Protein AF-0000000082659963 (afdb_homodimer)

InterPro domains:
  IPR006076 FAD dependent oxidoreductase [PF01266] (2-329)
  IPR006181 D-amino acid oxidase, conserved site [PS00677] (305-323)
  IPR023209 D-amino-acid oxidase [PIRSF000189] (1-337)
  IPR023209 D-amino-acid oxidase [PTHR11530] (2-331)

Secondary structure (DSSP, 8-state):
-EEEEE--SHHHHHHHHHHHHHHTTT-TT-EEEEEES--TTSSGGGTS--B----SSPPSSHHHHHHHHHHHHHHHHHTTSTTHHHHTEEEEEEEEEESS--PPPTTTTTSEEEEEPPHHHHTT-TT-SEEEEEEEEEE-HHHHHHHHHHHHHHTT-EEEE-----HHHHHHTT-SEEEE--GGGHHHHS--TT-EEEEEEEEEEE-TT--SEEEE-BTTTBTT-S-EEEE-SSSEEEE---EET----S--HHHHHHHHHHHHHH-GGGGGPEEEEEEEEEEEE-SS-EEEEEEEEETTEEEEEEEEE--TT-HHHHHHHHHHHHHHHHHHHHHHTT-S-------/-EEEEE--SHHHHHHHHHHHHHHTTT-TT-EEEEEES--TTSSGGGTS--B----SSPPSSHHHHHHHHHHHHHHHHHTTSTTHHHHTEEEEEEEEEESS--PPPTTTTTSEEEEEPPHHHHTT-TT-SEEEEEEEEEE-HHHHHHHHHHHHHHTT-EEEE-----HHHHHHTT-SEEEE--GGGHHHHS--TT-EEEEEEEEEEE-TT--SEEEE-BTTTBTT-S-EEEE-SSSEEEE---EET----S--HHHHHHHHHHHHHH-GGGGGPEEEEEEEEEEEE-SS-EEEEEEEEETTEEEEEEEEE--TT-HHHHHHHHHHHHHHHHHHHHHHTT-S-------

Organism: Bison bison bison (NCBI:txid43346)

Foldseek 3Di:
DEEEEEDLFLQRLLLQVLLCVVPVVQFVPYAYEYEYQDAPPVDQLQQFLFWQDDDQDQAPDVLLVVLLLVLQVVLVVCAPPPCCVLLQKHKAKAKEFEQDDDDGGPCQVSFAPKDWDDPVRCVLFVNTDTIIITITMGGNRRSNSVVSVVVCVVSVYYYDNDDDQEVVVVVVVPHQEYEYAHALCSCRHPNDPQKWWFKWKKWKWQDVVDRHKYHYDDVVVDPLQAWIWRDGPGIIIITRGTDTRDPDFDDDPVRVCRRQVRVCSRPVVCVPIGIPDMGMDTGTAGSDFQFDKDWDDDPPRTHIYTYGYHRGSNCSSRSNSSSNVNSVVVVVVCVVVVSRPPPPPPD/DEEEEEDLFLQRLLLQVLLCVVPVVQFVPYAYEYEYQDYPPVDQLQQFLFWQDDDQDQAPDVLLVVLLLVLQVVLVVCAPPPCCVLLQKDKAKAKEFEQDDDDGGPCQVSFAPKDWDDPVRCVLFVNTDTIIITITMGGNRRSNSVVSVVVCVVSVYYYDNDDDQEVVVVVVVPHQEYEYAHALCSCRHPNDPQKWWFKWKKWKWQDVVDRHKYHYDDVVVHPLQAWIWRDGPGIIIITRGTDTRDPDFDDDPVRVCRRQVRVCSSPVVCVPIGIPDMGMDTGTAGSDFQFDKDWDDDPPRTHIYTYGYHRGSNCSSRSNSSSNVNSVVVVVVCVVVVSRPPPPPPD

Solvent-accessible surface area (backbone atoms only — not comparable to full-atom values): 35645 Å² total; per-residue (Å²): 83,33,34,35,28,34,19,52,36,59,49,17,44,42,25,52,46,40,36,46,68,73,35,46,88,51,30,81,59,59,41,53,34,37,35,18,72,49,50,77,74,70,32,57,41,44,67,48,71,29,62,47,58,75,72,68,65,77,61,90,53,65,62,55,58,53,19,30,48,46,20,48,52,54,54,60,71,40,57,75,37,55,54,17,56,69,36,25,38,35,62,38,37,34,38,39,37,21,66,52,85,71,80,82,45,86,58,49,82,71,44,42,75,54,43,71,56,51,74,73,62,38,64,72,40,79,86,32,73,28,43,37,32,36,35,39,39,29,39,36,32,48,38,31,48,50,45,46,49,51,56,35,45,76,70,65,40,46,78,42,87,40,75,81,76,41,66,61,62,49,43,72,73,58,36,44,32,38,35,44,19,42,42,59,54,34,42,71,64,46,84,42,93,65,57,38,32,30,18,31,48,38,39,30,26,54,46,58,47,54,38,50,29,40,38,46,55,41,83,89,76,40,75,53,56,33,33,26,39,38,49,42,50,70,42,28,34,34,22,34,45,58,36,75,70,40,84,71,67,65,82,48,68,70,59,49,49,53,29,51,54,45,37,30,71,72,38,36,43,50,74,76,38,47,76,74,48,71,49,43,40,54,24,14,28,34,97,54,63,42,71,49,77,44,81,43,76,53,90,91,44,77,28,40,35,34,40,45,32,21,52,29,91,33,44,86,26,26,24,53,20,48,12,50,51,50,34,50,55,51,48,49,52,33,53,77,66,69,52,61,64,66,72,76,72,80,123,84,32,34,37,28,34,18,52,35,59,50,18,44,42,25,52,46,42,37,46,69,74,35,45,87,51,30,81,59,60,41,52,35,35,35,18,71,50,49,76,74,68,33,58,42,44,68,48,70,28,62,49,56,74,72,67,65,78,61,91,52,65,62,56,58,51,19,29,47,45,20,48,53,54,53,60,70,40,56,74,38,55,55,17,59,68,34,25,38,35,63,39,37,34,37,40,36,22,65,53,88,71,80,82,45,85,57,49,82,70,45,44,74,55,44,70,57,52,72,74,62,37,63,73,39,79,85,33,73,29,42,38,32,34,34,40,40,30,41,35,31,46,38,33,48,51,45,45,50,52,55,35,44,77,70,66,39,45,77,42,89,38,75,81,74,40,64,62,64,49,42,74,72,58,37,44,33,37,34,44,19,41,40,57,55,35,44,73,63,46,85,43,91,66,58,37,31,30,18,31,48,38,40,30,27,55,44,58,47,54,38,49,30,40,37,46,55,40,84,91,77,39,74,54,57,33,35,26,37,39,48,42,51,70,40,28,32,33,23,34,44,58,36,75,69,40,85,68,67,66,82,47,68,68,59,48,50,53,29,52,54,44,36,29,70,72,39,36,42,50,74,77,39,48,76,73,45,72,48,43,40,54,23,13,28,32,98,54,64,44,71,47,77,44,80,43,77,52,89,91,45,79,29,39,35,36,41,45,30,20,52,29,92,33,45,87,28,26,25,52,22,48,12,51,52,50,34,51,55,50,49,50,52,33,52,76,66,69,52,62,63,67,72,76,72,80,124

Sequence (694 aa):
MRVVVIGAGVIGLSTALCIHECYRSVLKSLDVMVYADRFTPLTTTDVAAGLWQPYLSEPSNPQEAHWNQQTFNYLLSLIGSPNAANMGLAPVSGYNLFREAVPDPYWKDIVLGFRKLTLRELDMFPDYSYGWFNTSLILEGTKYLQWLTERLSERGVKFFLRKVESFEEVVREGADVIINCTGVWAGALQPDPLLQPGRGQIIKVDAPWLKHFVITHDPERGIYKSPYIIPGLQAITLGGIFQLGNWSETNSIPDHNTIWEGCCRLEPTLKDAKIIGEWSGFRPVRPQVRLEREQLRFGSSNTEVIHNYGHGGFGLTIHWGCAQEVAKLFGKILEERNLLRIPPSHLMRVVVIGAGVIGLSTALCIHECYRSVLKSLDVMVYADRFTPLTTTDVAAGLWQPYLSEPSNPQEAHWNQQTFNYLLSLIGSPNAANMGLAPVSGYNLFREAVPDPYWKDIVLGFRKLTLRELDMFPDYSYGWFNTSLILEGTKYLQWLTERLSERGVKFFLRKVESFEEVVREGADVIINCTGVWAGALQPDPLLQPGRGQIIKVDAPWLKHFVITHDPERGIYKSPYIIPGLQAITLGGIFQLGNWSETNSIPDHNTIWEGCCRLEPTLKDAKIIGEWSGFRPVRPQVRLEREQLRFGSSNTEVIHNYGHGGFGLTIHWGCAQEVAKLFGKILEERNLLRIPPSHL

Radius of gyration: 30.3 Å; Cα contacts (8 Å, |Δi|>4): 1600; chains: 2; bounding box: 61×103×59 Å

Nearest PDB structures (foldseek):
  1an9-assembly1_A  TM=9.963E-01  e=8.313E-70  Sus scrofa
  4yjf-assembly1_B  TM=9.972E-01  e=1.350E-69  Sus scrofa
  6kbp-assembly2_D  TM=9.961E-01  e=1.272E-68  Homo sapiens
  6kbp-assembly2_C  TM=9.959E-01  e=1.945E-68  Homo sapiens
  5wwv-assembly3_F  TM=9.938E-01  e=2.481E-67  Sus scrofa

pLDDT: mean 95.32, std 8.09, range [26.98, 98.94]

Structure (mmCIF, N/CA/C/O backbone):
data_AF-0000000082659963-model_v1
#
loop_
_entity.id
_entity.type
_entity.pdbx_description
1 polymer 'D-amino-acid oxidase'
#
loop_
_atom_site.group_PDB
_atom_site.id
_atom_site.type_symbol
_atom_site.label_atom_id
_atom_site.label_alt_id
_atom_site.label_comp_id
_atom_site.label_asym_id
_atom_site.label_entity_id
_atom_site.label_seq_id
_atom_site.pdbx_PDB_ins_code
_atom_site.Cartn_x
_atom_site.Cartn_y
_atom_site.Cartn_z
_atom_site.occupancy
_atom_site.B_iso_or_equiv
_atom_site.auth_seq_id
_atom_site.auth_comp_id
_atom_site.auth_asym_id
_atom_site.auth_atom_id
_atom_site.pdbx_PDB_model_num
ATOM 1 N N . MET A 1 1 ? 10.656 39.469 21.453 1 92.75 1 MET A N 1
ATOM 2 C CA . MET A 1 1 ? 9.32 39.219 20.922 1 92.75 1 MET A CA 1
ATOM 3 C C . MET A 1 1 ? 8.805 37.844 21.359 1 92.75 1 MET A C 1
ATOM 5 O O . MET A 1 1 ? 9.391 36.812 21 1 92.75 1 MET A O 1
ATOM 9 N N . ARG A 1 2 ? 7.848 37.906 22.25 1 95.69 2 ARG A N 1
ATOM 10 C CA . ARG A 1 2 ? 7.289 36.656 22.797 1 95.69 2 ARG A CA 1
ATOM 11 C C . ARG A 1 2 ? 6.043 36.25 22.016 1 95.69 2 ARG A C 1
ATOM 13 O O . ARG A 1 2 ? 5.047 36.969 22 1 95.69 2 ARG A O 1
ATOM 20 N N . VAL A 1 3 ? 6.152 35.094 21.406 1 97.75 3 VAL A N 1
ATOM 21 C CA . VAL A 1 3 ? 5.047 34.531 20.641 1 97.75 3 VAL A CA 1
ATOM 22 C C . VAL A 1 3 ? 4.5 33.281 21.344 1 97.75 3 VAL A C 1
ATOM 24 O O . VAL A 1 3 ? 5.246 32.344 21.625 1 97.75 3 VAL A O 1
ATOM 27 N N . VAL A 1 4 ? 3.219 33.312 21.672 1 98.5 4 VAL A N 1
ATOM 28 C CA . VAL A 1 4 ? 2.59 32.188 22.328 1 98.5 4 VAL A CA 1
ATOM 29 C C . VAL A 1 4 ? 1.604 31.5 21.375 1 98.5 4 VAL A C 1
ATOM 31 O O . VAL A 1 4 ? 0.643 32.125 20.922 1 98.5 4 VAL A O 1
ATOM 34 N N . VAL A 1 5 ? 1.873 30.297 21.016 1 98.81 5 VAL A N 1
ATOM 35 C CA . VAL A 1 5 ? 0.947 29.469 20.25 1 98.81 5 VAL A CA 1
ATOM 36 C C . VAL A 1 5 ? 0.076 28.656 21.219 1 98.81 5 VAL A C 1
ATOM 38 O O . VAL A 1 5 ? 0.591 27.922 22.062 1 98.81 5 VAL A O 1
ATOM 41 N N . ILE A 1 6 ? -1.254 28.875 21.125 1 98.75 6 ILE A N 1
ATOM 42 C CA . ILE A 1 6 ? -2.174 28.109 21.969 1 98.75 6 ILE A CA 1
ATOM 43 C C . ILE A 1 6 ? -2.764 26.953 21.156 1 98.75 6 ILE A C 1
ATOM 45 O O . ILE A 1 6 ? -3.525 27.172 20.219 1 98.75 6 ILE A O 1
ATOM 49 N N . GLY A 1 7 ? -2.488 25.734 21.578 1 98.56 7 GLY A N 1
ATOM 50 C CA . GLY A 1 7 ? -2.865 24.531 20.859 1 98.56 7 GLY A CA 1
ATOM 51 C C . GLY A 1 7 ? -1.674 23.734 20.344 1 98.56 7 GLY A C 1
ATOM 52 O O . GLY A 1 7 ? -0.793 24.297 19.688 1 98.56 7 GLY A O 1
ATOM 53 N N . ALA A 1 8 ? -1.687 22.469 20.656 1 98.69 8 ALA A N 1
ATOM 54 C CA . ALA A 1 8 ? -0.533 21.641 20.312 1 98.69 8 ALA A CA 1
ATOM 55 C C . ALA A 1 8 ? -0.92 20.547 19.328 1 98.69 8 ALA A C 1
ATOM 57 O O . ALA A 1 8 ? -0.355 19.453 19.359 1 98.69 8 ALA A O 1
ATOM 58 N N . GLY A 1 9 ? -1.925 20.719 18.531 1 98.5 9 GLY A N 1
ATOM 59 C CA . GLY A 1 9 ? -2.184 19.875 17.375 1 98.5 9 GLY A CA 1
ATOM 60 C C . GLY A 1 9 ? -1.305 20.219 16.188 1 98.5 9 GLY A C 1
ATOM 61 O O . GLY A 1 9 ? -0.318 20.938 16.312 1 98.5 9 GLY A O 1
ATOM 62 N N . VAL A 1 10 ? -1.704 19.703 15.07 1 98.88 10 VAL A N 1
ATOM 63 C CA . VAL A 1 10 ? -0.868 19.859 13.883 1 98.88 10 VAL A CA 1
ATOM 64 C C . VAL A 1 10 ? -0.835 21.328 13.469 1 98.88 10 VAL A C 1
ATOM 66 O O . VAL A 1 10 ? 0.191 21.828 13 1 98.88 10 VAL A O 1
ATOM 69 N N . ILE A 1 11 ? -1.937 22.031 13.633 1 98.88 11 ILE A N 1
ATOM 70 C CA . ILE A 1 11 ? -2.004 23.422 13.234 1 98.88 11 ILE A CA 1
ATOM 71 C C . ILE A 1 11 ? -1.069 24.266 14.109 1 98.88 11 ILE A C 1
ATOM 73 O O . ILE A 1 11 ? -0.27 25.047 13.594 1 98.88 11 ILE A O 1
ATOM 77 N N . GLY A 1 12 ? -1.138 24.062 15.391 1 98.88 12 GLY A N 1
ATOM 78 C CA . GLY A 1 12 ? -0.311 24.844 16.297 1 98.88 12 GLY A CA 1
ATOM 79 C C . GLY A 1 12 ? 1.171 24.547 16.156 1 98.88 12 GLY A C 1
ATOM 80 O O . GLY A 1 12 ? 1.979 25.469 16.031 1 98.88 12 GLY A O 1
ATOM 81 N N . LEU A 1 13 ? 1.497 23.297 16.172 1 98.94 13 LEU A N 1
ATOM 82 C CA . LEU A 1 13 ? 2.906 22.922 16.156 1 98.94 13 LEU A CA 1
ATOM 83 C C . LEU A 1 13 ? 3.555 23.281 14.836 1 98.94 13 LEU A C 1
ATOM 85 O O . LEU A 1 13 ? 4.703 23.734 14.805 1 98.94 13 LEU A O 1
ATOM 89 N N . SER A 1 14 ? 2.869 23.078 13.719 1 98.88 14 SER A N 1
ATOM 90 C CA . SER A 1 14 ? 3.432 23.453 12.43 1 98.88 14 SER A CA 1
ATOM 91 C C . SER A 1 14 ? 3.584 24.969 12.32 1 98.88 14 SER A C 1
ATOM 93 O O . SER A 1 14 ? 4.547 25.469 11.734 1 98.88 14 SER A O 1
ATOM 95 N N . THR A 1 15 ? 2.637 25.688 12.852 1 98.88 15 THR A N 1
ATOM 96 C CA . THR A 1 15 ? 2.721 27.141 12.867 1 98.88 15 THR A CA 1
ATOM 97 C C . THR A 1 15 ? 3.93 27.609 13.68 1 98.88 15 THR A C 1
ATOM 99 O O . THR A 1 15 ? 4.688 28.469 13.234 1 98.88 15 THR A O 1
ATOM 102 N N . ALA A 1 16 ? 4.082 27.031 14.859 1 98.81 16 ALA A N 1
ATOM 103 C CA . ALA A 1 16 ? 5.23 27.359 15.695 1 98.81 16 ALA A CA 1
ATOM 104 C C . ALA A 1 16 ? 6.539 27.109 14.953 1 98.81 16 ALA A C 1
ATOM 106 O O . ALA A 1 16 ? 7.438 27.953 14.961 1 98.81 16 ALA A O 1
ATOM 107 N N . LEU A 1 17 ? 6.625 25.984 14.344 1 98.75 17 LEU A N 1
ATOM 108 C CA . LEU A 1 17 ? 7.836 25.625 13.617 1 98.75 17 LEU A CA 1
ATOM 109 C C . LEU A 1 17 ? 8.094 26.594 12.469 1 98.75 17 LEU A C 1
ATOM 111 O O . LEU A 1 17 ? 9.219 27.062 12.281 1 98.75 17 LEU A O 1
ATOM 115 N N . CYS A 1 18 ? 7.062 26.891 11.719 1 98.69 18 CYS A N 1
ATOM 116 C CA . CYS A 1 18 ? 7.188 27.766 10.555 1 98.69 18 CYS A CA 1
ATOM 117 C C . CYS A 1 18 ? 7.637 29.156 10.961 1 98.69 18 CYS A C 1
ATOM 119 O O . CYS A 1 18 ? 8.523 29.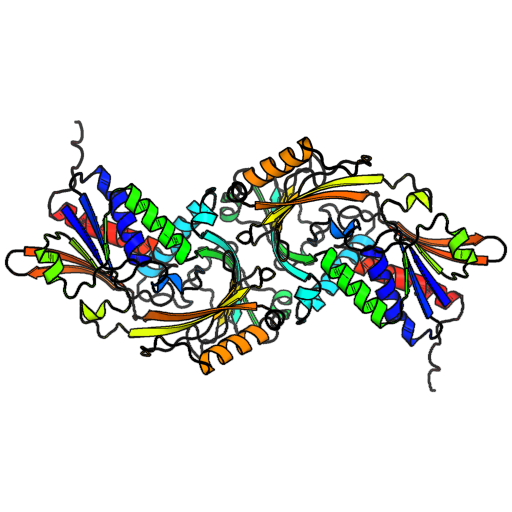734 10.336 1 98.69 18 CYS A O 1
ATOM 121 N N . ILE A 1 19 ? 7.059 29.688 12 1 98.25 19 ILE A N 1
ATOM 122 C CA . ILE A 1 19 ? 7.434 31.016 12.5 1 98.25 19 ILE A CA 1
ATOM 123 C C . ILE A 1 19 ? 8.898 31 12.922 1 98.25 19 ILE A C 1
ATOM 125 O O . ILE A 1 19 ? 9.664 31.906 12.578 1 98.25 19 ILE A O 1
ATOM 129 N N . HIS A 1 20 ? 9.234 30.016 13.68 1 97.5 20 HIS A N 1
ATOM 130 C CA . HIS A 1 20 ? 10.609 29.906 14.148 1 97.5 20 HIS A CA 1
ATOM 131 C C . HIS A 1 20 ? 11.586 29.844 12.977 1 97.5 20 HIS A C 1
ATOM 133 O O . HIS A 1 20 ? 12.586 30.562 12.969 1 97.5 20 HIS A O 1
ATOM 139 N N . GLU A 1 21 ? 11.32 29.047 12.031 1 96.25 21 GLU A N 1
ATOM 140 C CA . GLU A 1 21 ? 12.203 28.859 10.883 1 96.25 21 GLU A CA 1
ATOM 141 C C . GLU A 1 21 ? 12.305 30.156 10.062 1 96.25 21 GLU A C 1
ATOM 143 O O . GLU A 1 21 ? 13.383 30.484 9.562 1 96.25 21 GLU A O 1
ATOM 148 N N . CYS A 1 22 ? 11.242 30.812 9.93 1 96.5 22 CYS A N 1
ATOM 149 C CA . CYS A 1 22 ? 11.203 32 9.07 1 96.5 22 CYS A CA 1
ATOM 150 C C . CYS A 1 22 ? 11.891 33.188 9.734 1 96.5 22 CYS A C 1
ATOM 152 O O . CYS A 1 22 ? 12.5 34 9.055 1 96.5 22 CYS A O 1
ATOM 154 N N . TYR A 1 23 ? 11.867 33.25 11.109 1 96.44 23 TYR A N 1
ATOM 155 C CA . TYR A 1 23 ? 12.18 34.562 11.656 1 96.44 23 TYR A CA 1
ATOM 156 C C . TYR A 1 23 ? 13.273 34.469 12.719 1 96.44 23 TYR A C 1
ATOM 158 O O . TYR A 1 23 ? 13.789 35.469 13.188 1 96.44 23 TYR A O 1
ATOM 166 N N . ARG A 1 24 ? 13.672 33.281 13.055 1 92.56 24 ARG A N 1
ATOM 167 C CA . ARG A 1 24 ? 14.695 33.125 14.086 1 92.56 24 ARG A CA 1
ATOM 168 C C . ARG A 1 24 ? 15.984 33.844 13.688 1 92.56 24 ARG A C 1
ATOM 170 O O . ARG A 1 24 ? 16.641 34.469 14.523 1 92.56 24 ARG A O 1
ATOM 177 N N . SER A 1 25 ? 16.328 33.812 12.461 1 91.25 25 SER A N 1
ATOM 178 C CA . SER A 1 25 ? 17.594 34.406 11.992 1 91.25 25 SER A CA 1
ATOM 179 C C . SER A 1 25 ? 17.516 35.906 11.945 1 91.25 25 SER A C 1
ATOM 181 O O . SER A 1 25 ? 18.547 36.594 12.039 1 91.25 25 SER A O 1
ATOM 183 N N . VAL A 1 26 ? 16.359 36.5 11.828 1 91.25 26 VAL A N 1
ATOM 184 C CA . VAL A 1 26 ? 16.266 37.938 11.609 1 91.25 26 VAL A CA 1
ATOM 185 C C . VAL A 1 26 ? 15.734 38.625 12.875 1 91.25 26 VAL A C 1
ATOM 187 O O . VAL A 1 26 ? 15.789 39.844 13 1 91.25 26 VAL A O 1
ATOM 190 N N . LEU A 1 27 ? 15.234 37.844 13.789 1 92 27 LEU A N 1
ATOM 191 C CA . LEU A 1 27 ? 14.734 38.344 15.062 1 92 27 LEU A CA 1
ATOM 192 C C . LEU A 1 27 ? 15.328 37.562 16.234 1 92 27 LEU A C 1
ATOM 194 O O . LEU A 1 27 ? 14.719 36.625 16.734 1 92 27 LEU A O 1
ATOM 198 N N . LYS A 1 28 ? 16.406 38.031 16.734 1 87.38 28 LYS A N 1
ATOM 199 C CA . LYS A 1 28 ? 17.172 37.312 17.766 1 87.38 28 LYS A CA 1
ATOM 200 C C . LYS A 1 28 ? 16.359 37.188 19.047 1 87.38 28 LYS A C 1
ATOM 202 O O . LYS A 1 28 ? 16.547 36.25 19.812 1 87.38 28 LYS A O 1
ATOM 207 N N . SER A 1 29 ? 15.5 38.094 19.25 1 90.69 29 SER A N 1
ATOM 208 C CA . SER A 1 29 ? 14.727 38.125 20.484 1 90.69 29 SER A CA 1
ATOM 209 C C . SER A 1 29 ? 13.5 37.219 20.391 1 90.69 29 SER A C 1
ATOM 211 O O . SER A 1 29 ? 12.672 37.188 21.312 1 90.69 29 SER A O 1
ATOM 213 N N . LEU A 1 30 ? 13.383 36.5 19.312 1 95.25 30 LEU A N 1
ATOM 214 C CA . LEU A 1 30 ? 12.195 35.688 19.109 1 95.25 30 LEU A CA 1
ATOM 215 C C . LEU A 1 30 ? 12.133 34.562 20.141 1 95.25 30 LEU A C 1
ATOM 217 O O . LEU A 1 30 ? 13.062 33.75 20.234 1 95.25 30 LEU A O 1
ATOM 221 N N . ASP A 1 31 ? 11.078 34.531 20.922 1 96.62 31 ASP A N 1
ATOM 222 C CA . ASP A 1 31 ? 10.789 33.5 21.922 1 96.62 31 ASP A CA 1
ATOM 223 C C . ASP A 1 31 ? 9.422 32.875 21.672 1 96.62 31 ASP A C 1
ATOM 225 O O . ASP A 1 31 ? 8.391 33.469 22 1 96.62 31 ASP A O 1
ATOM 229 N N . VAL A 1 32 ? 9.43 31.656 21.156 1 97.81 32 VAL A N 1
ATOM 230 C CA . VAL A 1 32 ? 8.195 30.969 20.812 1 97.81 32 VAL A CA 1
ATOM 231 C C . VAL A 1 32 ? 7.848 29.953 21.906 1 97.81 32 VAL A C 1
ATOM 233 O O . VAL A 1 32 ? 8.703 29.172 22.344 1 97.81 32 VAL A O 1
ATOM 236 N N . MET A 1 33 ? 6.625 29.984 22.422 1 98.31 33 MET A N 1
ATOM 237 C CA . MET A 1 33 ? 6.109 29.047 23.406 1 98.31 33 MET A CA 1
ATOM 238 C C . MET A 1 33 ? 4.812 28.406 22.922 1 98.31 33 MET A C 1
ATOM 240 O O . MET A 1 33 ? 4.043 29.031 22.188 1 98.31 33 MET A O 1
ATOM 244 N N . VAL A 1 34 ? 4.609 27.172 23.344 1 98.81 34 VAL A N 1
ATOM 245 C CA . VAL A 1 34 ? 3.373 26.469 23.031 1 98.81 34 VAL A CA 1
ATOM 246 C C . VAL A 1 34 ? 2.611 26.141 24.312 1 98.81 34 VAL A C 1
ATOM 248 O O . VAL A 1 34 ? 3.15 25.516 25.219 1 98.81 34 VAL A O 1
ATOM 251 N N . TYR A 1 35 ? 1.405 26.703 24.422 1 98.75 35 TYR A N 1
ATOM 252 C CA . TYR A 1 35 ? 0.482 26.359 25.5 1 98.75 35 TYR A CA 1
ATOM 253 C C . TYR A 1 35 ? -0.585 25.391 25.031 1 98.75 35 TYR A C 1
ATOM 255 O O . TYR A 1 35 ? -1.168 25.562 23.953 1 98.75 35 TYR A O 1
ATOM 263 N N . ALA A 1 36 ? -0.842 24.359 25.766 1 98.5 36 ALA A N 1
ATOM 264 C CA . ALA A 1 36 ? -1.916 23.438 25.406 1 98.5 36 ALA A CA 1
ATOM 265 C C . ALA A 1 36 ? -2.395 22.656 26.641 1 98.5 36 ALA A C 1
ATOM 267 O O . ALA A 1 36 ? -1.629 22.438 27.578 1 98.5 36 ALA A O 1
ATOM 268 N N . ASP A 1 37 ? -3.6 22.281 26.609 1 97.44 37 ASP A N 1
ATOM 269 C CA . ASP A 1 37 ? -4.133 21.484 27.719 1 97.44 37 ASP A CA 1
ATOM 270 C C . ASP A 1 37 ? -3.965 19.984 27.453 1 97.44 37 ASP A C 1
ATOM 272 O O . ASP A 1 37 ? -4.16 19.172 28.344 1 97.44 37 ASP A O 1
ATOM 276 N N . ARG A 1 38 ? -3.658 19.688 26.188 1 96.5 38 ARG A N 1
ATOM 277 C CA . ARG A 1 38 ? -3.348 18.312 25.797 1 96.5 38 ARG A CA 1
ATOM 278 C C . ARG A 1 38 ? -2.215 18.297 24.781 1 96.5 38 ARG A C 1
ATOM 280 O O . ARG A 1 38 ? -2.09 19.203 23.953 1 96.5 38 ARG A O 1
ATOM 287 N N . PHE A 1 39 ? -1.475 17.266 24.891 1 98.12 39 PHE A N 1
ATOM 288 C CA . PHE A 1 39 ? -0.439 17 23.906 1 98.12 39 PHE A CA 1
ATOM 289 C C . PHE A 1 39 ? -0.628 15.609 23.297 1 98.12 39 PHE A C 1
ATOM 291 O O . PHE A 1 39 ? -1.445 14.82 23.766 1 98.12 39 PHE A O 1
ATOM 298 N N . THR A 1 40 ? 0.026 15.367 22.109 1 98.19 40 THR A N 1
ATOM 299 C CA . THR A 1 40 ? 0.025 14.023 21.547 1 98.19 40 THR A CA 1
ATOM 300 C C . THR A 1 40 ? 0.37 12.984 22.609 1 98.19 40 THR A C 1
ATOM 302 O O . THR A 1 40 ? 1.272 13.195 23.422 1 98.19 40 THR A O 1
ATOM 305 N N . PRO A 1 41 ? -0.379 11.914 22.609 1 97.38 41 PRO A N 1
ATOM 306 C CA . PRO A 1 41 ? -1.281 11.352 21.609 1 97.38 41 PRO A CA 1
ATOM 307 C C . PRO A 1 41 ? -2.754 11.586 21.938 1 97.38 41 PRO A C 1
ATOM 309 O O . PRO A 1 41 ? -3.598 10.734 21.656 1 97.38 41 PRO A O 1
ATOM 312 N N . LEU A 1 42 ? -3.043 12.68 22.594 1 95.69 42 LEU A N 1
ATOM 313 C CA . LEU A 1 42 ? -4.41 12.875 23.078 1 95.69 42 LEU A CA 1
ATOM 314 C C . LEU A 1 42 ? -5.102 13.984 22.297 1 95.69 42 LEU A C 1
ATOM 316 O O . LEU A 1 42 ? -6.211 14.398 22.641 1 95.69 42 LEU A O 1
ATOM 320 N N . THR A 1 43 ? -4.496 14.5 21.25 1 96.5 43 THR A N 1
ATOM 321 C CA . THR A 1 43 ? -5.066 15.594 20.484 1 96.5 43 THR A CA 1
ATOM 322 C C . THR A 1 43 ? -6 15.07 19.391 1 96.5 43 THR A C 1
ATOM 324 O O . THR A 1 43 ? -6.008 13.867 19.109 1 96.5 43 THR A O 1
ATOM 327 N N . THR A 1 44 ? -6.773 15.984 18.797 1 95.31 44 THR A N 1
ATOM 328 C CA . THR A 1 44 ? -7.633 15.656 17.672 1 95.31 44 THR A CA 1
ATOM 329 C C . THR A 1 44 ? -6.809 15.125 16.5 1 95.31 44 THR A C 1
ATOM 331 O O . THR A 1 44 ? -7.258 14.242 15.766 1 95.31 44 THR A O 1
ATOM 334 N N . THR A 1 45 ? -5.637 15.641 16.312 1 98 45 THR A N 1
ATOM 335 C CA . THR A 1 45 ? -4.738 15.219 15.242 1 98 45 THR A CA 1
ATOM 336 C C . THR A 1 45 ? -4.426 13.727 15.359 1 98 45 THR A C 1
ATOM 338 O O . THR A 1 45 ? -4.277 13.039 14.344 1 98 45 THR A O 1
ATOM 341 N N . ASP A 1 46 ? -4.367 13.203 16.578 1 97.38 46 ASP A N 1
ATOM 342 C CA . ASP A 1 46 ? -3.992 11.812 16.828 1 97.38 46 ASP A CA 1
ATOM 343 C C . ASP A 1 46 ? -5.082 10.852 16.359 1 97.38 46 ASP A C 1
ATOM 345 O O . ASP A 1 46 ? -4.828 9.664 16.172 1 97.38 46 ASP A O 1
ATOM 349 N N . VAL A 1 47 ? -6.281 11.328 16.188 1 96.31 47 VAL A N 1
ATOM 350 C CA . VAL A 1 47 ? -7.422 10.5 15.828 1 96.31 47 VAL A CA 1
ATOM 351 C C . VAL A 1 47 ? -7.566 10.453 14.305 1 96.31 47 VAL A C 1
ATOM 353 O O . VAL A 1 47 ? -8.102 9.492 13.75 1 96.31 47 VAL A O 1
ATOM 356 N N . ALA A 1 48 ? -7.078 11.453 13.625 1 96.88 48 ALA A N 1
ATOM 357 C CA . ALA A 1 48 ? -7.262 11.625 12.188 1 96.88 48 ALA A CA 1
ATOM 358 C C . ALA A 1 48 ? -6.645 10.461 11.414 1 96.88 48 ALA A C 1
ATOM 360 O O . ALA A 1 48 ? -5.637 9.883 11.844 1 96.88 48 ALA A O 1
ATOM 361 N N . ALA A 1 49 ? -7.234 10.117 10.25 1 96.88 49 ALA A N 1
ATOM 362 C CA . ALA A 1 49 ? -6.75 9.039 9.398 1 96.88 49 ALA A CA 1
ATOM 363 C C . ALA A 1 49 ? -5.438 9.422 8.719 1 96.88 49 ALA A C 1
ATOM 365 O O . ALA A 1 49 ? -4.602 8.562 8.438 1 96.88 49 ALA A O 1
ATOM 366 N N . GLY A 1 50 ? -5.332 10.734 8.367 1 98 50 GLY A N 1
ATOM 367 C CA . GLY A 1 50 ? -4.023 11.227 7.965 1 98 50 GLY A CA 1
ATOM 368 C C . GLY A 1 50 ? -3.85 11.305 6.461 1 98 50 GLY A C 1
ATOM 369 O O . GLY A 1 50 ? -2.801 11.727 5.973 1 98 50 GLY A O 1
ATOM 370 N N . LEU A 1 51 ? -4.848 10.961 5.641 1 98.69 51 LEU A N 1
ATOM 371 C CA . LEU A 1 51 ? -4.746 11.031 4.188 1 98.69 51 LEU A CA 1
ATOM 372 C C . LEU A 1 51 ? -4.793 12.484 3.713 1 98.69 51 LEU A C 1
ATOM 374 O O . LEU A 1 51 ? -5.648 13.258 4.148 1 98.69 51 LEU A O 1
ATOM 378 N N . TRP A 1 52 ? -3.887 12.852 2.885 1 98.81 52 TRP A N 1
ATOM 379 C CA . TRP A 1 52 ? -4 14.164 2.246 1 98.81 52 TRP A CA 1
ATOM 380 C C . TRP A 1 52 ? -5.051 14.133 1.14 1 98.81 52 TRP A C 1
ATOM 382 O O . TRP A 1 52 ? -4.824 13.547 0.077 1 98.81 52 TRP A O 1
ATOM 392 N N . GLN A 1 53 ? -6.086 14.75 1.387 1 98.25 53 GLN A N 1
ATOM 393 C CA . GLN A 1 53 ? -7.137 14.977 0.401 1 98.25 53 GLN A CA 1
ATOM 394 C C . GLN A 1 53 ? -8.078 16.094 0.846 1 98.25 53 GLN A C 1
ATOM 396 O O . GLN A 1 53 ? -8.812 15.945 1.825 1 98.25 53 GLN A O 1
ATOM 401 N N . PRO A 1 54 ? -8.125 17.219 0.113 1 97 54 PRO A N 1
ATOM 402 C CA . PRO A 1 54 ? -9.141 18.25 0.385 1 97 54 PRO A CA 1
ATOM 403 C C . PRO A 1 54 ? -10.562 17.75 0.102 1 97 54 PRO A C 1
ATOM 405 O O . PRO A 1 54 ? -10.742 16.703 -0.5 1 97 54 PRO A O 1
ATOM 408 N N . TYR A 1 55 ? -11.5 18.484 0.623 1 93.38 55 TYR A N 1
ATOM 409 C CA . TYR A 1 55 ? -12.875 18.234 0.226 1 93.38 55 TYR A CA 1
ATOM 410 C C . TYR A 1 55 ? -13.031 18.312 -1.287 1 93.38 55 TYR A C 1
ATOM 412 O O . TYR A 1 55 ? -12.227 18.953 -1.969 1 93.38 55 TYR A O 1
ATOM 420 N N . LEU A 1 56 ? -14.109 17.734 -1.758 1 91.44 56 LEU A N 1
ATOM 421 C CA . LEU A 1 56 ? -14.32 17.672 -3.199 1 91.44 56 LEU A CA 1
ATOM 422 C C . LEU A 1 56 ? -14.734 19.016 -3.758 1 91.44 56 LEU A C 1
ATOM 424 O O . LEU A 1 56 ? -14.375 19.375 -4.883 1 91.44 56 LEU A O 1
ATOM 428 N N . SER A 1 57 ? -15.492 19.734 -2.953 1 87.19 57 SER A N 1
ATOM 429 C CA . SER A 1 57 ? -15.992 21.031 -3.41 1 87.19 57 SER A CA 1
ATOM 430 C C . SER A 1 57 ? -14.891 22.094 -3.375 1 87.19 57 SER A C 1
ATOM 432 O O . SER A 1 57 ? -14.062 22.094 -2.465 1 87.19 57 SER A O 1
ATOM 434 N N . GLU A 1 58 ? -14.961 22.953 -4.328 1 87.94 58 GLU A N 1
ATOM 435 C CA . GLU A 1 58 ? -14.055 24.094 -4.301 1 87.94 58 GLU A CA 1
ATOM 436 C C . GLU A 1 58 ? -14.312 24.969 -3.078 1 87.94 58 GLU A C 1
ATOM 438 O O . GLU A 1 58 ? -15.461 25.281 -2.76 1 87.94 58 GLU A O 1
ATOM 443 N N . PRO A 1 59 ? -13.195 25.312 -2.475 1 88.88 59 PRO A N 1
ATOM 444 C CA . PRO A 1 59 ? -13.398 26.188 -1.316 1 88.88 59 PRO A CA 1
ATOM 445 C C . PRO A 1 59 ? -13.883 27.578 -1.704 1 88.88 59 PRO A C 1
ATOM 447 O O . PRO A 1 59 ? -13.492 28.109 -2.75 1 88.88 59 PRO A O 1
ATOM 450 N N . SER A 1 60 ? -14.734 28.109 -0.868 1 86.94 60 SER A N 1
ATOM 451 C CA . SER A 1 60 ? -15.195 29.469 -1.096 1 86.94 60 SER A CA 1
ATOM 452 C C . SER A 1 60 ? -14.047 30.469 -1.029 1 86.94 60 SER A C 1
ATOM 454 O O . SER A 1 60 ? -14.016 31.438 -1.787 1 86.94 60 SER A O 1
ATOM 456 N N . ASN A 1 61 ? -13.156 30.234 -0.14 1 90.19 61 ASN A N 1
ATOM 457 C CA . ASN A 1 61 ? -11.922 31 -0.053 1 90.19 61 ASN A CA 1
ATOM 458 C C . ASN A 1 61 ? -10.82 30.375 -0.911 1 90.19 61 ASN A C 1
ATOM 460 O O . ASN A 1 61 ? -10.273 29.328 -0.567 1 90.19 61 ASN A O 1
ATOM 464 N N . PRO A 1 62 ? -10.414 31.062 -1.986 1 92.25 62 PRO A N 1
ATOM 465 C CA . PRO A 1 62 ? -9.414 30.516 -2.906 1 92.25 62 PRO A CA 1
ATOM 466 C C . PRO A 1 62 ? -8.07 30.25 -2.23 1 92.25 62 PRO A C 1
ATOM 468 O O . PRO A 1 62 ? -7.305 29.406 -2.684 1 92.25 62 PRO A O 1
ATOM 471 N N . GLN A 1 63 ? -7.797 30.938 -1.159 1 95.56 63 GLN A N 1
ATOM 472 C CA . GLN A 1 63 ? -6.535 30.734 -0.452 1 95.56 63 GLN A CA 1
ATOM 473 C C . GLN A 1 63 ? -6.422 29.312 0.097 1 95.56 63 GLN A C 1
ATOM 475 O O . GLN A 1 63 ? -5.32 28.781 0.219 1 95.56 63 GLN A O 1
ATOM 480 N N . GLU A 1 64 ? -7.531 28.781 0.431 1 96.94 64 GLU A N 1
ATOM 481 C CA . GLU A 1 64 ? -7.516 27.422 0.981 1 96.94 64 GLU A CA 1
ATOM 482 C C . GLU A 1 64 ? -6.988 26.422 -0.039 1 96.94 64 GLU A C 1
ATOM 484 O O . GLU A 1 64 ? -6.277 25.469 0.32 1 96.94 64 GLU A O 1
ATOM 489 N N . ALA A 1 65 ? -7.383 26.625 -1.323 1 97 65 ALA A N 1
ATOM 490 C CA . ALA A 1 65 ? -6.84 25.766 -2.375 1 97 65 ALA A CA 1
ATOM 491 C C . ALA A 1 65 ? -5.32 25.891 -2.455 1 97 65 ALA A C 1
ATOM 493 O O . ALA A 1 65 ? -4.617 24.891 -2.613 1 97 65 ALA A O 1
ATOM 494 N N . HIS A 1 66 ? -4.902 27.141 -2.33 1 97.81 66 HIS A N 1
ATOM 495 C CA . HIS A 1 66 ? -3.471 27.406 -2.369 1 97.81 66 HIS A CA 1
ATOM 496 C C . HIS A 1 66 ? -2.762 26.781 -1.169 1 97.81 66 HIS A C 1
ATOM 498 O O . HIS A 1 66 ? -1.697 26.172 -1.316 1 97.81 66 HIS A O 1
ATOM 504 N N . TRP A 1 67 ? -3.32 26.891 0.034 1 98.69 67 TRP A N 1
ATOM 505 C CA . TRP A 1 67 ? -2.734 26.328 1.242 1 98.69 67 TRP A CA 1
ATOM 506 C C . TRP A 1 67 ? -2.65 24.812 1.141 1 98.69 67 TRP A C 1
ATOM 508 O O . TRP A 1 67 ? -1.682 24.203 1.602 1 98.69 67 TRP A O 1
ATOM 518 N N . ASN A 1 68 ? -3.648 24.188 0.543 1 98.44 68 ASN A N 1
ATOM 519 C CA . ASN A 1 68 ? -3.629 22.75 0.317 1 98.44 68 ASN A CA 1
ATOM 520 C C . ASN A 1 68 ? -2.469 22.344 -0.583 1 98.44 68 ASN A C 1
ATOM 522 O O . ASN A 1 68 ? -1.729 21.406 -0.262 1 98.44 68 ASN A O 1
ATOM 526 N N . GLN A 1 69 ? -2.361 23.078 -1.655 1 98.44 69 GLN A N 1
ATOM 527 C CA . GLN A 1 69 ? -1.286 22.781 -2.594 1 98.44 69 GLN A CA 1
ATOM 528 C C . GLN A 1 69 ? 0.081 22.969 -1.945 1 98.44 69 GLN A C 1
ATOM 530 O O . GLN A 1 69 ? 0.982 22.141 -2.135 1 98.44 69 GLN A O 1
ATOM 535 N N . GLN A 1 70 ? 0.274 24.016 -1.17 1 98.69 70 GLN A N 1
ATOM 536 C CA . GLN A 1 70 ? 1.53 24.266 -0.473 1 98.69 70 GLN A CA 1
ATOM 537 C C . GLN A 1 70 ? 1.867 23.125 0.489 1 98.69 70 GLN A C 1
ATOM 539 O O . GLN A 1 70 ? 3.025 22.719 0.596 1 98.69 70 GLN A O 1
ATOM 544 N N . THR A 1 71 ? 0.868 22.688 1.147 1 98.94 71 THR A N 1
ATOM 545 C CA . THR A 1 71 ? 1.081 21.609 2.105 1 98.94 71 THR A CA 1
ATOM 546 C C . THR A 1 71 ? 1.502 20.328 1.392 1 98.94 71 THR A C 1
ATOM 548 O O . THR A 1 71 ? 2.449 19.656 1.811 1 98.94 71 THR A O 1
ATOM 551 N N . PHE A 1 72 ? 0.805 20.031 0.285 1 98.81 72 PHE A N 1
ATOM 552 C CA . PHE A 1 72 ? 1.169 18.844 -0.476 1 98.81 72 PHE A CA 1
ATOM 553 C C . PHE A 1 72 ? 2.613 18.922 -0.954 1 98.81 72 PHE A C 1
ATOM 555 O O . PHE A 1 72 ? 3.377 17.969 -0.805 1 98.81 72 PHE A O 1
ATOM 562 N N . ASN A 1 73 ? 2.947 20.047 -1.549 1 98.56 73 ASN A N 1
ATOM 563 C CA . ASN A 1 73 ? 4.297 20.234 -2.064 1 98.56 73 ASN A CA 1
ATOM 564 C C . ASN A 1 73 ? 5.344 20.109 -0.96 1 98.56 73 ASN A C 1
ATOM 566 O O . ASN A 1 73 ? 6.391 19.484 -1.159 1 98.56 73 ASN A O 1
ATOM 570 N N . TYR A 1 74 ? 5.082 20.672 0.158 1 98.5 74 TYR A N 1
ATOM 571 C CA . TYR A 1 74 ? 5.977 20.578 1.307 1 98.5 74 TYR A CA 1
ATOM 572 C C . TYR A 1 74 ? 6.188 19.125 1.723 1 98.5 74 TYR A C 1
ATOM 574 O O . TYR A 1 74 ? 7.324 18.672 1.852 1 98.5 74 TYR A O 1
ATOM 582 N N . LEU A 1 75 ? 5.078 18.406 1.899 1 98.62 75 LEU A N 1
ATOM 583 C CA . LEU A 1 75 ? 5.16 17.016 2.33 1 98.62 75 LEU A CA 1
ATOM 584 C C . LEU A 1 75 ? 5.871 16.172 1.28 1 98.62 75 LEU A C 1
ATOM 586 O O . LEU A 1 75 ? 6.703 15.328 1.618 1 98.62 75 LEU A O 1
ATOM 590 N N . LEU A 1 76 ? 5.516 16.438 0.039 1 98.19 76 LEU A N 1
ATOM 591 C CA . LEU A 1 76 ? 6.137 15.68 -1.046 1 98.19 76 LEU A CA 1
ATOM 592 C C . LEU A 1 76 ? 7.648 15.898 -1.065 1 98.19 76 LEU A C 1
ATOM 594 O O . LEU A 1 76 ? 8.406 14.977 -1.368 1 98.19 76 LEU A O 1
ATOM 598 N N . SER A 1 77 ? 8.086 17.078 -0.729 1 97.12 77 SER A N 1
ATOM 599 C CA . SER A 1 77 ? 9.508 17.391 -0.718 1 97.12 77 SER A CA 1
ATOM 600 C C . SER A 1 77 ? 10.234 16.609 0.371 1 97.12 77 SER A C 1
ATOM 602 O O . SER A 1 77 ? 11.461 16.484 0.339 1 97.12 77 SER A O 1
ATOM 604 N N . LEU A 1 78 ? 9.523 16.047 1.296 1 96.88 78 LEU A N 1
ATOM 605 C CA . LEU A 1 78 ? 10.133 15.383 2.439 1 96.88 78 LEU A CA 1
ATOM 606 C C . LEU A 1 78 ? 10.117 13.867 2.25 1 96.88 78 LEU A C 1
ATOM 608 O O . LEU A 1 78 ? 10.734 13.133 3.029 1 96.88 78 LEU A O 1
ATOM 612 N N . ILE A 1 79 ? 9.484 13.297 1.257 1 94.75 79 ILE A N 1
ATOM 613 C CA . ILE A 1 79 ? 9.258 11.867 1.114 1 94.75 79 ILE A CA 1
ATOM 614 C C . ILE A 1 79 ? 10.586 11.156 0.853 1 94.75 79 ILE A C 1
ATOM 616 O O . ILE A 1 79 ? 10.75 9.984 1.191 1 94.75 79 ILE A O 1
ATOM 620 N N . GLY A 1 80 ? 11.562 11.812 0.258 1 91.38 80 GLY A N 1
ATOM 621 C CA . GLY A 1 80 ? 12.844 11.203 -0.07 1 91.38 80 GLY A CA 1
ATOM 622 C C . GLY A 1 80 ? 13.797 11.141 1.11 1 91.38 80 GLY A C 1
ATOM 623 O O . GLY A 1 80 ? 14.859 10.523 1.026 1 91.38 80 GLY A O 1
ATOM 624 N N . SER A 1 81 ? 13.398 11.727 2.221 1 94.06 81 SER A N 1
ATOM 625 C CA . SER A 1 81 ? 14.219 11.734 3.428 1 94.06 81 SER A CA 1
ATOM 626 C C . SER A 1 81 ? 14.242 10.367 4.094 1 94.06 81 SER A C 1
ATOM 628 O O . SER A 1 81 ? 13.219 9.68 4.148 1 94.06 81 SER A O 1
ATOM 630 N N . PRO A 1 82 ? 15.43 9.953 4.648 1 95.12 82 PRO A N 1
ATOM 631 C CA . PRO A 1 82 ? 15.461 8.711 5.422 1 95.12 82 PRO A CA 1
ATOM 632 C C . PRO A 1 82 ? 14.562 8.758 6.66 1 95.12 82 PRO A C 1
ATOM 634 O O . PRO A 1 82 ? 14.234 7.719 7.23 1 95.12 82 PRO A O 1
ATOM 637 N N . ASN A 1 83 ? 14.109 9.953 7.035 1 95.69 83 ASN A N 1
ATOM 638 C CA . ASN A 1 83 ? 13.312 10.109 8.25 1 95.69 83 ASN A CA 1
ATOM 639 C C . ASN A 1 83 ? 11.82 10.164 7.938 1 95.69 83 ASN A C 1
ATOM 641 O O . ASN A 1 83 ? 11 10.336 8.844 1 95.69 83 ASN A O 1
ATOM 645 N N . ALA A 1 84 ? 11.469 10.062 6.684 1 97.44 84 ALA A N 1
ATOM 646 C CA . ALA A 1 84 ? 10.078 10.25 6.281 1 97.44 84 ALA A CA 1
ATOM 647 C C . ALA A 1 84 ? 9.148 9.305 7.051 1 97.44 84 ALA A C 1
ATOM 649 O O . ALA A 1 84 ? 8.117 9.727 7.57 1 97.44 84 ALA A O 1
ATOM 650 N N . ALA A 1 85 ? 9.586 8.086 7.145 1 96.06 85 ALA A N 1
ATOM 651 C CA . ALA A 1 85 ? 8.766 7.109 7.855 1 96.06 85 ALA A CA 1
ATOM 652 C C . ALA A 1 85 ? 8.648 7.461 9.336 1 96.06 85 ALA A C 1
ATOM 654 O O . ALA A 1 85 ? 7.574 7.328 9.93 1 96.06 85 ALA A O 1
ATOM 655 N N . ASN A 1 86 ? 9.68 7.879 9.922 1 95.19 86 ASN A N 1
ATOM 656 C CA . ASN A 1 86 ? 9.672 8.273 11.328 1 95.19 86 ASN A CA 1
ATOM 657 C C . ASN A 1 86 ? 8.805 9.508 11.562 1 95.19 86 ASN A C 1
ATOM 659 O O . ASN A 1 86 ? 8.234 9.672 12.641 1 95.19 86 ASN A O 1
ATOM 663 N N . MET A 1 87 ? 8.664 10.32 10.555 1 97 87 MET A N 1
ATOM 664 C CA . MET A 1 87 ? 7.789 11.484 10.594 1 97 87 MET A CA 1
ATOM 665 C C . MET A 1 87 ? 6.324 11.07 10.492 1 97 87 MET A C 1
ATOM 667 O O . MET A 1 87 ? 5.43 11.859 10.797 1 97 87 MET A O 1
ATOM 671 N N . GLY A 1 88 ? 6.129 9.852 10.039 1 97.94 88 GLY A N 1
ATOM 672 C CA . GLY A 1 88 ? 4.773 9.391 9.781 1 97.94 88 GLY A CA 1
ATOM 673 C C . GLY A 1 88 ? 4.305 9.68 8.367 1 97.94 88 GLY A C 1
ATOM 674 O O . GLY A 1 88 ? 3.102 9.781 8.117 1 97.94 88 GLY A O 1
ATOM 675 N N . LEU A 1 89 ? 5.207 9.844 7.43 1 98.62 89 LEU A N 1
ATOM 676 C CA . LEU A 1 89 ? 4.895 10.305 6.078 1 98.62 89 LEU A CA 1
ATOM 677 C C . LEU A 1 89 ? 5.219 9.227 5.051 1 98.62 89 LEU A C 1
ATOM 679 O O . LEU A 1 89 ? 6.309 8.648 5.07 1 98.62 89 LEU A O 1
ATOM 683 N N . ALA A 1 90 ? 4.301 8.938 4.164 1 98.38 90 ALA A N 1
ATOM 684 C CA . ALA A 1 90 ? 4.516 7.98 3.08 1 98.38 90 ALA A CA 1
ATOM 685 C C . ALA A 1 90 ? 3.533 8.219 1.938 1 98.38 90 ALA A C 1
ATOM 687 O O . ALA A 1 90 ? 2.449 8.766 2.148 1 98.38 90 ALA A O 1
ATOM 688 N N . PRO A 1 91 ? 3.959 7.879 0.688 1 98.38 91 PRO A N 1
ATOM 689 C CA . PRO A 1 91 ? 2.967 7.91 -0.389 1 98.38 91 PRO A CA 1
ATOM 690 C C . PRO A 1 91 ? 1.97 6.758 -0.31 1 98.38 91 PRO A C 1
ATOM 692 O O . PRO A 1 91 ? 2.303 5.684 0.192 1 98.38 91 PRO A O 1
ATOM 695 N N . VAL A 1 92 ? 0.793 6.941 -0.756 1 98.75 92 VAL A N 1
ATOM 696 C CA . VAL A 1 92 ? -0.24 5.91 -0.792 1 98.75 92 VAL A CA 1
ATOM 697 C C . VAL A 1 92 ? -1.175 6.156 -1.973 1 98.75 92 VAL A C 1
ATOM 699 O O . VAL A 1 92 ? -1.521 7.301 -2.271 1 98.75 92 VAL A O 1
ATOM 702 N N . SER A 1 93 ? -1.527 5.137 -2.711 1 98.88 93 SER A N 1
ATOM 703 C CA . SER A 1 93 ? -2.467 5.223 -3.824 1 98.88 93 SER A CA 1
ATOM 704 C C . SER A 1 93 ? -3.84 4.684 -3.434 1 98.88 93 SER A C 1
ATOM 706 O O . SER A 1 93 ? -3.957 3.891 -2.498 1 98.88 93 SER A O 1
ATOM 708 N N . GLY A 1 94 ? -4.809 5.172 -4.16 1 98.81 94 GLY A N 1
ATOM 709 C CA . GLY A 1 94 ? -6.09 4.531 -3.918 1 98.81 94 GLY A CA 1
ATOM 710 C C . GLY A 1 94 ? -7.227 5.148 -4.715 1 98.81 94 GLY A C 1
ATOM 711 O O . GLY A 1 94 ? -6.996 5.762 -5.758 1 98.81 94 GLY A O 1
ATOM 712 N N . TYR A 1 95 ? -8.422 4.891 -4.258 1 98.81 95 TYR A N 1
ATOM 713 C CA . TYR A 1 95 ? -9.641 5.074 -5.035 1 98.81 95 TYR A CA 1
ATOM 714 C C . TYR A 1 95 ? -10.578 6.066 -4.352 1 98.81 95 TYR A C 1
ATOM 716 O O . TYR A 1 95 ? -10.734 6.039 -3.131 1 98.81 95 TYR A O 1
ATOM 724 N N . ASN A 1 96 ? -11.125 6.969 -5.066 1 98.69 96 ASN A N 1
ATOM 725 C CA . ASN A 1 96 ? -12.375 7.668 -4.758 1 98.69 96 ASN A CA 1
ATOM 726 C C . ASN A 1 96 ? -13.539 7.125 -5.578 1 98.69 96 ASN A C 1
ATOM 728 O O . ASN A 1 96 ? -13.469 7.082 -6.809 1 98.69 96 ASN A O 1
ATOM 732 N N . LEU A 1 97 ? -14.617 6.734 -4.949 1 98.69 97 LEU A N 1
ATOM 733 C CA . LEU A 1 97 ? -15.695 6.023 -5.629 1 98.69 97 LEU A CA 1
ATOM 734 C C . LEU A 1 97 ? -17 6.797 -5.523 1 98.69 97 LEU A C 1
ATOM 736 O O . LEU A 1 97 ? -17.312 7.363 -4.469 1 98.69 97 LEU A O 1
ATOM 740 N N . PHE A 1 98 ? -17.766 6.789 -6.578 1 98 98 PHE A N 1
ATOM 741 C CA . PHE A 1 98 ? -19.047 7.469 -6.691 1 98 98 PHE A CA 1
ATOM 742 C C . PHE A 1 98 ? -20.062 6.582 -7.383 1 98 98 PHE A C 1
ATOM 744 O O . PHE A 1 98 ? -19.703 5.699 -8.164 1 98 98 PHE A O 1
ATOM 751 N N . ARG A 1 99 ? -21.297 6.789 -7.109 1 96.88 99 ARG A N 1
ATOM 752 C CA . ARG A 1 99 ? -22.359 6.035 -7.77 1 96.88 99 ARG A CA 1
ATOM 753 C C . ARG A 1 99 ? -22.672 6.613 -9.141 1 96.88 99 ARG A C 1
ATOM 755 O O . ARG A 1 99 ? -23.297 5.945 -9.977 1 96.88 99 ARG A O 1
ATOM 762 N N . GLU A 1 100 ? -22.312 7.887 -9.367 1 96.31 100 GLU A N 1
ATOM 763 C CA . GLU A 1 100 ? -22.516 8.562 -10.648 1 96.31 100 GLU A CA 1
ATOM 764 C C . GLU A 1 100 ? -21.328 9.469 -10.977 1 96.31 100 GLU A C 1
ATOM 766 O O . GLU A 1 100 ? -20.5 9.75 -10.109 1 96.31 100 GLU A O 1
ATOM 771 N N . ALA A 1 101 ? -21.328 9.852 -12.203 1 96.56 101 ALA A N 1
ATOM 772 C CA . ALA A 1 101 ? -20.25 10.719 -12.664 1 96.56 101 ALA A CA 1
ATOM 773 C C . ALA A 1 101 ? -20.266 12.062 -11.938 1 96.56 101 ALA A C 1
ATOM 775 O O . ALA A 1 101 ? -21.344 12.633 -11.719 1 96.56 101 ALA A O 1
ATOM 776 N N . VAL A 1 102 ? -19.156 12.547 -11.508 1 95.88 102 VAL A N 1
ATOM 777 C CA . VAL A 1 102 ? -19 13.852 -10.883 1 95.88 102 VAL A CA 1
ATOM 778 C C . VAL A 1 102 ? -17.844 14.609 -11.547 1 95.88 102 VAL A C 1
ATOM 780 O O . VAL A 1 102 ? -16.984 14 -12.195 1 95.88 102 VAL A O 1
ATOM 783 N N . PRO A 1 103 ? -17.828 15.977 -11.453 1 95.06 103 PRO A N 1
ATOM 784 C CA . PRO A 1 103 ? -16.688 16.719 -11.992 1 95.06 103 PRO A CA 1
ATOM 785 C C . PRO A 1 103 ? -15.367 16.359 -11.305 1 95.06 103 PRO A C 1
ATOM 787 O O . PRO A 1 103 ? -15.375 15.93 -10.148 1 95.06 103 PRO A O 1
ATOM 790 N N . ASP A 1 104 ? -14.289 16.562 -12.031 1 97.12 104 ASP A N 1
ATOM 791 C CA . ASP A 1 104 ? -12.969 16.391 -11.422 1 97.12 104 ASP A CA 1
ATOM 792 C C . ASP A 1 104 ? -12.789 17.344 -10.242 1 97.12 104 ASP A C 1
ATOM 794 O O . ASP A 1 104 ? -13.266 18.484 -10.281 1 97.12 104 ASP A O 1
ATOM 798 N N . PRO A 1 105 ? -12.156 16.922 -9.25 1 96.94 105 PRO A N 1
ATOM 799 C CA . PRO A 1 105 ? -11.883 17.828 -8.133 1 96.94 105 PRO A CA 1
ATOM 800 C C . PRO A 1 105 ? -10.852 18.891 -8.469 1 96.94 105 PRO A C 1
ATOM 802 O O . PRO A 1 105 ? -10.016 18.703 -9.359 1 96.94 105 PRO A O 1
ATOM 805 N N . TYR A 1 106 ? -10.836 19.984 -7.742 1 96.81 106 TYR A N 1
ATOM 806 C CA . TYR A 1 106 ? -9.922 21.094 -8.016 1 96.81 106 TYR A CA 1
ATOM 807 C C . TYR A 1 106 ? -8.484 20.688 -7.727 1 96.81 106 TYR A C 1
ATOM 809 O O . TYR A 1 106 ? -7.547 21.344 -8.18 1 96.81 106 TYR A O 1
ATOM 817 N N . TRP A 1 107 ? -8.305 19.656 -6.984 1 97.94 107 TRP A N 1
ATOM 818 C CA . TRP A 1 107 ? -6.957 19.281 -6.566 1 97.94 107 TRP A CA 1
ATOM 819 C C . TRP A 1 107 ? -6.41 18.156 -7.438 1 97.94 107 TRP A C 1
ATOM 821 O O . TRP A 1 107 ? -5.422 17.516 -7.078 1 97.94 107 TRP A O 1
ATOM 831 N N . LYS A 1 108 ? -7.031 17.828 -8.602 1 97.88 108 LYS A N 1
ATOM 832 C CA . LYS A 1 108 ? -6.652 16.719 -9.469 1 97.88 108 LYS A CA 1
ATOM 833 C C . LYS A 1 108 ? -5.203 16.844 -9.93 1 97.88 108 LYS A C 1
ATOM 835 O O . LYS A 1 108 ? -4.52 15.844 -10.133 1 97.88 108 LYS A O 1
ATOM 840 N N . ASP A 1 109 ? -4.73 18.094 -10.07 1 97.38 109 ASP A N 1
ATOM 841 C CA . ASP A 1 109 ? -3.387 18.297 -10.594 1 97.38 109 ASP A CA 1
ATOM 842 C C . ASP A 1 109 ? -2.363 18.406 -9.469 1 97.38 109 ASP A C 1
ATOM 844 O O . ASP A 1 109 ? -1.164 18.531 -9.727 1 97.38 109 ASP A O 1
ATOM 848 N N . ILE A 1 110 ? -2.803 18.438 -8.273 1 98.12 110 ILE A N 1
ATOM 849 C CA . ILE A 1 110 ? -1.906 18.516 -7.121 1 98.12 110 ILE A CA 1
ATOM 850 C C . ILE A 1 110 ? -1.374 17.141 -6.777 1 98.12 110 ILE A C 1
ATOM 852 O O . ILE A 1 110 ? -0.179 16.969 -6.52 1 98.12 110 ILE A O 1
ATOM 856 N N . VAL A 1 111 ? -2.193 16.109 -6.828 1 98.62 111 VAL A N 1
ATOM 857 C CA . VAL A 1 111 ? -1.815 14.75 -6.48 1 98.62 111 VAL A CA 1
ATOM 858 C C . VAL A 1 111 ? -1.039 14.117 -7.633 1 98.62 111 VAL A C 1
ATOM 860 O O . VAL A 1 111 ? -0.891 14.727 -8.695 1 98.62 111 VAL A O 1
ATOM 863 N N . LEU A 1 112 ? -0.51 12.969 -7.387 1 98.62 112 LEU A N 1
ATOM 864 C CA . LEU A 1 112 ? 0.314 12.297 -8.383 1 98.62 112 LEU A CA 1
ATOM 865 C C . LEU A 1 112 ? -0.507 11.281 -9.172 1 98.62 112 LEU A C 1
ATOM 867 O O . LEU A 1 112 ? -1.207 10.453 -8.586 1 98.62 112 LEU A O 1
ATOM 871 N N . GLY A 1 113 ? -0.413 11.383 -10.484 1 98.12 113 GLY A N 1
ATOM 872 C CA . GLY A 1 113 ? -0.967 10.367 -11.367 1 98.12 113 GLY A CA 1
ATOM 873 C C . GLY A 1 113 ? -2.482 10.305 -11.328 1 98.12 113 GLY A C 1
ATOM 874 O O . GLY A 1 113 ? -3.066 9.219 -11.391 1 98.12 113 GLY A O 1
ATOM 875 N N . PHE A 1 114 ? -3.102 11.406 -11.211 1 98.62 114 PHE A N 1
ATOM 876 C CA . PHE A 1 114 ? -4.559 11.453 -11.164 1 98.62 114 PHE A CA 1
ATOM 877 C C . PHE A 1 114 ? -5.156 10.93 -12.461 1 98.62 114 PHE A C 1
ATOM 879 O O . PHE A 1 114 ? -4.711 11.297 -13.555 1 98.62 114 PHE A O 1
ATOM 886 N N . ARG A 1 115 ? -6.188 10.047 -12.367 1 98.44 115 ARG A N 1
ATOM 887 C CA . ARG A 1 115 ? -6.91 9.562 -13.539 1 98.44 115 ARG A CA 1
ATOM 888 C C . ARG A 1 115 ? -8.273 9.008 -13.148 1 98.44 115 ARG A C 1
ATOM 890 O O . ARG A 1 115 ? -8.5 8.656 -11.984 1 98.44 115 ARG A O 1
ATOM 897 N N . LYS A 1 116 ? -9.133 8.898 -14.148 1 98.44 116 LYS A N 1
ATOM 898 C CA . LYS A 1 116 ? -10.398 8.203 -13.969 1 98.44 116 LYS A CA 1
ATOM 899 C C . LYS A 1 116 ? -10.195 6.688 -13.938 1 98.44 116 LYS A C 1
ATOM 901 O O . LYS A 1 116 ? -9.273 6.168 -14.57 1 98.44 116 LYS A O 1
ATOM 906 N N . LEU A 1 117 ? -11.047 6.016 -13.203 1 98.44 117 LEU A N 1
ATOM 907 C CA . LEU A 1 117 ? -10.977 4.562 -13.141 1 98.44 117 LEU A CA 1
ATOM 908 C C . LEU A 1 117 ? -11.406 3.939 -14.469 1 98.44 117 LEU A C 1
ATOM 910 O O . LEU A 1 117 ? -12.312 4.441 -15.133 1 98.44 117 LEU A O 1
ATOM 914 N N . THR A 1 118 ? -10.734 2.885 -14.836 1 97.5 118 THR A N 1
ATOM 915 C CA . THR A 1 118 ? -11.18 2.076 -15.961 1 97.5 118 THR A CA 1
ATOM 916 C C . THR A 1 118 ? -12.391 1.226 -15.57 1 97.5 118 THR A C 1
ATOM 918 O O . THR A 1 118 ? -12.68 1.059 -14.391 1 97.5 118 THR A O 1
ATOM 921 N N . LEU A 1 119 ? -13.047 0.647 -16.578 1 96.19 119 LEU A N 1
ATOM 922 C CA . LEU A 1 119 ? -14.188 -0.228 -16.328 1 96.19 119 LEU A CA 1
ATOM 923 C C . LEU A 1 119 ? -13.766 -1.454 -15.531 1 96.19 119 LEU A C 1
ATOM 925 O O . LEU A 1 119 ? -14.5 -1.908 -14.648 1 96.19 119 LEU A O 1
ATOM 929 N N . ARG A 1 120 ? -12.617 -1.971 -15.789 1 96.31 120 ARG A N 1
ATOM 930 C CA . ARG A 1 120 ? -12.125 -3.156 -15.094 1 96.31 120 ARG A CA 1
ATOM 931 C C . ARG A 1 120 ? -11.875 -2.861 -13.617 1 96.31 120 ARG A C 1
ATOM 933 O O . ARG A 1 120 ? -12.117 -3.715 -12.766 1 96.31 120 ARG A O 1
ATOM 940 N N . GLU A 1 121 ? -11.344 -1.729 -13.305 1 97.56 121 GLU A N 1
ATOM 941 C CA . GLU A 1 121 ? -11.18 -1.324 -11.914 1 97.56 121 GLU A CA 1
ATOM 942 C C . GLU A 1 121 ? -12.531 -1.156 -11.219 1 97.56 121 GLU A C 1
ATOM 944 O O . GLU A 1 121 ? -12.68 -1.522 -10.055 1 97.56 121 GLU A O 1
ATOM 949 N N . LEU A 1 122 ? -13.477 -0.573 -11.961 1 97.44 122 LEU A N 1
ATOM 950 C CA . LEU A 1 122 ? -14.797 -0.358 -11.391 1 97.44 122 LEU A CA 1
ATOM 951 C C . LEU A 1 122 ? -15.477 -1.687 -11.078 1 97.44 122 LEU A C 1
ATOM 953 O O . LEU A 1 122 ? -16.281 -1.771 -10.148 1 97.44 122 LEU A O 1
ATOM 957 N N . ASP A 1 123 ? -15.109 -2.754 -11.789 1 95.5 123 ASP A N 1
ATOM 958 C CA . ASP A 1 123 ? -15.656 -4.082 -11.539 1 95.5 123 ASP A CA 1
ATOM 959 C C . ASP A 1 123 ? -15.289 -4.582 -10.148 1 95.5 123 ASP A C 1
ATOM 961 O O . ASP A 1 123 ? -15.961 -5.449 -9.586 1 95.5 123 ASP A O 1
ATOM 965 N N . MET A 1 124 ? -14.266 -4.027 -9.57 1 95.62 124 MET A N 1
ATOM 966 C CA . MET A 1 124 ? -13.844 -4.426 -8.234 1 95.62 124 MET A CA 1
ATOM 967 C C . MET A 1 124 ? -14.781 -3.854 -7.176 1 95.62 124 MET A C 1
ATOM 969 O O . MET A 1 124 ? -14.758 -4.281 -6.02 1 95.62 124 MET A O 1
ATOM 973 N N . PHE A 1 125 ? -15.57 -2.828 -7.555 1 96.25 125 PHE A N 1
ATOM 974 C CA . PHE A 1 125 ? -16.484 -2.145 -6.648 1 96.25 125 PHE A CA 1
ATOM 975 C C . PHE A 1 125 ? -17.891 -2.121 -7.227 1 96.25 125 PHE A C 1
ATOM 977 O O . PHE A 1 125 ? -18.391 -1.066 -7.633 1 96.25 125 PHE A O 1
ATOM 984 N N . PRO A 1 126 ? -18.625 -3.201 -7.172 1 92.94 126 PRO A N 1
ATOM 985 C CA . PRO A 1 126 ? -19.859 -3.359 -7.922 1 92.94 126 PRO A CA 1
ATOM 986 C C . PRO A 1 126 ? -20.922 -2.328 -7.535 1 92.94 126 PRO A C 1
ATOM 988 O O . PRO A 1 126 ? -21.828 -2.049 -8.32 1 92.94 126 PRO A O 1
ATOM 991 N N . ASP A 1 127 ? -20.859 -1.676 -6.402 1 94.31 127 ASP A N 1
ATOM 992 C CA . ASP A 1 127 ? -21.875 -0.718 -5.961 1 94.31 127 ASP A CA 1
ATOM 993 C C . ASP A 1 127 ? -21.578 0.678 -6.508 1 94.31 127 ASP A C 1
ATOM 995 O O . ASP A 1 127 ? -22.359 1.608 -6.293 1 94.31 127 ASP A O 1
ATOM 999 N N . TYR A 1 128 ? -20.531 0.843 -7.211 1 97.38 128 TYR A N 1
ATOM 1000 C CA . TYR A 1 128 ? -20.094 2.145 -7.703 1 97.38 128 TYR A CA 1
ATOM 1001 C C . TYR A 1 128 ? -19.891 2.111 -9.211 1 97.38 128 TYR A C 1
ATOM 1003 O O . TYR A 1 128 ? -19.516 1.075 -9.773 1 97.38 128 TYR A O 1
ATOM 1011 N N . SER A 1 129 ? -20.125 3.215 -9.891 1 97.81 129 SER A N 1
ATOM 1012 C CA . SER A 1 129 ? -20.062 3.229 -11.344 1 97.81 129 SER A CA 1
ATOM 1013 C C . SER A 1 129 ? -19.094 4.293 -11.852 1 97.81 129 SER A C 1
ATOM 1015 O O . SER A 1 129 ? -18.938 4.477 -13.055 1 97.81 129 SER A O 1
ATOM 1017 N N . TYR A 1 130 ? -18.531 5.047 -10.977 1 98.19 130 TYR A N 1
ATOM 1018 C CA . TYR A 1 130 ? -17.594 6.109 -11.32 1 98.19 130 TYR A CA 1
ATOM 1019 C C . TYR A 1 130 ? -16.531 6.277 -10.227 1 98.19 130 TYR A C 1
ATOM 1021 O O . TYR A 1 130 ? -16.781 5.93 -9.07 1 98.19 130 TYR A O 1
ATOM 1029 N N . GLY A 1 131 ? -15.32 6.777 -10.625 1 98.31 131 GLY A N 1
ATOM 1030 C CA . GLY A 1 131 ? -14.305 6.992 -9.602 1 98.31 131 GLY A CA 1
ATOM 1031 C C . GLY A 1 131 ? -12.992 7.516 -10.156 1 98.31 131 GLY A C 1
ATOM 1032 O O . GLY A 1 131 ? -12.836 7.625 -11.375 1 98.31 131 GLY A O 1
ATOM 1033 N N . TRP A 1 132 ? -12.141 7.93 -9.25 1 98.75 132 TRP A N 1
ATOM 1034 C CA . TRP A 1 132 ? -10.797 8.422 -9.547 1 98.75 132 TRP A CA 1
ATOM 1035 C C . TRP A 1 132 ? -9.742 7.559 -8.867 1 98.75 132 TRP A C 1
ATOM 1037 O O . TRP A 1 132 ? -10.016 6.914 -7.848 1 98.75 132 TRP A O 1
ATOM 1047 N N . PHE A 1 133 ? -8.602 7.523 -9.445 1 98.88 133 PHE A N 1
ATOM 1048 C CA . PHE A 1 133 ? -7.402 6.93 -8.859 1 98.88 133 PHE A CA 1
ATOM 1049 C C . PHE A 1 133 ? -6.262 7.938 -8.82 1 98.88 133 PHE A C 1
ATOM 1051 O O . PHE A 1 133 ? -6.062 8.695 -9.773 1 98.88 133 PHE A O 1
ATOM 1058 N N . ASN A 1 134 ? -5.5 8.016 -7.734 1 98.81 134 ASN A N 1
ATOM 1059 C CA . ASN A 1 134 ? -4.297 8.844 -7.664 1 98.81 134 ASN A CA 1
ATOM 1060 C C . ASN A 1 134 ? -3.354 8.367 -6.566 1 98.81 134 ASN A C 1
ATOM 1062 O O . ASN A 1 134 ? -3.688 7.457 -5.805 1 98.81 134 ASN A O 1
ATOM 1066 N N . THR A 1 135 ? -2.164 8.828 -6.562 1 98.88 135 THR A N 1
ATOM 1067 C CA . THR A 1 135 ? -1.239 8.695 -5.441 1 98.88 135 THR A CA 1
ATOM 1068 C C . THR A 1 135 ? -1.195 9.977 -4.617 1 98.88 135 THR A C 1
ATOM 1070 O O . THR A 1 135 ? -0.95 11.062 -5.156 1 98.88 135 THR A O 1
ATOM 1073 N N . SER A 1 136 ? -1.553 9.805 -3.408 1 98.75 136 SER A N 1
ATOM 1074 C CA . SER A 1 136 ? -1.499 10.891 -2.432 1 98.75 136 SER A CA 1
ATOM 1075 C C . SER A 1 136 ? -0.475 10.602 -1.341 1 98.75 136 SER A C 1
ATOM 1077 O O . SER A 1 136 ? 0.524 9.922 -1.584 1 98.75 136 SER A O 1
ATOM 1079 N N . LEU A 1 137 ? -0.66 11.297 -0.203 1 98.75 137 LEU A N 1
ATOM 1080 C CA . LEU A 1 137 ? 0.244 11.133 0.931 1 98.75 137 LEU A CA 1
ATOM 1081 C C . LEU A 1 137 ? -0.533 10.805 2.201 1 98.75 137 LEU A C 1
ATOM 1083 O O . LEU A 1 137 ? -1.652 11.281 2.391 1 98.75 137 LEU A O 1
ATOM 1087 N N . ILE A 1 138 ? 0.023 9.945 2.947 1 98.69 138 ILE A N 1
ATOM 1088 C CA . ILE A 1 138 ? -0.478 9.703 4.297 1 98.69 138 ILE A CA 1
ATOM 1089 C C . ILE A 1 138 ? 0.475 10.32 5.32 1 98.69 138 ILE A C 1
ATOM 1091 O O . ILE A 1 138 ? 1.695 10.273 5.148 1 98.69 138 ILE A O 1
ATOM 1095 N N . LEU A 1 139 ? -0.038 11.008 6.227 1 98.75 139 LEU A N 1
ATOM 1096 C CA . LEU A 1 139 ? 0.687 11.594 7.352 1 98.75 139 LEU A CA 1
ATOM 1097 C C . LEU A 1 139 ? 0.062 11.172 8.68 1 98.75 139 LEU A C 1
ATOM 1099 O O . LEU A 1 139 ? -1.007 11.664 9.047 1 98.75 139 LEU A O 1
ATOM 1103 N N . GLU A 1 140 ? 0.733 10.312 9.383 1 98.25 140 GLU A N 1
ATOM 1104 C CA . GLU A 1 140 ? 0.211 9.875 10.672 1 98.25 140 GLU A CA 1
ATOM 1105 C C . GLU A 1 140 ? 0.385 10.953 11.734 1 98.25 140 GLU A C 1
ATOM 1107 O O . GLU A 1 140 ? 1.51 11.281 12.117 1 98.25 140 GLU A O 1
ATOM 1112 N N . GLY A 1 141 ? -0.687 11.406 12.234 1 98.25 141 GLY A N 1
ATOM 1113 C CA . GLY A 1 141 ? -0.698 12.562 13.117 1 98.25 141 GLY A CA 1
ATOM 1114 C C . GLY A 1 141 ? 0.163 12.383 14.352 1 98.25 141 GLY A C 1
ATOM 1115 O O . GLY A 1 141 ? 0.959 13.258 14.695 1 98.25 141 GLY A O 1
ATOM 1116 N N . THR A 1 142 ? 0.048 11.195 15 1 98.06 142 THR A N 1
ATOM 1117 C CA . THR A 1 142 ? 0.771 10.953 16.234 1 98.06 142 THR A CA 1
ATOM 1118 C C . THR A 1 142 ? 2.279 11.016 16.016 1 98.06 142 THR A C 1
ATOM 1120 O O . THR A 1 142 ? 3 11.664 16.781 1 98.06 142 THR A O 1
ATOM 1123 N N . LYS A 1 143 ? 2.732 10.398 15.008 1 98.19 143 LYS A N 1
ATOM 1124 C CA . LYS A 1 143 ? 4.156 10.422 14.688 1 98.19 143 LYS A CA 1
ATOM 1125 C C . LYS A 1 143 ? 4.609 11.828 14.297 1 98.19 143 LYS A C 1
ATOM 1127 O O . LYS A 1 143 ? 5.672 12.281 14.719 1 98.19 143 LYS A O 1
ATOM 1132 N N . TYR A 1 144 ? 3.84 12.422 13.477 1 98.75 144 TYR A N 1
ATOM 1133 C CA . TYR A 1 144 ? 4.207 13.742 12.984 1 98.75 144 TYR A CA 1
ATOM 1134 C C . TYR A 1 144 ? 4.262 14.758 14.117 1 98.75 144 TYR A C 1
ATOM 1136 O O . TYR A 1 144 ? 5.152 15.609 14.164 1 98.75 144 TYR A O 1
ATOM 1144 N N . LEU A 1 145 ? 3.281 14.703 15.008 1 98.81 145 LEU A N 1
ATOM 1145 C CA . LEU A 1 145 ? 3.283 15.609 16.156 1 98.81 145 LEU A CA 1
ATOM 1146 C C . LEU A 1 145 ? 4.512 15.383 17.031 1 98.81 145 LEU A C 1
ATOM 1148 O O . LEU A 1 145 ? 5.09 16.328 17.547 1 98.81 145 LEU A O 1
ATOM 1152 N N . GLN A 1 146 ? 4.82 14.125 17.219 1 98.62 146 GLN A N 1
ATOM 1153 C CA . GLN A 1 146 ? 6.043 13.82 17.953 1 98.62 146 GLN A CA 1
ATOM 1154 C C . GLN A 1 146 ? 7.266 14.422 17.266 1 98.62 146 GLN A C 1
ATOM 1156 O O . GLN A 1 146 ? 8.117 15.023 17.922 1 98.62 146 GLN A O 1
ATOM 1161 N N . TRP A 1 147 ? 7.344 14.234 16 1 98.25 147 TRP A N 1
ATOM 1162 C CA . TRP A 1 147 ? 8.445 14.781 15.211 1 98.25 147 TRP A CA 1
ATOM 1163 C C . TRP A 1 147 ? 8.492 16.297 15.328 1 98.25 147 TRP A C 1
ATOM 1165 O O . TRP A 1 147 ? 9.57 16.875 15.531 1 98.25 147 TRP A O 1
ATOM 1175 N N . LEU A 1 148 ? 7.363 16.969 15.164 1 98.62 148 LEU A N 1
ATOM 1176 C CA . LEU A 1 148 ? 7.289 18.422 15.289 1 98.62 148 LEU A CA 1
ATOM 1177 C C . LEU A 1 148 ? 7.734 18.875 16.672 1 98.62 148 LEU A C 1
ATOM 1179 O O . LEU A 1 148 ? 8.484 19.844 16.812 1 98.62 148 LEU A O 1
ATOM 1183 N N . THR A 1 149 ? 7.23 18.172 17.672 1 98.69 149 THR A N 1
ATOM 1184 C CA . THR A 1 149 ? 7.578 18.531 19.047 1 98.69 149 THR A CA 1
ATOM 1185 C C . THR A 1 149 ? 9.086 18.422 19.266 1 98.69 149 THR A C 1
ATOM 1187 O O . THR A 1 149 ? 9.68 19.312 19.891 1 98.69 149 THR A O 1
ATOM 1190 N N . GLU A 1 150 ? 9.656 17.359 18.797 1 98.19 150 GLU A N 1
ATOM 1191 C CA . GLU A 1 150 ? 11.094 17.172 18.922 1 98.19 150 GLU A CA 1
ATOM 1192 C C . GLU A 1 150 ? 11.859 18.281 18.203 1 98.19 150 GLU A C 1
ATOM 1194 O O . GLU A 1 150 ? 12.82 18.844 18.75 1 98.19 150 GLU A O 1
ATOM 1199 N N . ARG A 1 151 ? 11.469 18.641 17.047 1 97.5 151 ARG A N 1
ATOM 1200 C CA . ARG A 1 151 ? 12.117 19.688 16.25 1 97.5 151 ARG A CA 1
ATOM 1201 C C . ARG A 1 151 ? 12.016 21.047 16.953 1 97.5 151 ARG A C 1
ATOM 1203 O O . ARG A 1 151 ? 12.977 21.812 16.969 1 97.5 151 ARG A O 1
ATOM 1210 N N . LEU A 1 152 ? 10.875 21.297 17.453 1 98.56 152 LEU A N 1
ATOM 1211 C CA . LEU A 1 152 ? 10.648 22.547 18.156 1 98.56 152 LEU A CA 1
ATOM 1212 C C . LEU A 1 152 ? 11.469 22.594 19.453 1 98.56 152 LEU A C 1
ATOM 1214 O O . LEU A 1 152 ? 12.062 23.625 19.781 1 98.56 152 LEU A O 1
ATOM 1218 N N . SER A 1 153 ? 11.5 21.469 20.141 1 98.38 153 SER A N 1
ATOM 1219 C CA . SER A 1 153 ? 12.281 21.391 21.375 1 98.38 153 SER A CA 1
ATOM 1220 C C . SER A 1 153 ? 13.758 21.641 21.094 1 98.38 153 SER A C 1
ATOM 1222 O O . SER A 1 153 ? 14.43 22.344 21.859 1 98.38 153 SER A O 1
ATOM 1224 N N . GLU A 1 154 ? 14.242 21.047 20.062 1 97.44 154 GLU A N 1
ATOM 1225 C CA . GLU A 1 154 ? 15.641 21.219 19.672 1 97.44 154 GLU A CA 1
ATOM 1226 C C . GLU A 1 154 ? 15.953 22.688 19.375 1 97.44 154 GLU A C 1
ATOM 1228 O O . GLU A 1 154 ? 17.094 23.125 19.516 1 97.44 154 GLU A O 1
ATOM 1233 N N . ARG A 1 155 ? 14.969 23.438 19.094 1 95.88 155 ARG A N 1
ATOM 1234 C CA . ARG A 1 155 ? 15.125 24.828 18.719 1 95.88 155 ARG A CA 1
ATOM 1235 C C . ARG A 1 155 ? 14.867 25.75 19.922 1 95.88 155 ARG A C 1
ATOM 1237 O O . ARG A 1 155 ? 14.836 26.969 19.781 1 95.88 155 ARG A O 1
ATOM 1244 N N . GLY A 1 156 ? 14.633 25.125 21.031 1 96.12 156 GLY A N 1
ATOM 1245 C CA . GLY A 1 156 ? 14.508 25.891 22.266 1 96.12 156 GLY A CA 1
ATOM 1246 C C . GLY A 1 156 ? 13.078 26.312 22.562 1 96.12 156 GLY A C 1
ATOM 1247 O O . GLY A 1 156 ? 12.836 27.094 23.484 1 96.12 156 GLY A O 1
ATOM 1248 N N . VAL A 1 157 ? 12.148 25.828 21.75 1 98 157 VAL A N 1
ATOM 1249 C CA . VAL A 1 157 ? 10.75 26.141 22.016 1 98 157 VAL A CA 1
ATOM 1250 C C . VAL A 1 157 ? 10.281 25.438 23.281 1 98 157 VAL A C 1
ATOM 1252 O O . VAL A 1 157 ? 10.609 24.266 23.516 1 98 157 VAL A O 1
ATOM 1255 N N . LYS A 1 158 ? 9.578 26.156 24.109 1 97.44 158 LYS A N 1
ATOM 1256 C CA . LYS A 1 158 ? 9.094 25.609 25.375 1 97.44 158 LYS A CA 1
ATOM 1257 C C . LYS A 1 158 ? 7.621 25.203 25.281 1 97.44 158 LYS A C 1
ATOM 1259 O O . LYS A 1 158 ? 6.836 25.891 24.609 1 97.44 158 LYS A O 1
ATOM 1264 N N . PHE A 1 159 ? 7.312 24.156 25.938 1 98.62 159 PHE A N 1
ATOM 1265 C CA . PHE A 1 159 ? 5.957 23.609 25.969 1 98.62 159 PHE A CA 1
ATOM 1266 C C . PHE A 1 159 ? 5.383 23.688 27.375 1 98.62 159 PHE A C 1
ATOM 1268 O O . PHE A 1 159 ? 6.051 23.312 28.344 1 98.62 159 PHE A O 1
ATOM 1275 N N . PHE A 1 160 ? 4.188 24.188 27.5 1 98.44 160 PHE A N 1
ATOM 1276 C CA . PHE A 1 160 ? 3.525 24.312 28.797 1 98.44 160 PHE A CA 1
ATOM 1277 C C . PHE A 1 160 ? 2.184 23.594 28.797 1 98.44 160 PHE A C 1
ATOM 1279 O O . PHE A 1 160 ? 1.293 23.922 28 1 98.44 160 PHE A O 1
ATOM 1286 N N . LEU A 1 161 ? 2.08 22.594 29.672 1 98.19 161 LEU A N 1
ATOM 1287 C CA . LEU A 1 161 ? 0.804 21.922 29.859 1 98.19 161 LEU A CA 1
ATOM 1288 C C . LEU A 1 161 ? -0.141 22.75 30.703 1 98.19 161 LEU A C 1
ATOM 1290 O O . LEU A 1 161 ? -0.041 22.766 31.938 1 98.19 161 LEU A O 1
ATOM 1294 N N . ARG A 1 162 ? -1.077 23.453 30.031 1 95.62 162 ARG A N 1
ATOM 1295 C CA . ARG A 1 162 ? -2.029 24.297 30.75 1 95.62 162 ARG A CA 1
ATOM 1296 C C . ARG A 1 162 ? -3.232 24.641 29.875 1 95.62 162 ARG A C 1
ATOM 1298 O O . ARG A 1 162 ? -3.096 24.797 28.672 1 95.62 162 ARG A O 1
ATOM 1305 N N . LYS A 1 163 ? -4.293 24.75 30.516 1 96.38 163 LYS A N 1
ATOM 1306 C CA . LYS A 1 163 ? -5.492 25.25 29.844 1 96.38 163 LYS A CA 1
ATOM 1307 C C . LYS A 1 163 ? -5.535 26.781 29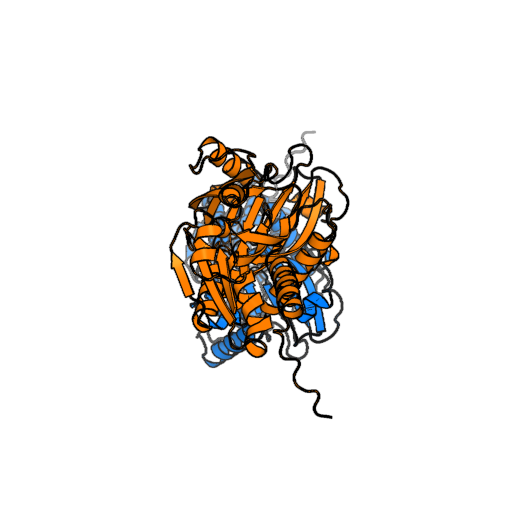.859 1 96.38 163 LYS A C 1
ATOM 1309 O O . LYS A 1 163 ? -5.477 27.391 30.922 1 96.38 163 LYS A O 1
ATOM 1314 N N . VAL A 1 164 ? -5.543 27.375 28.719 1 97.56 164 VAL A N 1
ATOM 1315 C CA . VAL A 1 164 ? -5.664 28.828 28.609 1 97.56 164 VAL A CA 1
ATOM 1316 C C . VAL A 1 164 ? -7.137 29.219 28.672 1 97.56 164 VAL A C 1
ATOM 1318 O O . VAL A 1 164 ? -7.945 28.797 27.844 1 97.56 164 VAL A O 1
ATOM 1321 N N . GLU A 1 165 ? -7.453 30.062 29.641 1 96.19 165 GLU A N 1
ATOM 1322 C CA . GLU A 1 165 ? -8.852 30.406 29.875 1 96.19 165 GLU A CA 1
ATOM 1323 C C . GLU A 1 165 ? -9.25 31.656 29.109 1 96.19 165 GLU A C 1
ATOM 1325 O O . GLU A 1 165 ? -10.43 31.859 28.797 1 96.19 165 GLU A O 1
ATOM 1330 N N . SER A 1 166 ? -8.297 32.5 28.906 1 95.75 166 SER A N 1
ATOM 1331 C CA . SER A 1 166 ? -8.539 33.75 28.156 1 95.75 166 SER A CA 1
ATOM 1332 C C . SER A 1 166 ? -7.25 34.281 27.547 1 95.75 166 SER A C 1
ATOM 1334 O O . SER A 1 166 ? -6.156 34 28.047 1 95.75 166 SER A O 1
ATOM 1336 N N . PHE A 1 167 ? -7.418 35.062 26.484 1 95.69 167 PHE A N 1
ATOM 1337 C CA . PHE A 1 167 ? -6.246 35.719 25.906 1 95.69 167 PHE A CA 1
ATOM 1338 C C . PHE A 1 167 ? -5.582 36.625 26.922 1 95.69 167 PHE A C 1
ATOM 1340 O O . PHE A 1 167 ? -4.359 36.781 26.922 1 95.69 167 PHE A O 1
ATOM 1347 N N . GLU A 1 168 ? -6.359 37.188 27.781 1 93.5 168 GLU A N 1
ATOM 1348 C CA . GLU A 1 168 ? -5.883 38.156 28.766 1 93.5 168 GLU A CA 1
ATOM 1349 C C . GLU A 1 168 ? -4.809 37.531 29.656 1 93.5 168 GLU A C 1
ATOM 1351 O O . GLU A 1 168 ? -3.82 38.188 29.984 1 93.5 168 GLU A O 1
ATOM 1356 N N . GLU A 1 169 ? -5.09 36.375 30.094 1 94.44 169 GLU A N 1
ATOM 1357 C CA . GLU A 1 169 ? -4.117 35.75 30.984 1 94.44 169 GLU A CA 1
ATOM 1358 C C . GLU A 1 169 ? -2.77 35.562 30.281 1 94.44 169 GLU A C 1
ATOM 1360 O O . GLU A 1 169 ? -1.718 35.719 30.922 1 94.44 169 GLU A O 1
ATOM 1365 N N . VAL A 1 170 ? -2.775 35.281 28.984 1 95.69 170 VAL A N 1
ATOM 1366 C CA . VAL A 1 170 ? -1.554 35.094 28.219 1 95.69 170 VAL A CA 1
ATOM 1367 C C . VAL A 1 170 ? -0.868 36.438 28 1 95.69 170 VAL A C 1
ATOM 1369 O O . VAL A 1 170 ? 0.362 36.531 28.047 1 95.69 170 VAL A O 1
ATOM 1372 N N . VAL A 1 171 ? -1.657 37.469 27.781 1 94.44 171 VAL A N 1
ATOM 1373 C CA . VAL A 1 171 ? -1.146 38.812 27.609 1 94.44 171 VAL A CA 1
ATOM 1374 C C . VAL A 1 171 ? -0.455 39.281 28.906 1 94.44 171 VAL A C 1
ATOM 1376 O O . VAL A 1 171 ? 0.621 39.875 28.859 1 94.44 171 VAL A O 1
ATOM 1379 N N . ARG A 1 172 ? -1.029 38.969 29.984 1 92.69 172 ARG A N 1
ATOM 1380 C CA . ARG A 1 172 ? -0.484 39.344 31.281 1 92.69 172 ARG A CA 1
ATOM 1381 C C . ARG A 1 172 ? 0.87 38.688 31.531 1 92.69 172 ARG A C 1
ATOM 1383 O O . ARG A 1 172 ? 1.701 39.25 32.281 1 92.69 172 ARG A O 1
ATOM 1390 N N . GLU A 1 173 ? 1.028 37.625 30.906 1 92.94 173 GLU A N 1
ATOM 1391 C CA . GLU A 1 173 ? 2.289 36.906 31.047 1 92.94 173 GLU A CA 1
ATOM 1392 C C . GLU A 1 173 ? 3.355 37.469 30.109 1 92.94 173 GLU A C 1
ATOM 1394 O O . GLU A 1 173 ? 4.492 37 30.109 1 92.94 173 GLU A O 1
ATOM 1399 N N . GLY A 1 174 ? 2.982 38.469 29.281 1 92.38 174 GLY A N 1
ATOM 1400 C CA . GLY A 1 174 ? 3.979 39.188 28.5 1 92.38 174 GLY A CA 1
ATOM 1401 C C . GLY A 1 174 ? 4 38.781 27.031 1 92.38 174 GLY A C 1
ATOM 1402 O O . GLY A 1 174 ? 4.965 39.062 26.328 1 92.38 174 GLY A O 1
ATOM 1403 N N . ALA A 1 175 ? 2.941 38.156 26.578 1 95.12 175 ALA A N 1
ATOM 1404 C CA . ALA A 1 175 ? 2.91 37.75 25.172 1 95.12 175 ALA A CA 1
ATOM 1405 C C . ALA A 1 175 ? 2.744 38.938 24.266 1 95.12 175 ALA A C 1
ATOM 1407 O O . ALA A 1 175 ? 1.881 39.812 24.5 1 95.12 175 ALA A O 1
ATOM 1408 N N . ASP A 1 176 ? 3.602 39.062 23.234 1 94.75 176 ASP A N 1
ATOM 1409 C CA . ASP A 1 176 ? 3.49 40.125 22.234 1 94.75 176 ASP A CA 1
ATOM 1410 C C . ASP A 1 176 ? 2.518 39.719 21.125 1 94.75 176 ASP A C 1
ATOM 1412 O O . ASP A 1 176 ? 1.782 40.562 20.594 1 94.75 176 ASP A O 1
ATOM 1416 N N . VAL A 1 177 ? 2.568 38.5 20.734 1 96.94 177 VAL A N 1
ATOM 1417 C CA . VAL A 1 177 ? 1.702 37.906 19.719 1 96.94 177 VAL A CA 1
ATOM 1418 C C . VAL A 1 177 ? 1.153 36.562 20.188 1 96.94 177 VAL A C 1
ATOM 1420 O O . VAL A 1 177 ? 1.89 35.75 20.75 1 96.94 177 VAL A O 1
ATOM 1423 N N . ILE A 1 178 ? -0.139 36.406 20.094 1 98.12 178 ILE A N 1
ATOM 1424 C CA . ILE A 1 178 ? -0.804 35.156 20.406 1 98.12 178 ILE A CA 1
ATOM 1425 C C . ILE A 1 178 ? -1.306 34.5 19.109 1 98.12 178 ILE A C 1
ATOM 1427 O O . ILE A 1 178 ? -1.918 35.156 18.281 1 98.12 178 ILE A O 1
ATOM 1431 N N . ILE A 1 179 ? -0.986 33.281 18.875 1 98.62 179 ILE A N 1
ATOM 1432 C CA . ILE A 1 179 ? -1.544 32.531 17.766 1 98.62 179 ILE A CA 1
ATOM 1433 C C . ILE A 1 179 ? -2.541 31.484 18.297 1 98.62 179 ILE A C 1
ATOM 1435 O O . ILE A 1 179 ? -2.162 30.562 19 1 98.62 179 ILE A O 1
ATOM 1439 N N . ASN A 1 180 ? -3.811 31.656 17.984 1 98.56 180 ASN A N 1
ATOM 1440 C CA . ASN A 1 180 ? -4.887 30.797 18.453 1 98.56 180 ASN A CA 1
ATOM 1441 C C . ASN A 1 180 ? -5.078 29.594 17.531 1 98.56 180 ASN A C 1
ATOM 1443 O O . ASN A 1 180 ? -5.719 29.703 16.484 1 98.56 180 ASN A O 1
ATOM 1447 N N . CYS A 1 181 ? -4.613 28.484 17.922 1 98.69 181 CYS A N 1
ATOM 1448 C CA . CYS A 1 181 ? -4.711 27.219 17.188 1 98.69 181 CYS A CA 1
ATOM 1449 C C . CYS A 1 181 ? -5.43 26.156 18.016 1 98.69 181 CYS A C 1
ATOM 1451 O O . CYS A 1 181 ? -5 25 18.062 1 98.69 181 CYS A O 1
ATOM 1453 N N . THR A 1 182 ? -6.527 26.469 18.656 1 98.12 182 THR A N 1
ATOM 1454 C CA . THR A 1 182 ? -7.156 25.609 19.641 1 98.12 182 THR A CA 1
ATOM 1455 C C . THR A 1 182 ? -8.273 24.781 19.016 1 98.12 182 THR A C 1
ATOM 1457 O O . THR A 1 182 ? -9.117 24.219 19.719 1 98.12 182 THR A O 1
ATOM 1460 N N . GLY A 1 183 ? -8.289 24.734 17.641 1 97 183 GLY A N 1
ATOM 1461 C CA . GLY A 1 183 ? -9.227 23.875 16.938 1 97 183 GLY A CA 1
ATOM 1462 C C . GLY A 1 183 ? -10.672 24.141 17.328 1 97 183 GLY A C 1
ATOM 1463 O O . GLY A 1 183 ? -11.133 25.281 17.281 1 97 183 GLY A O 1
ATOM 1464 N N . VAL A 1 184 ? -11.391 23.078 17.734 1 96.75 184 VAL A N 1
ATOM 1465 C CA . VAL A 1 184 ? -12.82 23.172 18.016 1 96.75 184 VAL A CA 1
ATOM 1466 C C . VAL A 1 184 ? -13.047 23.969 19.297 1 96.75 184 VAL A C 1
ATOM 1468 O O . VAL A 1 184 ? -14.141 24.5 19.516 1 96.75 184 VAL A O 1
ATOM 1471 N N . TRP A 1 185 ? -12.047 24.141 20.062 1 96.06 185 TRP A N 1
ATOM 1472 C CA . TRP A 1 185 ? -12.188 24.812 21.344 1 96.06 185 TRP A CA 1
ATOM 1473 C C . TRP A 1 185 ? -11.875 26.297 21.219 1 96.06 185 TRP A C 1
ATOM 1475 O O . TRP A 1 185 ? -11.844 27.016 22.219 1 96.06 185 TRP A O 1
ATOM 1485 N N . ALA A 1 186 ? -11.609 26.703 20.031 1 97.06 186 ALA A N 1
ATOM 1486 C CA . ALA A 1 186 ? -11.336 28.125 19.797 1 97.06 186 ALA A CA 1
ATOM 1487 C C . ALA A 1 186 ? -12.5 28.984 20.281 1 97.06 186 ALA A C 1
ATOM 1489 O O . ALA A 1 186 ? -12.297 30.125 20.734 1 97.06 186 ALA A O 1
ATOM 1490 N N . GLY A 1 187 ? -13.695 28.422 20.203 1 94.31 187 GLY A N 1
ATOM 1491 C CA . GLY A 1 187 ? -14.883 29.141 20.609 1 94.31 187 GLY A CA 1
ATOM 1492 C C . GLY A 1 187 ? -14.867 29.531 22.078 1 94.31 187 GLY A C 1
ATOM 1493 O O . GLY A 1 187 ? -15.516 30.484 22.484 1 94.31 187 GLY A O 1
ATOM 1494 N N . ALA A 1 188 ? -14.156 28.828 22.859 1 94.25 188 ALA A N 1
ATOM 1495 C CA . ALA A 1 188 ? -14.055 29.109 24.281 1 94.25 188 ALA A CA 1
ATOM 1496 C C . ALA A 1 188 ? -13.195 30.344 24.547 1 94.25 188 ALA A C 1
ATOM 1498 O O . ALA A 1 188 ? -13.406 31.062 25.516 1 94.25 188 ALA A O 1
ATOM 1499 N N . LEU A 1 189 ? -12.234 30.625 23.703 1 94.88 189 LEU A N 1
ATOM 1500 C CA . LEU A 1 189 ? -11.344 31.766 23.844 1 94.88 189 LEU A CA 1
ATOM 1501 C C . LEU A 1 189 ? -11.867 32.969 23.062 1 94.88 189 LEU A C 1
ATOM 1503 O O . LEU A 1 189 ? -11.648 34.125 23.453 1 94.88 189 LEU A O 1
ATOM 1507 N N . GLN A 1 190 ? -12.469 32.688 21.938 1 92.5 190 GLN A N 1
ATOM 1508 C CA . GLN A 1 190 ? -13.047 33.688 21.031 1 92.5 190 GLN A CA 1
ATOM 1509 C C . GLN A 1 190 ? -14.398 33.219 20.516 1 92.5 190 GLN A C 1
ATOM 1511 O O . GLN A 1 190 ? -14.477 32.375 19.609 1 92.5 190 GLN A O 1
ATOM 1516 N N . PRO A 1 191 ? -15.492 33.812 21.109 1 93.56 191 PRO A N 1
ATOM 1517 C CA . PRO A 1 191 ? -16.797 33.344 20.641 1 93.56 191 PRO A CA 1
ATOM 1518 C C . PRO A 1 191 ? -16.906 33.375 19.109 1 93.56 191 PRO A C 1
ATOM 1520 O O . PRO A 1 191 ? -16.625 34.406 18.484 1 93.56 191 PRO A O 1
ATOM 1523 N N . ASP A 1 192 ? -17.25 32.25 18.516 1 96.44 192 ASP A N 1
ATOM 1524 C CA . ASP A 1 192 ? -17.406 32.062 17.078 1 96.44 192 ASP A CA 1
ATOM 1525 C C . ASP A 1 192 ? -18.609 31.172 16.766 1 96.44 192 ASP A C 1
ATOM 1527 O O . ASP A 1 192 ? -18.484 29.953 16.766 1 96.44 192 ASP A O 1
ATOM 1531 N N . PRO A 1 193 ? -19.75 31.766 16.453 1 95.94 193 PRO A N 1
ATOM 1532 C CA . PRO A 1 193 ? -20.969 30.984 16.25 1 95.94 193 PRO A CA 1
ATOM 1533 C C . PRO A 1 193 ? -20.891 30.078 15.031 1 95.94 193 PRO A C 1
ATOM 1535 O O . PRO A 1 193 ? -21.734 29.172 14.867 1 95.94 193 PRO A O 1
ATOM 1538 N N . LEU A 1 194 ? -19.938 30.266 14.195 1 96.75 194 LEU A N 1
ATOM 1539 C CA . LEU A 1 194 ? -19.828 29.453 12.984 1 96.75 194 LEU A CA 1
ATOM 1540 C C . LEU A 1 194 ? -19.047 28.172 13.25 1 96.75 194 LEU A C 1
ATOM 1542 O O . LEU A 1 194 ? -19.016 27.281 12.406 1 96.75 194 LEU A O 1
ATOM 1546 N N . LEU A 1 195 ? -18.438 28.094 14.398 1 98.06 195 LEU A N 1
ATOM 1547 C CA . LEU A 1 195 ? -17.594 26.969 14.75 1 98.06 195 LEU A CA 1
ATOM 1548 C C . LEU A 1 195 ? -18.391 25.906 15.508 1 98.06 195 LEU A C 1
ATOM 1550 O O . LEU A 1 195 ? -19.078 26.219 16.484 1 98.06 195 LEU A O 1
ATOM 1554 N N . GLN A 1 196 ? -18.375 24.688 15.016 1 97.38 196 GLN A N 1
ATOM 1555 C CA . GLN A 1 196 ? -19.047 23.578 15.664 1 97.38 196 GLN A CA 1
ATOM 1556 C C . GLN A 1 196 ? -18.219 22.297 15.578 1 97.38 196 GLN A C 1
ATOM 1558 O O . GLN A 1 196 ? -17.391 22.156 14.688 1 97.38 196 GLN A O 1
ATOM 1563 N N . PRO A 1 197 ? -18.453 21.406 16.547 1 97.81 197 PRO A N 1
ATOM 1564 C CA . PRO A 1 197 ? -17.766 20.125 16.422 1 97.81 197 PRO A CA 1
ATOM 1565 C C . PRO A 1 197 ? -18.375 19.234 15.344 1 97.81 197 PRO A C 1
ATOM 1567 O O . PRO A 1 197 ? -19.594 19.141 15.219 1 97.81 197 PRO A O 1
ATOM 1570 N N . GLY A 1 198 ? -17.562 18.703 14.469 1 97.75 198 GLY A N 1
ATOM 1571 C CA . GLY A 1 198 ? -17.922 17.547 13.656 1 97.75 198 GLY A CA 1
ATOM 1572 C C . GLY A 1 198 ? -17.422 16.234 14.234 1 97.75 198 GLY A C 1
ATOM 1573 O O . GLY A 1 198 ? -16.312 15.797 13.914 1 97.75 198 GLY A O 1
ATOM 1574 N N . ARG A 1 199 ? -18.25 15.664 15.023 1 98.12 199 ARG A N 1
ATOM 1575 C CA . ARG A 1 199 ? -17.828 14.453 15.719 1 98.12 199 ARG A CA 1
ATOM 1576 C C . ARG A 1 199 ? -17.625 13.305 14.742 1 98.12 199 ARG A C 1
ATOM 1578 O O . ARG A 1 199 ? -18.438 13.094 13.844 1 98.12 199 ARG A O 1
ATOM 1585 N N . GLY A 1 200 ? -16.484 12.641 14.883 1 97.44 200 GLY A N 1
ATOM 1586 C CA . GLY A 1 200 ? -16.219 11.414 14.148 1 97.44 200 GLY A CA 1
ATOM 1587 C C . GLY A 1 200 ? -15.773 10.266 15.039 1 97.44 200 GLY A C 1
ATOM 1588 O O . GLY A 1 200 ? -15.445 10.477 16.203 1 97.44 200 GLY A O 1
ATOM 1589 N N . GLN A 1 201 ? -15.938 9.109 14.594 1 98.25 201 GLN A N 1
ATOM 1590 C CA . GLN A 1 201 ? -15.43 7.879 15.195 1 98.25 201 GLN A CA 1
ATOM 1591 C C . GLN A 1 201 ? -14.695 7.027 14.164 1 98.25 201 GLN A C 1
ATOM 1593 O O . GLN A 1 201 ? -15.117 6.938 13.016 1 98.25 201 GLN A O 1
ATOM 1598 N N . ILE A 1 202 ? -13.547 6.445 14.578 1 98.44 202 ILE A N 1
ATOM 1599 C CA . ILE A 1 202 ? -12.797 5.598 13.656 1 98.44 202 ILE A CA 1
ATOM 1600 C C . ILE A 1 202 ? -12.477 4.266 14.328 1 98.44 202 ILE A C 1
ATOM 1602 O O . ILE A 1 202 ? -12.492 4.16 15.555 1 98.44 202 ILE A O 1
ATOM 1606 N N . ILE A 1 203 ? -12.305 3.297 13.523 1 98.75 203 ILE A N 1
ATOM 1607 C CA . ILE A 1 203 ? -11.797 1.991 13.922 1 98.75 203 ILE A CA 1
ATOM 1608 C C . ILE A 1 203 ? -10.438 1.74 13.258 1 98.75 203 ILE A C 1
ATOM 1610 O O . ILE A 1 203 ? -10.273 1.983 12.062 1 98.75 203 ILE A O 1
ATOM 1614 N N . LYS A 1 204 ? -9.477 1.372 14.016 1 98.62 204 LYS A N 1
ATOM 1615 C CA . LYS A 1 204 ? -8.195 0.931 13.453 1 98.62 204 LYS A CA 1
ATOM 1616 C C . LYS A 1 204 ? -8.086 -0.591 13.477 1 98.62 204 LYS A C 1
ATOM 1618 O O . LYS A 1 204 ? -8.398 -1.229 14.484 1 98.62 204 LYS A O 1
ATOM 1623 N N . VAL A 1 205 ? -7.645 -1.133 12.344 1 98.81 205 VAL A N 1
ATOM 1624 C CA . VAL A 1 205 ? -7.539 -2.584 12.25 1 98.81 205 VAL A CA 1
ATOM 1625 C C . VAL A 1 205 ? -6.145 -2.969 11.75 1 98.81 205 VAL A C 1
ATOM 1627 O O . VAL A 1 205 ? -5.461 -2.162 11.117 1 98.81 205 VAL A O 1
ATOM 1630 N N . ASP A 1 206 ? -5.707 -4.164 12.133 1 98.31 206 ASP A N 1
ATOM 1631 C CA . ASP A 1 206 ? -4.504 -4.777 11.578 1 98.31 206 ASP A CA 1
ATOM 1632 C C . ASP A 1 206 ? -4.82 -5.535 10.289 1 98.31 206 ASP A C 1
ATOM 1634 O O . ASP A 1 206 ? -5.211 -6.703 10.328 1 98.31 206 ASP A O 1
ATOM 1638 N N . ALA A 1 207 ? -4.648 -4.926 9.188 1 98.06 207 ALA A N 1
ATOM 1639 C CA . ALA A 1 207 ? -4.895 -5.477 7.855 1 98.06 207 ALA A CA 1
ATOM 1640 C C . ALA A 1 207 ? -3.781 -5.082 6.887 1 98.06 207 ALA A C 1
ATOM 1642 O O . ALA A 1 207 ? -4.031 -4.398 5.891 1 98.06 207 ALA A O 1
ATOM 1643 N N . PRO A 1 208 ? -2.59 -5.609 7.148 1 97.31 208 PRO A N 1
ATOM 1644 C CA . PRO A 1 208 ? -1.411 -5.156 6.406 1 97.31 208 PRO A CA 1
ATOM 1645 C C . PRO A 1 208 ? -1.486 -5.492 4.918 1 97.31 208 PRO A C 1
ATOM 1647 O O . PRO A 1 208 ? -0.683 -4.992 4.129 1 97.31 208 PRO A O 1
ATOM 1650 N N . TRP A 1 209 ? -2.479 -6.285 4.441 1 97.56 209 TRP A N 1
ATOM 1651 C CA . TRP A 1 209 ? -2.635 -6.633 3.033 1 97.56 209 TRP A CA 1
ATOM 1652 C C . TRP A 1 209 ? -3.33 -5.512 2.27 1 97.56 209 TRP A C 1
ATOM 1654 O O . TRP A 1 209 ? -3.334 -5.504 1.036 1 97.56 209 TRP A O 1
ATOM 1664 N N . LEU A 1 210 ? -3.932 -4.613 2.963 1 98.06 210 LEU A N 1
ATOM 1665 C CA . LEU A 1 210 ? -4.582 -3.48 2.312 1 98.06 210 LEU A CA 1
ATOM 1666 C C . LEU A 1 210 ? -3.582 -2.365 2.031 1 98.06 210 LEU A C 1
ATOM 1668 O O . LEU A 1 210 ? -3.082 -1.726 2.957 1 98.06 210 LEU A O 1
ATOM 1672 N N . LYS A 1 211 ? -3.344 -2.111 0.729 1 98.31 211 LYS A N 1
ATOM 1673 C CA . LYS A 1 211 ? -2.307 -1.157 0.348 1 98.31 211 LYS A CA 1
ATOM 1674 C C . LYS A 1 211 ? -2.916 0.124 -0.213 1 98.31 211 LYS A C 1
ATOM 1676 O O . LYS A 1 211 ? -2.24 1.15 -0.307 1 98.31 211 LYS A O 1
ATOM 1681 N N . HIS A 1 212 ? -4.195 0.067 -0.616 1 98.75 212 HIS A N 1
ATOM 1682 C CA . HIS A 1 212 ? -4.859 1.201 -1.253 1 98.75 212 HIS A CA 1
ATOM 1683 C C . HIS A 1 212 ? -5.875 1.843 -0.315 1 98.75 212 HIS A C 1
ATOM 1685 O O . HIS A 1 212 ? -6.57 1.144 0.425 1 98.75 212 HIS A O 1
ATOM 1691 N N . PHE A 1 213 ? -5.973 3.16 -0.354 1 98.88 213 PHE A N 1
ATOM 1692 C CA . PHE A 1 213 ? -7.141 3.762 0.281 1 98.88 213 PHE A CA 1
ATOM 1693 C C . PHE A 1 213 ? -8.375 3.615 -0.601 1 98.88 213 PHE A C 1
ATOM 1695 O O . PHE A 1 213 ? -8.266 3.566 -1.827 1 98.88 213 PHE A O 1
ATOM 1702 N N . VAL A 1 214 ? -9.477 3.465 -0.033 1 98.75 214 VAL A N 1
ATOM 1703 C CA . VAL A 1 214 ? -10.781 3.445 -0.685 1 98.75 214 VAL A CA 1
ATOM 1704 C C . VAL A 1 214 ? -11.727 4.406 0.028 1 98.75 214 VAL A C 1
ATOM 1706 O O . VAL A 1 214 ? -12.094 4.184 1.183 1 98.75 214 VAL A O 1
ATOM 1709 N N . ILE A 1 215 ? -12.039 5.461 -0.634 1 98.44 215 ILE A N 1
ATOM 1710 C CA . ILE A 1 215 ? -12.953 6.453 -0.086 1 98.44 215 ILE A CA 1
ATOM 1711 C C . ILE A 1 215 ? -14.227 6.504 -0.931 1 98.44 215 ILE A C 1
ATOM 1713 O O . ILE A 1 215 ? -14.164 6.68 -2.15 1 98.44 215 ILE A O 1
ATOM 1717 N N . THR A 1 216 ? -15.32 6.328 -0.329 1 98.44 216 THR A N 1
ATOM 1718 C CA . THR A 1 216 ? -16.594 6.43 -1.034 1 98.44 216 THR A CA 1
ATOM 1719 C C . THR A 1 216 ? -17.266 7.762 -0.726 1 98.44 216 THR A C 1
ATOM 1721 O O . THR A 1 216 ? -17.047 8.352 0.332 1 98.44 216 THR A O 1
ATOM 1724 N N . HIS A 1 217 ? -18 8.211 -1.693 1 97.12 217 HIS A N 1
ATOM 1725 C CA . HIS A 1 217 ? -18.703 9.484 -1.571 1 97.12 217 HIS A CA 1
ATOM 1726 C C . HIS A 1 217 ? -20.188 9.328 -1.904 1 97.12 217 HIS A C 1
ATOM 1728 O O . HIS A 1 217 ? -20.547 8.617 -2.84 1 97.12 217 HIS A O 1
ATOM 1734 N N . ASP A 1 218 ? -20.938 9.93 -1.086 1 92.31 218 ASP A N 1
ATOM 1735 C CA . ASP A 1 218 ? -22.375 10.07 -1.305 1 92.31 218 ASP A CA 1
ATOM 1736 C C . ASP A 1 218 ? -22.812 11.531 -1.197 1 92.31 218 ASP A C 1
ATOM 1738 O O . ASP A 1 218 ? -23.188 12 -0.12 1 92.31 218 ASP A O 1
ATOM 1742 N N . PRO A 1 219 ? -22.875 12.172 -2.277 1 86 219 PRO A N 1
ATOM 1743 C CA . PRO A 1 219 ? -23.172 13.609 -2.238 1 86 219 PRO A CA 1
ATOM 1744 C C . PRO A 1 219 ? -24.516 13.914 -1.588 1 86 219 PRO A C 1
ATOM 1746 O O . PRO A 1 219 ? -24.688 14.984 -0.997 1 86 219 PRO A O 1
ATOM 1749 N N . GLU A 1 220 ? -25.438 13.016 -1.606 1 86.44 220 GLU A N 1
ATOM 1750 C CA . GLU A 1 220 ? -26.766 13.234 -1.022 1 86.44 220 GLU A CA 1
ATOM 1751 C C . GLU A 1 220 ? -26.703 13.18 0.501 1 86.44 220 GLU A C 1
ATOM 1753 O O . GLU A 1 220 ? -27.484 13.852 1.18 1 86.44 220 GLU A O 1
ATOM 1758 N N . ARG A 1 221 ? -25.828 12.484 0.988 1 86.88 221 ARG A N 1
ATOM 1759 C CA . ARG A 1 221 ? -25.734 12.305 2.434 1 86.88 221 ARG A CA 1
ATOM 1760 C C . ARG A 1 221 ? -24.781 13.32 3.053 1 86.88 221 ARG A C 1
ATOM 1762 O O . ARG A 1 221 ? -24.812 13.547 4.266 1 86.88 221 ARG A O 1
ATOM 1769 N N . GLY A 1 222 ? -23.859 13.812 2.285 1 87.12 222 GLY A N 1
ATOM 1770 C CA . GLY A 1 222 ? -22.891 14.781 2.783 1 87.12 222 GLY A CA 1
ATOM 1771 C C . GLY A 1 222 ? -21.5 14.211 2.916 1 87.12 222 GLY A C 1
ATOM 1772 O O . GLY A 1 222 ? -21.203 13.141 2.381 1 87.12 222 GLY A O 1
ATOM 1773 N N . ILE A 1 223 ? -20.625 14.953 3.641 1 85.69 223 ILE A N 1
ATOM 1774 C CA . ILE A 1 223 ? -19.219 14.625 3.699 1 85.69 223 ILE A CA 1
ATOM 1775 C C . ILE A 1 223 ? -18.969 13.617 4.82 1 85.69 223 ILE A C 1
ATOM 1777 O O . ILE A 1 223 ? -19.562 13.719 5.895 1 85.69 223 ILE A O 1
ATOM 1781 N N . TYR A 1 224 ? -18.094 12.648 4.535 1 88.88 224 TYR A N 1
ATOM 1782 C CA . TYR A 1 224 ? -17.594 11.688 5.508 1 88.88 224 TYR A CA 1
ATOM 1783 C C . TYR A 1 224 ? -18.734 10.867 6.105 1 88.88 224 TYR A C 1
ATOM 1785 O O . TYR A 1 224 ? -18.719 10.57 7.301 1 88.88 224 TYR A O 1
ATOM 1793 N N . LYS A 1 225 ? -19.734 10.617 5.379 1 94 225 LYS A N 1
ATOM 1794 C CA . LYS A 1 225 ? -20.875 9.852 5.875 1 94 225 LYS A CA 1
ATOM 1795 C C . LYS A 1 225 ? -21 8.508 5.152 1 94 225 LYS A C 1
ATOM 1797 O O . LYS A 1 225 ? -22.062 7.883 5.168 1 94 225 LYS A O 1
ATOM 1802 N N . SER A 1 226 ? -20.016 8.211 4.387 1 96.69 226 SER A N 1
ATOM 1803 C CA . SER A 1 226 ? -19.875 6.918 3.736 1 96.69 226 SER A CA 1
ATOM 1804 C C . SER A 1 226 ? -18.547 6.262 4.105 1 96.69 226 SER A C 1
ATOM 1806 O O . SER A 1 226 ? -17.625 6.938 4.562 1 96.69 226 SER A O 1
ATOM 1808 N N . PRO A 1 227 ? -18.531 4.969 3.965 1 97.56 227 PRO A N 1
ATOM 1809 C CA . PRO A 1 227 ? -17.344 4.254 4.453 1 97.56 227 PRO A CA 1
ATOM 1810 C C . PRO A 1 227 ? -16.062 4.68 3.74 1 97.56 227 PRO A C 1
ATOM 1812 O O . PRO A 1 227 ? -16.078 4.965 2.539 1 97.56 227 PRO A O 1
ATOM 1815 N N . TYR A 1 228 ? -15.023 4.699 4.477 1 98.5 228 TYR A N 1
ATOM 1816 C CA . TYR A 1 228 ? -13.703 4.836 3.881 1 98.5 228 TYR A CA 1
ATOM 1817 C C . TYR A 1 228 ? -12.703 3.908 4.559 1 98.5 228 TYR A C 1
ATOM 1819 O O . TYR A 1 228 ? -12.859 3.568 5.734 1 98.5 228 TYR A O 1
ATOM 1827 N N . ILE A 1 229 ? -11.75 3.461 3.869 1 98.88 229 ILE A N 1
ATOM 1828 C CA . ILE A 1 229 ? -10.625 2.625 4.27 1 98.88 229 ILE A CA 1
ATOM 1829 C C . ILE A 1 229 ? -9.312 3.318 3.908 1 98.88 229 ILE A C 1
ATOM 1831 O O . ILE A 1 229 ? -9.031 3.551 2.732 1 98.88 229 ILE A O 1
ATOM 1835 N N . ILE A 1 230 ? -8.484 3.641 4.906 1 98.81 230 ILE A N 1
ATOM 1836 C CA . ILE A 1 230 ? -7.266 4.402 4.66 1 98.81 230 ILE A CA 1
ATOM 1837 C C . ILE A 1 230 ? -6.078 3.695 5.312 1 98.81 230 ILE A C 1
ATOM 1839 O O . ILE A 1 230 ? -5.973 3.65 6.543 1 98.81 230 ILE A O 1
ATOM 1843 N N . PRO A 1 231 ? -5.199 3.184 4.496 1 98.56 231 PRO A N 1
ATOM 1844 C CA . PRO A 1 231 ? -3.998 2.568 5.066 1 98.56 231 PRO A CA 1
ATOM 1845 C C . PRO A 1 231 ? -3.051 3.59 5.695 1 98.56 231 PRO A C 1
ATOM 1847 O O . PRO A 1 231 ? -2.609 4.523 5.02 1 98.56 231 PRO A O 1
ATOM 1850 N N . GLY A 1 232 ? -2.754 3.422 6.953 1 97.81 232 GLY A N 1
ATOM 1851 C CA . GLY A 1 232 ? -1.672 4.156 7.586 1 97.81 232 GLY A CA 1
ATOM 1852 C C . GLY A 1 232 ? -0.322 3.482 7.434 1 97.81 232 GLY A C 1
ATOM 1853 O O . GLY A 1 232 ? -0.133 2.656 6.539 1 97.81 232 GLY A O 1
ATOM 1854 N N . LEU A 1 233 ? 0.612 3.91 8.266 1 96.94 233 LEU A N 1
ATOM 1855 C CA . LEU A 1 233 ? 1.941 3.314 8.18 1 96.94 233 LEU A CA 1
ATOM 1856 C C . LEU A 1 233 ? 1.932 1.883 8.703 1 96.94 233 LEU A C 1
ATOM 1858 O O . LEU A 1 233 ? 2.625 1.017 8.164 1 96.94 233 LEU A O 1
ATOM 1862 N N . GLN A 1 234 ? 1.128 1.694 9.734 1 93.88 234 GLN A N 1
ATOM 1863 C CA . GLN A 1 234 ? 1.075 0.361 10.32 1 93.88 234 GLN A CA 1
ATOM 1864 C C . GLN A 1 234 ? -0.346 -0.196 10.297 1 93.88 234 GLN A C 1
ATOM 1866 O O . GLN A 1 234 ? -0.561 -1.348 9.914 1 93.88 234 GLN A O 1
ATOM 1871 N N . ALA A 1 235 ? -1.32 0.578 10.648 1 97.56 235 ALA A N 1
ATOM 1872 C CA . ALA A 1 235 ? -2.709 0.146 10.773 1 97.56 235 ALA A CA 1
ATOM 1873 C C . ALA A 1 235 ? -3.592 0.809 9.719 1 97.56 235 ALA A C 1
ATOM 1875 O O . ALA A 1 235 ? -3.205 1.816 9.125 1 97.56 235 ALA A O 1
ATOM 1876 N N . ILE A 1 236 ? -4.75 0.197 9.523 1 98.62 236 ILE A N 1
ATOM 1877 C CA . ILE A 1 236 ? -5.754 0.717 8.602 1 98.62 236 ILE A CA 1
ATOM 1878 C C . ILE A 1 236 ? -6.836 1.462 9.375 1 98.62 236 ILE A C 1
ATOM 1880 O O . ILE A 1 236 ? -7.328 0.969 10.398 1 98.62 236 ILE A O 1
ATOM 1884 N N . THR A 1 237 ? -7.156 2.637 8.914 1 98.81 237 THR A N 1
ATOM 1885 C CA . THR A 1 237 ? -8.219 3.41 9.547 1 98.81 237 THR A CA 1
ATOM 1886 C C . THR A 1 237 ? -9.531 3.238 8.781 1 98.81 237 THR A C 1
ATOM 1888 O O . THR A 1 237 ? -9.578 3.436 7.566 1 98.81 237 THR A O 1
ATOM 1891 N N . LEU A 1 238 ? -10.539 2.818 9.484 1 98.88 238 LEU A N 1
ATOM 1892 C CA . LEU A 1 238 ? -11.898 2.719 8.969 1 98.88 238 LEU A CA 1
ATOM 1893 C C . LEU A 1 238 ? -12.773 3.838 9.516 1 98.88 238 LEU A C 1
ATOM 1895 O O . LEU A 1 238 ? -12.688 4.172 10.703 1 98.88 238 LEU A O 1
ATOM 1899 N N . GLY A 1 239 ? -13.508 4.438 8.672 1 98.31 239 GLY A N 1
ATOM 1900 C CA . GLY A 1 239 ? -14.375 5.508 9.141 1 98.31 239 GLY A CA 1
ATOM 1901 C C . GLY A 1 239 ? -15.586 5.727 8.258 1 98.31 239 GLY A C 1
ATOM 1902 O O . GLY A 1 239 ? -15.992 4.824 7.52 1 98.31 239 GLY A O 1
ATOM 1903 N N . GLY A 1 240 ? -16.172 6.926 8.492 1 95.62 240 GLY A N 1
ATOM 1904 C CA . GLY A 1 240 ? -17.375 7.316 7.781 1 95.62 240 GLY A CA 1
ATOM 1905 C C . GLY A 1 240 ? -18.438 7.926 8.68 1 95.62 240 GLY A C 1
ATOM 1906 O O . GLY A 1 240 ? -19.641 7.781 8.438 1 95.62 240 GLY A O 1
ATOM 1907 N N . ILE A 1 241 ? -17.969 8.484 9.82 1 97.12 241 ILE A N 1
ATOM 1908 C CA . ILE A 1 241 ? -18.891 9.109 10.75 1 97.12 241 ILE A CA 1
ATOM 1909 C C . ILE A 1 241 ? -18.656 10.617 10.789 1 97.12 241 ILE A C 1
ATOM 1911 O O . ILE A 1 241 ? -17.531 11.062 11.008 1 97.12 241 ILE A O 1
ATOM 1915 N N . PHE A 1 242 ? -19.641 11.375 10.562 1 97.06 242 PHE A N 1
ATOM 1916 C CA . PHE A 1 242 ? -19.625 12.828 10.68 1 97.06 242 PHE A CA 1
ATOM 1917 C C . PHE A 1 242 ? -20.922 13.328 11.305 1 97.06 242 PHE A C 1
ATOM 1919 O O . PHE A 1 242 ? -21.984 13.273 10.688 1 97.06 242 PHE A O 1
ATOM 1926 N N . GLN A 1 243 ? -20.844 13.82 12.547 1 97.62 243 GLN A N 1
ATOM 1927 C CA . GLN A 1 243 ? -22 14.273 13.305 1 97.62 243 GLN A CA 1
ATOM 1928 C C . GLN A 1 243 ? -21.812 15.703 13.789 1 97.62 243 GLN A C 1
ATOM 1930 O O . GLN A 1 243 ? -21.188 15.938 14.828 1 97.62 243 GLN A O 1
ATOM 1935 N N . LEU A 1 244 ? -22.406 16.625 13.117 1 96.69 244 LEU A N 1
ATOM 1936 C CA . LEU A 1 244 ? -22.297 18.047 13.406 1 96.69 244 LEU A CA 1
ATOM 1937 C C . LEU A 1 244 ? -23 18.391 14.711 1 96.69 244 LEU A C 1
ATOM 1939 O O . LEU A 1 244 ? -24.125 17.969 14.945 1 96.69 244 LEU A O 1
ATOM 1943 N N . GLY A 1 245 ? -22.312 19.109 15.555 1 97.31 245 GLY A N 1
ATOM 1944 C CA . GLY A 1 245 ? -22.891 19.609 16.781 1 97.31 245 GLY A CA 1
ATOM 1945 C C . GLY A 1 245 ? -22.875 18.609 17.922 1 97.31 245 GLY A C 1
ATOM 1946 O O . GLY A 1 245 ? -23.312 18.922 19.031 1 97.31 245 GLY A O 1
ATOM 1947 N N . ASN A 1 246 ? -22.391 17.422 17.656 1 97.88 246 ASN A N 1
ATOM 1948 C CA . ASN A 1 246 ? -22.312 16.375 18.656 1 97.88 246 ASN A CA 1
ATOM 1949 C C . ASN A 1 246 ? -21.031 16.469 19.469 1 97.88 246 ASN A C 1
ATOM 1951 O O . ASN A 1 246 ? -19.938 16.297 18.938 1 97.88 246 ASN A O 1
ATOM 1955 N N . TRP A 1 247 ? -21.094 16.688 20.781 1 97.12 247 TRP A N 1
ATOM 1956 C CA . TRP A 1 247 ? -19.938 16.922 21.641 1 97.12 247 TRP A CA 1
ATOM 1957 C C . TRP A 1 247 ? -19.578 15.656 22.422 1 97.12 247 TRP A C 1
ATOM 1959 O O . TRP A 1 247 ? -18.781 15.703 23.359 1 97.12 247 TRP A O 1
ATOM 1969 N N . SER A 1 248 ? -20.188 14.508 22.016 1 97.06 248 SER A N 1
ATOM 1970 C CA . SER A 1 248 ? -19.891 13.273 22.734 1 97.06 248 SER A CA 1
ATOM 1971 C C . SER A 1 248 ? -18.5 12.75 22.406 1 97.06 248 SER A C 1
ATOM 1973 O O . SER A 1 248 ? -18.172 12.586 21.234 1 97.06 248 SER A O 1
ATOM 1975 N N . GLU A 1 249 ? -17.688 12.461 23.406 1 94.38 249 GLU A N 1
ATOM 1976 C CA . GLU A 1 249 ? -16.344 11.914 23.203 1 94.38 249 GLU A CA 1
ATOM 1977 C C . GLU A 1 249 ? -16.359 10.391 23.312 1 94.38 249 GLU A C 1
ATOM 1979 O O . GLU A 1 249 ? -15.32 9.742 23.125 1 94.38 249 GLU A O 1
ATOM 1984 N N . THR A 1 250 ? -17.5 9.844 23.578 1 96.31 250 THR A N 1
ATOM 1985 C CA . THR A 1 250 ? -17.594 8.414 23.844 1 96.31 250 THR A CA 1
ATOM 1986 C C . THR A 1 250 ? -17.828 7.637 22.547 1 96.31 250 THR A C 1
ATOM 1988 O O . THR A 1 250 ? -18.578 8.078 21.688 1 96.31 250 THR A O 1
ATOM 1991 N N . ASN A 1 251 ? -17.188 6.508 22.547 1 97.5 251 ASN A N 1
ATOM 1992 C CA . ASN A 1 251 ? -17.438 5.613 21.422 1 97.5 251 ASN A CA 1
ATOM 1993 C C . ASN A 1 251 ? -18.875 5.086 21.453 1 97.5 251 ASN A C 1
ATOM 1995 O O . ASN A 1 251 ? -19.406 4.777 22.516 1 97.5 251 ASN A O 1
ATOM 1999 N N . SER A 1 252 ? -19.484 5.02 20.328 1 97.5 252 SER A N 1
ATOM 2000 C CA . SER A 1 252 ? -20.875 4.57 20.141 1 97.5 252 SER A CA 1
ATOM 2001 C C . SER A 1 252 ? -20.922 3.232 19.406 1 97.5 252 SER A C 1
ATOM 2003 O O . SER A 1 252 ? -20.297 3.062 18.375 1 97.5 252 SER A O 1
ATOM 2005 N N . ILE A 1 253 ? -21.703 2.326 19.922 1 97.88 253 ILE A N 1
ATOM 2006 C CA . ILE A 1 253 ? -21.859 1.01 19.312 1 97.88 253 ILE A CA 1
ATOM 2007 C C . ILE A 1 253 ? -22.531 1.149 17.953 1 97.88 253 ILE A C 1
ATOM 2009 O O . ILE A 1 253 ? -22.094 0.562 16.969 1 97.88 253 ILE A O 1
ATOM 2013 N N . PRO A 1 254 ? -23.609 1.936 17.859 1 98.12 254 PRO A N 1
ATOM 2014 C CA . PRO A 1 254 ? -24.203 2.141 16.547 1 98.12 254 PRO A CA 1
ATOM 2015 C C . PRO A 1 254 ? -23.203 2.688 15.523 1 98.12 254 PRO A C 1
ATOM 2017 O O . PRO A 1 254 ? -23.219 2.268 14.359 1 98.12 254 PRO A O 1
ATOM 2020 N N . ASP A 1 255 ? -22.391 3.652 15.93 1 98.19 255 ASP A N 1
ATOM 2021 C CA . ASP A 1 255 ? -21.375 4.199 15.031 1 98.19 255 ASP A CA 1
ATOM 2022 C C . ASP A 1 255 ? -20.359 3.131 14.641 1 98.19 255 ASP A C 1
ATOM 2024 O O . ASP A 1 255 ? -19.969 3.037 13.477 1 98.19 255 ASP A O 1
ATOM 2028 N N . HIS A 1 256 ? -19.953 2.338 15.617 1 98.44 256 HIS A N 1
ATOM 2029 C CA . HIS A 1 256 ? -19.062 1.21 15.344 1 98.44 256 HIS A CA 1
ATOM 2030 C C . HIS A 1 256 ? -19.656 0.296 14.273 1 98.44 256 HIS A C 1
ATOM 2032 O O . HIS A 1 256 ? -18.969 -0.071 13.32 1 98.44 256 HIS A O 1
ATOM 2038 N N . ASN A 1 257 ? -20.859 -0.12 14.453 1 98.56 257 ASN A N 1
ATOM 2039 C CA . ASN A 1 257 ? -21.516 -1.043 13.531 1 98.56 257 ASN A CA 1
ATOM 2040 C C . ASN A 1 257 ? -21.625 -0.456 12.125 1 98.56 257 ASN A C 1
ATOM 2042 O O . ASN A 1 257 ? -21.406 -1.16 11.141 1 98.56 257 ASN A O 1
ATOM 2046 N N . THR A 1 258 ? -21.984 0.816 12.102 1 98.12 258 THR A N 1
ATOM 2047 C CA . THR A 1 258 ? -22.094 1.499 10.82 1 98.12 258 THR A CA 1
ATOM 2048 C C . THR A 1 258 ? -20.75 1.457 10.07 1 98.12 258 THR A C 1
ATOM 2050 O O . THR A 1 258 ? -20.719 1.113 8.891 1 98.12 258 THR A O 1
ATOM 2053 N N . ILE A 1 259 ? -19.688 1.771 10.734 1 98.62 259 ILE A N 1
ATOM 2054 C CA . ILE A 1 259 ? -18.359 1.777 10.125 1 98.62 259 ILE A CA 1
ATOM 2055 C C . ILE A 1 259 ? -17.984 0.362 9.695 1 98.62 259 ILE A C 1
ATOM 2057 O O . ILE A 1 259 ? -17.609 0.141 8.539 1 98.62 259 ILE A O 1
ATOM 2061 N N . TRP A 1 260 ? -18.125 -0.585 10.617 1 98.62 260 TRP A N 1
ATOM 2062 C CA . TRP A 1 260 ? -17.656 -1.951 10.398 1 98.62 260 TRP A CA 1
ATOM 2063 C C . TRP A 1 260 ? -18.391 -2.598 9.234 1 98.62 260 TRP A C 1
ATOM 2065 O O . TRP A 1 260 ? -17.766 -3.137 8.32 1 98.62 260 TRP A O 1
ATOM 2075 N N . GLU A 1 261 ? -19.688 -2.506 9.219 1 98.19 261 GLU A N 1
ATOM 2076 C CA . GLU A 1 261 ? -20.5 -3.125 8.164 1 98.19 261 GLU A CA 1
ATOM 2077 C C . GLU A 1 261 ? -20.234 -2.459 6.816 1 98.19 261 GLU A C 1
ATOM 2079 O O . GLU A 1 261 ? -20.125 -3.141 5.793 1 98.19 261 GLU A O 1
ATOM 2084 N N . GLY A 1 262 ? -20.203 -1.129 6.848 1 97.56 262 GLY A N 1
ATOM 2085 C CA . GLY A 1 262 ? -19.922 -0.411 5.613 1 97.56 262 GLY A CA 1
ATOM 2086 C C . GLY A 1 262 ? -18.578 -0.763 5 1 97.56 262 GLY A C 1
ATOM 2087 O O . GLY A 1 262 ? -18.484 -1.021 3.799 1 97.56 262 GLY A O 1
ATOM 2088 N N . CYS A 1 263 ? -17.578 -0.794 5.801 1 98.38 263 CYS A N 1
ATOM 2089 C CA . CYS A 1 263 ? -16.234 -1.078 5.316 1 98.38 263 CYS A CA 1
ATOM 2090 C C . CYS A 1 263 ? -16.094 -2.539 4.902 1 98.38 263 CYS A C 1
ATOM 2092 O O . CYS A 1 263 ? -15.43 -2.848 3.91 1 98.38 263 CYS A O 1
ATOM 2094 N N . CYS A 1 264 ? -16.734 -3.465 5.633 1 97.69 264 CYS A N 1
ATOM 2095 C CA . CYS A 1 264 ? -16.672 -4.879 5.281 1 97.69 264 CYS A CA 1
ATOM 2096 C C . CYS A 1 264 ? -17.406 -5.148 3.967 1 97.69 264 CYS A C 1
ATOM 2098 O O . CYS A 1 264 ? -17.016 -6.055 3.221 1 97.69 264 CYS A O 1
ATOM 2100 N N . ARG A 1 265 ? -18.406 -4.375 3.662 1 95.81 265 ARG A N 1
ATOM 2101 C CA . ARG A 1 265 ? -19.062 -4.488 2.369 1 95.81 265 ARG A CA 1
ATOM 2102 C C . ARG A 1 265 ? -18.141 -4.039 1.238 1 95.81 265 ARG A C 1
ATOM 2104 O O . ARG A 1 265 ? -18.125 -4.648 0.168 1 95.81 265 ARG A O 1
ATOM 2111 N N . LEU A 1 266 ? -17.422 -3.027 1.548 1 95.94 266 LEU A N 1
ATOM 2112 C CA . LEU A 1 266 ? -16.484 -2.473 0.571 1 95.94 266 LEU A CA 1
ATOM 2113 C C . LEU A 1 266 ? -15.289 -3.395 0.38 1 95.94 266 LEU A C 1
ATOM 2115 O O . LEU A 1 266 ? -14.781 -3.537 -0.735 1 95.94 266 LEU A O 1
ATOM 2119 N N . GLU A 1 267 ? -14.797 -3.975 1.384 1 97.44 267 GLU A N 1
ATOM 2120 C CA . GLU A 1 267 ? -13.625 -4.852 1.443 1 97.44 267 GLU A CA 1
ATOM 2121 C C . GLU A 1 267 ? -13.891 -6.059 2.34 1 97.44 267 GLU A C 1
ATOM 2123 O O . GLU A 1 267 ? -13.539 -6.051 3.521 1 97.44 267 GLU A O 1
ATOM 2128 N N . PRO A 1 268 ? -14.32 -7.094 1.774 1 97.19 268 PRO A N 1
ATOM 2129 C CA . PRO A 1 268 ? -14.781 -8.234 2.561 1 97.19 268 PRO A CA 1
ATOM 2130 C C . PRO A 1 268 ? -13.664 -8.891 3.371 1 97.19 268 PRO A C 1
ATOM 2132 O O . PRO A 1 268 ? -13.93 -9.539 4.387 1 97.19 268 PRO A O 1
ATOM 2135 N N . THR A 1 269 ? -12.398 -8.734 3.012 1 97.81 269 THR A N 1
ATOM 2136 C CA . THR A 1 269 ? -11.297 -9.352 3.74 1 97.81 269 THR A CA 1
ATOM 2137 C C . THR A 1 269 ? -11.164 -8.75 5.137 1 97.81 269 THR A C 1
ATOM 2139 O O . THR A 1 269 ? -10.484 -9.305 5.996 1 97.81 269 THR A O 1
ATOM 2142 N N . LEU A 1 270 ? -11.797 -7.637 5.41 1 98.25 270 LEU A N 1
ATOM 2143 C CA . LEU A 1 270 ? -11.734 -6.969 6.703 1 98.25 270 LEU A CA 1
ATOM 2144 C C . LEU A 1 270 ? -12.406 -7.812 7.785 1 98.25 270 LEU A C 1
ATOM 2146 O O . LEU A 1 270 ? -12.164 -7.609 8.977 1 98.25 270 LEU A O 1
ATOM 2150 N N . LYS A 1 271 ? -13.281 -8.648 7.305 1 96.69 271 LYS A N 1
ATOM 2151 C CA . LYS A 1 271 ? -14.031 -9.461 8.266 1 96.69 271 LYS A CA 1
ATOM 2152 C C . LYS A 1 271 ? -13.094 -10.258 9.164 1 96.69 271 LYS A C 1
ATOM 2154 O O . LYS A 1 271 ? -13.43 -10.547 10.312 1 96.69 271 LYS A O 1
ATOM 2159 N N . ASP A 1 272 ? -11.875 -10.492 8.695 1 92.56 272 ASP A N 1
ATOM 2160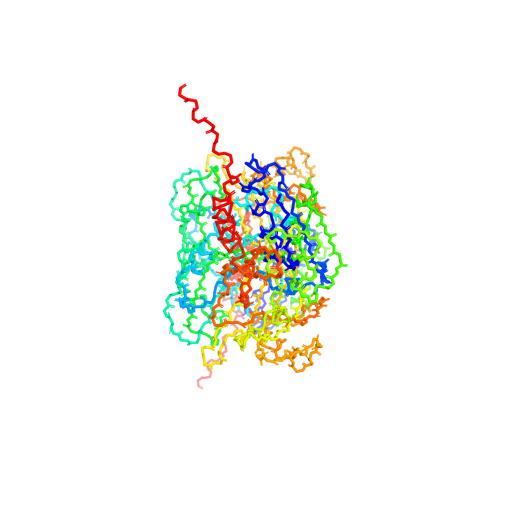 C CA . ASP A 1 272 ? -10.914 -11.289 9.453 1 92.56 272 ASP A CA 1
ATOM 2161 C C . ASP A 1 272 ? -9.844 -10.398 10.07 1 92.56 272 ASP A C 1
ATOM 2163 O O . ASP A 1 272 ? -8.883 -10.891 10.672 1 92.56 272 ASP A O 1
ATOM 2167 N N . ALA A 1 273 ? -9.953 -9.133 9.898 1 97.12 27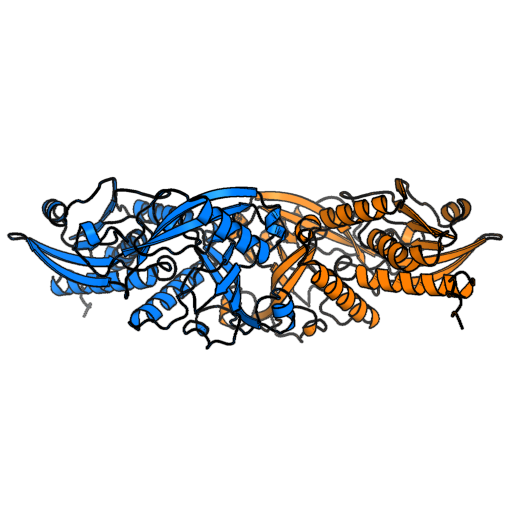3 ALA A N 1
ATOM 2168 C CA . ALA A 1 273 ? -8.938 -8.219 10.414 1 97.12 273 ALA A CA 1
ATOM 2169 C C . ALA A 1 273 ? -9.078 -8.031 11.922 1 97.12 273 ALA A C 1
ATOM 2171 O O . ALA A 1 273 ? -10.195 -7.977 12.445 1 97.12 273 ALA A O 1
ATOM 2172 N N . LYS A 1 274 ? -8.023 -7.957 12.617 1 97.56 274 LYS A N 1
ATOM 2173 C CA . LYS A 1 274 ? -8.023 -7.691 14.055 1 97.56 274 LYS A CA 1
ATOM 2174 C C . LYS A 1 274 ? -8.219 -6.203 14.344 1 97.56 274 LYS A C 1
ATOM 2176 O O . LYS A 1 274 ? -7.508 -5.363 13.789 1 97.56 274 LYS A O 1
ATOM 2181 N N . ILE A 1 275 ? -9.125 -5.879 15.211 1 98.06 275 ILE A N 1
ATOM 2182 C CA . ILE A 1 275 ? -9.336 -4.496 15.633 1 98.06 275 ILE A CA 1
ATOM 2183 C C . ILE A 1 275 ? -8.266 -4.109 16.656 1 98.06 275 ILE A C 1
ATOM 2185 O O . ILE A 1 275 ? -8.086 -4.797 17.672 1 98.06 275 ILE A O 1
ATOM 2189 N N . ILE A 1 276 ? -7.617 -3.057 16.391 1 97.44 276 ILE A N 1
ATOM 2190 C CA . ILE A 1 276 ? -6.539 -2.547 17.234 1 97.44 276 ILE A CA 1
ATOM 2191 C C . ILE A 1 276 ? -7.098 -1.548 18.234 1 97.44 276 ILE A C 1
ATOM 2193 O O . ILE A 1 276 ? -6.586 -1.431 19.359 1 97.44 276 ILE A O 1
ATOM 2197 N N . GLY A 1 277 ? -8.039 -0.736 17.766 1 96.94 277 GLY A N 1
ATOM 2198 C CA . GLY A 1 277 ? -8.602 0.301 18.609 1 96.94 277 GLY A CA 1
ATOM 2199 C C . GLY A 1 277 ? -9.672 1.124 17.922 1 96.94 277 GLY A C 1
ATOM 2200 O O . GLY A 1 277 ? -9.891 0.987 16.719 1 96.94 277 GLY A O 1
ATOM 2201 N N . GLU A 1 278 ? -10.305 1.88 18.781 1 97.5 278 GLU A N 1
ATOM 2202 C CA . GLU A 1 278 ? -11.367 2.783 18.344 1 97.5 278 GLU A CA 1
ATOM 2203 C C . GLU A 1 278 ? -11.281 4.125 19.062 1 97.5 278 GLU A C 1
ATOM 2205 O O . GLU A 1 278 ? -11 4.176 20.25 1 97.5 278 GLU A O 1
ATOM 2210 N N . TRP A 1 279 ? -11.531 5.199 18.312 1 97.81 279 TRP A N 1
ATOM 2211 C CA . TRP A 1 279 ? -11.398 6.531 18.891 1 97.81 279 TRP A CA 1
ATOM 2212 C C . TRP A 1 279 ? -12.477 7.469 18.344 1 97.81 279 TRP A C 1
ATOM 2214 O O . TRP A 1 279 ? -12.883 7.344 17.188 1 97.81 279 TRP A O 1
ATOM 2224 N N . SER A 1 280 ? -12.875 8.32 19.172 1 97.62 280 SER A N 1
ATOM 2225 C CA . SER A 1 280 ? -13.75 9.414 18.781 1 97.62 280 SER A CA 1
ATOM 2226 C C . SER A 1 280 ? -13.055 10.758 18.906 1 97.62 280 SER A C 1
ATOM 2228 O O . SER A 1 280 ? -12.141 10.914 19.734 1 97.62 280 SER A O 1
ATOM 2230 N N . GLY A 1 281 ? -13.383 11.711 18.078 1 96.31 281 GLY A N 1
ATOM 2231 C CA . GLY A 1 281 ? -12.797 13.047 18.109 1 96.31 281 GLY A CA 1
ATOM 2232 C C . GLY A 1 281 ? -13.68 14.102 17.469 1 96.31 281 GLY A C 1
ATOM 2233 O O . GLY A 1 281 ? -14.75 13.789 16.953 1 96.31 281 GLY A O 1
ATOM 2234 N N . PHE A 1 282 ? -13.219 15.367 17.594 1 97.44 282 PHE A N 1
ATOM 2235 C CA . PHE A 1 282 ? -14 16.5 17.125 1 97.44 282 PHE A CA 1
ATOM 2236 C C . PHE A 1 282 ? -13.258 17.266 16.031 1 97.44 282 PHE A C 1
ATOM 2238 O O . PHE A 1 282 ? -12.25 17.922 16.297 1 97.44 282 PHE A O 1
ATOM 2245 N N . ARG A 1 283 ? -13.797 17.266 14.875 1 97.62 283 ARG A N 1
ATOM 2246 C CA . ARG A 1 283 ? -13.328 18.172 13.828 1 97.62 283 ARG A CA 1
ATOM 2247 C C . ARG A 1 283 ? -13.797 19.594 14.078 1 97.62 283 ARG A C 1
ATOM 2249 O O . ARG A 1 283 ? -14.953 19.812 14.461 1 97.62 283 ARG A O 1
ATOM 2256 N N . PRO A 1 284 ? -12.867 20.469 13.977 1 98.38 284 PRO A N 1
ATOM 2257 C CA . PRO A 1 284 ? -13.312 21.859 14.086 1 98.38 284 PRO A CA 1
ATOM 2258 C C . PRO A 1 284 ? -14 22.359 12.82 1 98.38 284 PRO A C 1
ATOM 2260 O O . PRO A 1 284 ? -13.359 22.969 11.961 1 98.38 284 PRO A O 1
ATOM 2263 N N . VAL A 1 285 ? -15.273 22.25 12.711 1 97.56 285 VAL A N 1
ATOM 2264 C CA . VAL A 1 285 ? -16.016 22.516 11.477 1 97.56 285 VAL A CA 1
ATOM 2265 C C . VAL A 1 285 ? -16.406 24 11.438 1 97.56 285 VAL A C 1
ATOM 2267 O O . VAL A 1 285 ? -16.953 24.531 12.398 1 97.56 285 VAL A O 1
ATOM 2270 N N . ARG A 1 286 ? -16.094 24.609 10.383 1 96.69 286 ARG A N 1
ATOM 2271 C CA . ARG A 1 286 ? -16.438 25.984 10.039 1 96.69 286 ARG A CA 1
ATOM 2272 C C . ARG A 1 286 ? -16.609 26.141 8.531 1 96.69 286 ARG A C 1
ATOM 2274 O O . ARG A 1 286 ? -16.016 25.406 7.746 1 96.69 286 ARG A O 1
ATOM 2281 N N . PRO A 1 287 ? -17.516 27.062 8.07 1 93.44 287 PRO A N 1
ATOM 2282 C CA . PRO A 1 287 ? -17.688 27.219 6.621 1 93.44 287 PRO A CA 1
ATOM 2283 C C . PRO A 1 287 ? -16.391 27.547 5.898 1 93.44 287 PRO A C 1
ATOM 2285 O O . PRO A 1 287 ? -16.203 27.156 4.742 1 93.44 287 PRO A O 1
ATOM 2288 N N . GLN A 1 288 ? -15.594 28.281 6.621 1 94.56 288 GLN A N 1
ATOM 2289 C CA . GLN A 1 288 ? -14.266 28.625 6.117 1 94.56 288 GLN A CA 1
ATOM 2290 C C . GLN A 1 288 ? -13.234 28.641 7.242 1 94.56 288 GLN A C 1
ATOM 2292 O O . GLN A 1 288 ? -13.562 28.953 8.391 1 94.56 288 GLN A O 1
ATOM 2297 N N . VAL A 1 289 ? -12.055 28.266 6.844 1 97.56 289 VAL A N 1
ATOM 2298 C CA . VAL A 1 289 ? -10.969 28.391 7.809 1 97.56 289 VAL A CA 1
ATOM 2299 C C . VAL A 1 289 ? -10.859 29.844 8.281 1 97.56 289 VAL A C 1
ATOM 2301 O O . VAL A 1 289 ? -10.945 30.766 7.477 1 97.56 289 VAL A O 1
ATOM 2304 N N . ARG A 1 290 ? -10.789 30.031 9.57 1 97.75 290 ARG A N 1
ATOM 2305 C CA . ARG A 1 290 ? -10.523 31.375 10.086 1 97.75 290 ARG A CA 1
ATOM 2306 C C . ARG A 1 290 ? -9.023 31.609 10.273 1 97.75 290 ARG A C 1
ATOM 2308 O O . ARG A 1 290 ? -8.422 31.047 11.195 1 97.75 290 ARG A O 1
ATOM 2315 N N . LEU A 1 291 ? -8.453 32.281 9.406 1 98.12 291 LEU A N 1
ATOM 2316 C CA . LEU A 1 291 ? -7.047 32.688 9.453 1 98.12 291 LEU A CA 1
ATOM 2317 C C . LEU A 1 291 ? -6.91 34.188 9.289 1 98.12 291 LEU A C 1
ATOM 2319 O O . LEU A 1 291 ? -6.793 34.688 8.164 1 98.12 291 LEU A O 1
ATOM 2323 N N . GLU A 1 292 ? -6.816 34.844 10.383 1 96.25 292 GLU A N 1
ATOM 2324 C CA . GLU A 1 292 ? -6.836 36.312 10.344 1 96.25 292 GLU A CA 1
ATOM 2325 C C . GLU A 1 292 ? -6.176 36.906 11.586 1 96.25 292 GLU A C 1
ATOM 2327 O O . GLU A 1 292 ? -6.059 36.219 12.617 1 96.25 292 GLU A O 1
ATOM 2332 N N . ARG A 1 293 ? -5.766 38.094 11.406 1 96.38 293 ARG A N 1
ATOM 2333 C CA . ARG A 1 293 ? -5.125 38.844 12.461 1 96.38 293 ARG A CA 1
ATOM 2334 C C . ARG A 1 293 ? -6.113 39.812 13.117 1 96.38 293 ARG A C 1
ATOM 2336 O O . ARG A 1 293 ? -6.98 40.375 12.445 1 96.38 293 ARG A O 1
ATOM 2343 N N . GLU A 1 294 ? -6.062 39.844 14.414 1 93.75 294 GLU A N 1
ATOM 2344 C CA . GLU A 1 294 ? -6.863 40.781 15.203 1 93.75 294 GLU A CA 1
ATOM 2345 C C . GLU A 1 294 ? -6.016 41.469 16.266 1 93.75 294 GLU A C 1
ATOM 2347 O O . GLU A 1 294 ? -5.109 40.875 16.844 1 93.75 294 GLU A O 1
ATOM 2352 N N . GLN A 1 295 ? -6.277 42.75 16.453 1 91.31 295 GLN A N 1
ATOM 2353 C CA . GLN A 1 295 ? -5.613 43.469 17.531 1 91.31 295 GLN A CA 1
ATOM 2354 C C . GLN A 1 295 ? -6.477 43.469 18.797 1 91.31 295 GLN A C 1
ATOM 2356 O O . GLN A 1 295 ? -7.672 43.75 18.734 1 91.31 295 GLN A O 1
ATOM 2361 N N . LEU A 1 296 ? -5.91 42.969 19.812 1 86.44 296 LEU A N 1
ATOM 2362 C CA . LEU A 1 296 ? -6.586 43 21.109 1 86.44 296 LEU A CA 1
ATOM 2363 C C . LEU A 1 296 ? -6.012 44.062 22 1 86.44 296 LEU A C 1
ATOM 2365 O O . LEU A 1 296 ? -4.793 44.25 22.062 1 86.44 296 LEU A O 1
ATOM 2369 N N . ARG A 1 297 ? -6.887 44.906 22.453 1 83.06 297 ARG A N 1
ATOM 2370 C CA . ARG A 1 297 ? -6.473 45.938 23.406 1 83.06 297 ARG A CA 1
ATOM 2371 C C . ARG A 1 297 ? -6.918 45.594 24.812 1 83.06 297 ARG A C 1
ATOM 2373 O O . ARG A 1 297 ? -8.117 45.469 25.078 1 83.06 297 ARG A O 1
ATOM 2380 N N . PHE A 1 298 ? -5.922 45.188 25.453 1 78.44 298 PHE A N 1
ATOM 2381 C CA . PHE A 1 298 ? -6.176 45 26.875 1 78.44 298 PHE A CA 1
ATOM 2382 C C . PHE A 1 298 ? -5.402 46 27.703 1 78.44 298 PHE A C 1
ATOM 2384 O O . PHE A 1 298 ? -4.18 45.938 27.797 1 78.44 298 PHE A O 1
ATOM 2391 N N . GLY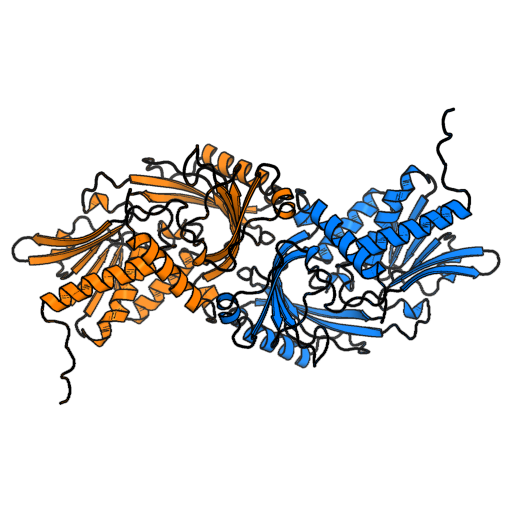 A 1 299 ? -6.07 46.875 28.422 1 73.69 299 GLY A N 1
ATOM 2392 C CA . GLY A 1 299 ? -5.371 47.938 29.141 1 73.69 299 GLY A CA 1
ATOM 2393 C C . GLY A 1 299 ? -4.395 48.719 28.266 1 73.69 299 GLY A C 1
ATOM 2394 O O . GLY A 1 299 ? -4.77 49.219 27.188 1 73.69 299 GLY A O 1
ATOM 2395 N N . SER A 1 300 ? -3.111 48.719 28.672 1 71.75 300 SER A N 1
ATOM 2396 C CA . SER A 1 300 ? -2.078 49.438 27.953 1 71.75 300 SER A CA 1
ATOM 2397 C C . SER A 1 300 ? -1.354 48.531 26.953 1 71.75 300 SER A C 1
ATOM 2399 O O . SER A 1 300 ? -0.549 49.031 26.156 1 71.75 300 SER A O 1
ATOM 2401 N N . SER A 1 301 ? -1.763 47.312 26.953 1 78.62 301 SER A N 1
ATOM 2402 C CA . SER A 1 301 ? -1.052 46.344 26.094 1 78.62 301 SER A CA 1
ATOM 2403 C C . SER A 1 301 ? -1.735 46.219 24.734 1 78.62 301 SER A C 1
ATOM 2405 O O . SER A 1 301 ? -2.965 46.188 24.656 1 78.62 301 SER A O 1
ATOM 2407 N N . ASN A 1 302 ? -0.855 46.406 23.719 1 85.94 302 ASN A N 1
ATOM 2408 C CA . ASN A 1 302 ? -1.3 46.125 22.344 1 85.94 302 ASN A CA 1
ATOM 2409 C C . ASN A 1 302 ? -0.793 44.781 21.859 1 85.94 302 ASN A C 1
ATOM 2411 O O . ASN A 1 302 ? 0.341 44.656 21.391 1 85.94 302 ASN A O 1
ATOM 2415 N N . THR A 1 303 ? -1.628 43.781 22.125 1 91.88 303 THR A N 1
ATOM 2416 C CA . THR A 1 303 ? -1.239 42.438 21.734 1 91.88 303 THR A CA 1
ATOM 2417 C C . THR A 1 303 ? -1.956 42.031 20.453 1 91.88 303 THR A C 1
ATOM 2419 O O . THR A 1 303 ? -3.131 42.344 20.25 1 91.88 303 THR A O 1
ATOM 2422 N N . GLU A 1 304 ? -1.202 41.375 19.547 1 95.06 304 GLU A N 1
ATOM 2423 C CA . GLU A 1 304 ? -1.75 40.844 18.297 1 95.06 304 GLU A CA 1
ATOM 2424 C C . GLU A 1 304 ? -2.189 39.406 18.469 1 95.06 304 GLU A C 1
ATOM 2426 O O . GLU A 1 304 ? -1.503 38.594 19.109 1 95.06 304 GLU A O 1
ATOM 2431 N N . VAL A 1 305 ? -3.391 39.125 17.984 1 97 305 VAL A N 1
ATOM 2432 C CA . VAL A 1 305 ? -3.869 37.75 17.953 1 97 305 VAL A CA 1
ATOM 2433 C C . VAL A 1 305 ? -4.039 37.312 16.516 1 97 305 VAL A C 1
ATOM 2435 O O . VAL A 1 305 ? -4.645 38 15.695 1 97 305 VAL A O 1
ATOM 2438 N N . ILE A 1 306 ? -3.402 36.25 16.141 1 98.38 306 ILE A N 1
ATOM 2439 C CA . ILE A 1 306 ? -3.648 35.594 14.852 1 98.38 306 ILE A CA 1
ATOM 2440 C C . ILE A 1 306 ? -4.441 34.312 15.07 1 98.38 306 ILE A C 1
ATOM 2442 O O . ILE A 1 306 ? -3.984 33.406 15.773 1 98.38 306 ILE A O 1
ATOM 2446 N N . HIS A 1 307 ? -5.641 34.25 14.516 1 98.31 307 HIS A N 1
ATOM 2447 C CA . HIS A 1 307 ? -6.457 33.062 14.586 1 98.31 307 HIS A CA 1
ATOM 2448 C C . HIS A 1 307 ? -6.086 32.062 13.469 1 98.31 307 HIS A C 1
ATOM 2450 O O . HIS A 1 307 ? -5.793 32.5 12.352 1 98.31 307 HIS A O 1
ATOM 2456 N N . ASN A 1 308 ? -6.066 30.844 13.719 1 98.69 308 ASN A N 1
ATOM 2457 C CA . ASN A 1 308 ? -5.801 29.75 12.797 1 98.69 308 ASN A CA 1
ATOM 2458 C C . ASN A 1 308 ? -6.543 28.469 13.203 1 98.69 308 ASN A C 1
ATOM 2460 O O . ASN A 1 308 ? -5.945 27.547 13.758 1 98.69 308 ASN A O 1
ATOM 2464 N N . TYR A 1 309 ? -7.848 28.422 12.93 1 98.44 309 TYR A N 1
ATOM 2465 C CA . TYR A 1 309 ? -8.688 27.281 13.289 1 98.44 309 TYR A CA 1
ATOM 2466 C C . TYR A 1 309 ? -9.852 27.141 12.312 1 98.44 309 TYR A C 1
ATOM 2468 O O . TYR A 1 309 ? -10 27.938 11.391 1 98.44 309 TYR A O 1
ATOM 2476 N N . GLY A 1 310 ? -10.625 26.078 12.461 1 97.88 310 GLY A N 1
ATOM 2477 C CA . GLY A 1 310 ? -11.781 25.859 11.609 1 97.88 310 GLY A CA 1
ATOM 2478 C C . GLY A 1 310 ? -11.469 25.016 10.391 1 97.88 310 GLY A C 1
ATOM 2479 O O . GLY A 1 310 ? -12.102 25.172 9.344 1 97.88 310 GLY A O 1
ATOM 2480 N N . HIS A 1 311 ? -10.594 24.078 10.492 1 97.38 311 HIS A N 1
ATOM 2481 C CA . HIS A 1 311 ? -10.078 23.359 9.336 1 97.38 311 HIS A CA 1
ATOM 2482 C C . HIS A 1 311 ? -10.953 22.156 9.016 1 97.38 311 HIS A C 1
ATOM 2484 O O . HIS A 1 311 ? -10.789 21.531 7.965 1 97.38 311 HIS A O 1
ATOM 2490 N N . GLY A 1 312 ? -11.844 21.797 9.906 1 95.06 312 GLY A N 1
ATOM 2491 C CA . GLY A 1 312 ? -12.68 20.641 9.664 1 95.06 312 GLY A CA 1
ATOM 2492 C C . GLY A 1 312 ? -11.898 19.344 9.625 1 95.06 312 GLY A C 1
ATOM 2493 O O . GLY A 1 312 ? -11.094 19.062 10.508 1 95.06 312 GLY A O 1
ATOM 2494 N N . GLY A 1 313 ? -12.188 18.5 8.617 1 93.12 313 GLY A N 1
ATOM 2495 C CA . GLY A 1 313 ? -11.586 17.188 8.547 1 93.12 313 GLY A CA 1
ATOM 2496 C C . GLY A 1 313 ? -10.297 17.156 7.746 1 93.12 313 GLY A C 1
ATOM 2497 O O . GLY A 1 313 ? -9.766 16.078 7.453 1 93.12 313 GLY A O 1
ATOM 2498 N N . PHE A 1 314 ? -9.75 18.312 7.398 1 94.94 314 PHE A N 1
ATOM 2499 C CA . PHE A 1 314 ? -8.586 18.281 6.523 1 94.94 314 PHE A CA 1
ATOM 2500 C C . PHE A 1 314 ? -7.469 19.156 7.074 1 94.94 314 PHE A C 1
ATOM 2502 O O . PHE A 1 314 ? -6.777 19.844 6.32 1 94.94 314 PHE A O 1
ATOM 2509 N N . GLY A 1 315 ? -7.312 19.188 8.461 1 97.75 315 GLY A N 1
ATOM 2510 C CA . GLY A 1 315 ? -6.234 19.906 9.125 1 97.75 315 GLY A CA 1
ATOM 2511 C C . GLY A 1 315 ? -4.855 19.453 8.672 1 97.75 315 GLY A C 1
ATOM 2512 O O . GLY A 1 315 ? -4.004 20.281 8.352 1 97.75 315 GLY A O 1
ATOM 2513 N N . LEU A 1 316 ? -4.629 18.156 8.625 1 98.56 316 LEU A N 1
ATOM 2514 C CA . LEU A 1 316 ? -3.35 17.609 8.18 1 98.56 316 LEU A CA 1
ATOM 2515 C C . LEU A 1 316 ? -3.115 17.922 6.703 1 98.56 316 LEU A C 1
ATOM 2517 O O . LEU A 1 316 ? -1.972 18.078 6.273 1 98.56 316 LEU A O 1
ATOM 2521 N N . THR A 1 317 ? -4.148 18.062 5.957 1 98.5 317 THR A N 1
ATOM 2522 C CA . THR A 1 317 ? -4.105 18.297 4.516 1 98.5 317 THR A CA 1
ATOM 2523 C C . THR A 1 317 ? -3.688 19.734 4.207 1 98.5 317 THR A C 1
ATOM 2525 O O . THR A 1 317 ? -3.107 20 3.156 1 98.5 317 THR A O 1
ATOM 2528 N N . ILE A 1 318 ? -3.893 20.672 5.188 1 98.69 318 ILE A N 1
ATOM 2529 C CA . ILE A 1 318 ? -3.771 22.078 4.836 1 98.69 318 ILE A CA 1
ATOM 2530 C C . ILE A 1 318 ? -2.785 22.766 5.781 1 98.69 318 ILE A C 1
ATOM 2532 O O . ILE A 1 318 ? -2.455 23.938 5.598 1 98.69 318 ILE A O 1
ATOM 2536 N N . HIS A 1 319 ? -2.256 22.109 6.73 1 98.88 319 HIS A N 1
ATOM 2537 C CA . HIS A 1 319 ? -1.632 22.656 7.926 1 98.88 319 HIS A CA 1
ATOM 2538 C C . HIS A 1 319 ? -0.427 23.531 7.566 1 98.88 319 HIS A C 1
ATOM 2540 O O . HIS A 1 319 ? -0.249 24.609 8.125 1 98.88 319 HIS A O 1
ATOM 2546 N N . TRP A 1 320 ? 0.395 23.047 6.66 1 98.94 320 TRP A N 1
ATOM 2547 C CA . TRP A 1 320 ? 1.642 23.766 6.418 1 98.94 320 TRP A CA 1
ATOM 2548 C C . TRP A 1 320 ? 1.388 25.062 5.637 1 98.94 320 TRP A C 1
ATOM 2550 O O . TRP A 1 320 ? 2.021 26.078 5.895 1 98.94 320 TRP A O 1
ATOM 2560 N N . GLY A 1 321 ? 0.497 24.906 4.625 1 98.88 321 GLY A N 1
ATOM 2561 C CA . GLY A 1 321 ? 0.106 26.141 3.951 1 98.88 321 GLY A CA 1
ATOM 2562 C C . GLY A 1 321 ? -0.428 27.203 4.898 1 98.88 321 GLY A C 1
ATOM 2563 O O . GLY A 1 321 ? -0.095 28.375 4.773 1 98.88 321 GLY A O 1
ATOM 2564 N N . CYS A 1 322 ? -1.239 26.828 5.82 1 98.88 322 CYS A N 1
ATOM 2565 C CA . CYS A 1 322 ? -1.771 27.734 6.82 1 98.88 322 CYS A CA 1
ATOM 2566 C C . CYS A 1 322 ? -0.658 28.281 7.711 1 98.88 322 CYS A C 1
ATOM 2568 O O . CYS A 1 322 ? -0.68 29.453 8.094 1 98.88 322 CYS A O 1
ATOM 2570 N N . ALA A 1 323 ? 0.283 27.406 8.07 1 98.94 323 ALA A N 1
ATOM 2571 C CA . ALA A 1 323 ? 1.423 27.844 8.867 1 98.94 323 ALA A CA 1
ATOM 2572 C C . ALA A 1 323 ? 2.201 28.938 8.148 1 98.94 323 ALA A C 1
ATOM 2574 O O . ALA A 1 323 ? 2.605 29.922 8.766 1 98.94 323 ALA A O 1
ATOM 2575 N N . GLN A 1 324 ? 2.391 28.766 6.891 1 98.81 324 GLN A N 1
ATOM 2576 C CA . GLN A 1 324 ? 3.094 29.766 6.09 1 98.81 324 GLN A CA 1
ATOM 2577 C C . GLN A 1 324 ? 2.328 31.078 6.062 1 98.81 324 GLN A C 1
ATOM 2579 O O . GLN A 1 324 ? 2.93 32.156 6.113 1 98.81 324 GLN A O 1
ATOM 2584 N N . GLU A 1 325 ? 1.049 30.953 5.914 1 98.62 325 GLU A N 1
ATOM 2585 C CA . GLU A 1 325 ? 0.234 32.156 5.922 1 98.62 325 GLU A CA 1
ATOM 2586 C C . GLU A 1 325 ? 0.328 32.875 7.266 1 98.62 325 GLU A C 1
ATOM 2588 O O . GLU A 1 325 ? 0.405 34.125 7.312 1 98.62 325 GLU A O 1
ATOM 2593 N N . VAL A 1 326 ? 0.276 32.156 8.352 1 98.75 326 VAL A N 1
ATOM 2594 C CA . VAL A 1 326 ? 0.431 32.75 9.672 1 98.75 326 VAL A CA 1
ATOM 2595 C C . VAL A 1 326 ? 1.788 33.438 9.773 1 98.75 326 VAL A C 1
ATOM 2597 O O . VAL A 1 326 ? 1.891 34.531 10.312 1 98.75 326 VAL A O 1
ATOM 2600 N N . ALA A 1 327 ? 2.828 32.781 9.297 1 98.5 327 ALA A N 1
ATOM 2601 C CA . ALA A 1 327 ? 4.164 33.375 9.305 1 98.5 327 ALA A CA 1
ATOM 2602 C C . ALA A 1 327 ? 4.188 34.688 8.539 1 98.5 327 ALA A C 1
ATOM 2604 O O . ALA A 1 327 ? 4.859 35.656 8.945 1 98.5 327 ALA A O 1
ATOM 2605 N N . LYS A 1 328 ? 3.518 34.719 7.434 1 98.12 328 LYS A N 1
ATOM 2606 C CA . LYS A 1 328 ? 3.424 35.969 6.66 1 98.12 328 LYS A CA 1
ATOM 2607 C C . LYS A 1 328 ? 2.764 37.062 7.477 1 98.12 328 LYS A C 1
ATOM 2609 O O . LYS A 1 328 ? 3.238 38.219 7.484 1 98.12 328 LYS A O 1
ATOM 2614 N N . LEU A 1 329 ? 1.66 36.75 8.109 1 98.06 329 LEU A N 1
ATOM 2615 C CA . LEU A 1 329 ? 0.967 37.719 8.945 1 98.06 329 LEU A CA 1
ATOM 2616 C C . LEU A 1 329 ? 1.864 38.188 10.086 1 98.06 329 LEU A C 1
ATOM 2618 O O . LEU A 1 329 ? 1.886 39.375 10.422 1 98.06 329 LEU A O 1
ATOM 2622 N N . PHE A 1 330 ? 2.543 37.25 10.68 1 97.62 330 PHE A N 1
ATOM 2623 C CA . PHE A 1 330 ? 3.494 37.594 11.734 1 97.62 330 PHE A CA 1
ATOM 2624 C C . PHE A 1 330 ? 4.57 38.531 11.227 1 97.62 330 PHE A C 1
ATOM 2626 O O . PHE A 1 330 ? 4.93 39.5 11.898 1 97.62 330 PHE A O 1
ATOM 2633 N N . GLY A 1 331 ? 5.043 38.281 10 1 96.56 331 GLY A N 1
ATOM 2634 C CA . GLY A 1 331 ? 6.012 39.156 9.375 1 96.56 331 GLY A CA 1
ATOM 2635 C C . GLY A 1 331 ? 5.508 40.562 9.211 1 96.56 331 GLY A C 1
ATOM 2636 O O . GLY A 1 331 ? 6.262 41.531 9.398 1 96.56 331 GLY A O 1
ATOM 2637 N N . LYS A 1 332 ? 4.309 40.688 8.859 1 96.38 332 LYS A N 1
ATOM 2638 C CA . LYS A 1 332 ? 3.709 42 8.734 1 96.38 332 LYS A CA 1
ATOM 2639 C C . LYS A 1 332 ? 3.701 42.75 10.07 1 96.38 332 LYS A C 1
ATOM 2641 O O . LYS A 1 332 ? 3.922 43.938 10.117 1 96.38 332 LYS A O 1
ATOM 2646 N N . ILE A 1 333 ? 3.352 42.031 11.117 1 95 333 ILE A N 1
ATOM 2647 C CA . ILE A 1 333 ? 3.381 42.594 12.453 1 95 333 ILE A CA 1
ATOM 2648 C C . ILE A 1 333 ? 4.785 43.094 12.766 1 95 333 ILE A C 1
ATOM 2650 O O . ILE A 1 333 ? 4.953 44.219 13.281 1 95 333 ILE A O 1
ATOM 2654 N N . LEU A 1 334 ? 5.77 42.312 12.461 1 94.69 334 LEU A N 1
ATOM 2655 C CA . LEU A 1 334 ? 7.156 42.688 12.719 1 94.69 334 LEU A CA 1
ATOM 2656 C C . LEU A 1 334 ? 7.543 43.906 11.914 1 94.69 334 LEU A C 1
ATOM 2658 O O . LEU A 1 334 ? 8.242 44.812 12.422 1 94.69 334 LEU A O 1
ATOM 2662 N N . GLU A 1 335 ? 7.086 43.938 10.711 1 94.5 335 GLU A N 1
ATOM 2663 C CA . GLU A 1 335 ? 7.363 45.094 9.867 1 94.5 335 GLU A CA 1
ATOM 2664 C C . GLU A 1 335 ? 6.734 46.375 10.445 1 94.5 335 GLU A C 1
ATOM 2666 O O . GLU A 1 335 ? 7.375 47.438 10.492 1 94.5 335 GLU A O 1
ATOM 2671 N N . GLU A 1 336 ? 5.543 46.25 10.797 1 93.38 336 GLU A N 1
ATOM 2672 C CA . GLU A 1 336 ? 4.816 47.375 11.352 1 93.38 336 GLU A CA 1
ATOM 2673 C C . GLU A 1 336 ? 5.465 47.875 12.648 1 93.38 336 GLU A C 1
ATOM 2675 O O . GLU A 1 336 ? 5.402 49.062 12.961 1 93.38 336 GLU A O 1
ATOM 2680 N N . ARG A 1 337 ? 6.117 46.969 13.352 1 90.94 337 ARG A N 1
ATOM 2681 C CA . ARG A 1 337 ? 6.766 47.312 14.609 1 90.94 337 ARG A CA 1
ATOM 2682 C C . ARG A 1 337 ? 8.242 47.625 14.398 1 90.94 337 ARG A C 1
ATOM 2684 O O . ARG A 1 337 ? 9 47.781 15.359 1 90.94 337 ARG A O 1
ATOM 2691 N N . ASN A 1 338 ? 8.758 47.625 13.164 1 91.44 338 ASN A N 1
ATOM 2692 C CA . ASN A 1 338 ? 10.133 47.938 12.773 1 91.44 338 ASN A CA 1
ATOM 2693 C C . ASN A 1 338 ? 11.125 47 13.469 1 91.44 338 ASN A C 1
ATOM 2695 O O . ASN A 1 338 ? 12.141 47.469 14 1 91.44 338 ASN A O 1
ATOM 2699 N N . LEU A 1 339 ? 10.758 45.812 13.508 1 89.5 339 LEU A N 1
ATOM 2700 C CA . LEU A 1 339 ? 11.594 44.844 14.203 1 89.5 339 LEU A CA 1
ATOM 2701 C C . LEU A 1 339 ? 12.359 43.969 13.203 1 89.5 339 LEU A C 1
ATOM 2703 O O . LEU A 1 339 ? 13.242 43.219 13.594 1 89.5 339 LEU A O 1
ATOM 2707 N N . LEU A 1 340 ? 12.086 43.938 11.93 1 81.38 340 LEU A N 1
ATOM 2708 C CA . LEU A 1 340 ? 12.797 43.125 10.953 1 81.38 340 LEU A CA 1
ATOM 2709 C C . LEU A 1 340 ? 14.078 43.812 10.492 1 81.38 340 LEU A C 1
ATOM 2711 O O . LEU A 1 340 ? 14.07 45 10.18 1 81.38 340 LEU A O 1
ATOM 2715 N N . ARG A 1 341 ? 15.32 43.375 11.164 1 65 341 ARG A N 1
ATOM 2716 C CA . ARG A 1 341 ? 16.609 43.938 10.812 1 65 341 ARG A CA 1
ATOM 2717 C C . ARG A 1 341 ? 16.891 43.781 9.32 1 65 341 ARG A C 1
ATOM 2719 O O . ARG A 1 341 ? 16.875 42.656 8.805 1 65 341 ARG A O 1
ATOM 2726 N N . ILE A 1 342 ? 16.406 44.719 8.5 1 57.19 342 ILE A N 1
ATOM 2727 C CA . ILE A 1 342 ? 16.906 44.688 7.133 1 57.19 342 ILE A CA 1
ATOM 2728 C C . ILE A 1 342 ? 18.422 44.812 7.137 1 57.19 342 ILE A C 1
ATOM 2730 O O . ILE A 1 342 ? 18.969 45.75 7.707 1 57.19 342 ILE A O 1
ATOM 2734 N N . PRO A 1 343 ? 19.125 43.688 6.91 1 53.28 343 PRO A N 1
ATOM 2735 C CA . PRO A 1 343 ? 20.578 43.875 6.875 1 53.28 343 PRO A CA 1
ATOM 2736 C C . PRO A 1 343 ? 20.969 45.156 6.141 1 53.28 343 PRO A C 1
ATOM 2738 O O . PRO A 1 343 ? 20.297 45.562 5.176 1 53.28 343 PRO A O 1
ATOM 2741 N N . PRO A 1 344 ? 21.703 46.031 6.84 1 44.78 344 PRO A N 1
ATOM 2742 C CA . PRO A 1 344 ? 22.188 47.219 6.133 1 44.78 344 PRO A CA 1
ATOM 2743 C C . PRO A 1 344 ? 22.734 46.875 4.746 1 44.78 344 PRO A C 1
ATOM 2745 O O . PRO A 1 344 ? 23.359 45.844 4.555 1 44.78 344 PRO A O 1
ATOM 2748 N N . SER A 1 345 ? 21.984 47.156 3.73 1 40.78 345 SER A N 1
ATOM 2749 C CA . SER A 1 345 ? 22.531 47.125 2.377 1 40.78 345 SER A CA 1
ATOM 2750 C C . SER A 1 345 ? 23.969 47.656 2.352 1 40.78 345 SER A C 1
ATOM 2752 O O . SER A 1 345 ? 24.25 48.75 2.855 1 40.78 345 SER A O 1
ATOM 2754 N N . HIS A 1 346 ? 24.922 46.844 2.664 1 37.75 346 HIS A N 1
ATOM 2755 C CA . HIS A 1 346 ? 26.203 47.406 2.316 1 37.75 346 HIS A CA 1
ATOM 2756 C C . HIS A 1 346 ? 26.141 48.188 1.008 1 37.75 346 HIS A C 1
ATOM 2758 O O . HIS A 1 346 ? 25.719 47.625 -0.02 1 37.75 346 HIS A O 1
ATOM 2764 N N . LEU A 1 347 ? 26 49.562 1.126 1 26.98 347 LEU A N 1
ATOM 2765 C CA . LEU A 1 347 ? 26.469 50.344 -0.014 1 26.98 347 LEU A CA 1
ATOM 2766 C C . LEU A 1 347 ? 27.953 50.062 -0.277 1 26.98 347 LEU A C 1
ATOM 2768 O O . LEU A 1 347 ? 28.75 49.969 0.661 1 26.98 347 LEU A O 1
ATOM 2772 N N . MET B 1 1 ? -8.453 -43.75 -13.375 1 92.88 1 MET B N 1
ATOM 2773 C CA . MET B 1 1 ? -7.375 -42.969 -13.969 1 92.88 1 MET B CA 1
ATOM 2774 C C . MET B 1 1 ? -6.523 -42.312 -12.891 1 92.88 1 MET B C 1
ATOM 2776 O O . MET B 1 1 ? -7.012 -41.469 -12.133 1 92.88 1 MET B O 1
ATOM 2780 N N . ARG B 1 2 ? -5.332 -42.844 -12.75 1 95.75 2 ARG B N 1
ATOM 2781 C CA . ARG B 1 2 ? -4.422 -42.344 -11.719 1 95.75 2 ARG B CA 1
ATOM 2782 C C . ARG B 1 2 ? -3.479 -41.281 -12.289 1 95.75 2 ARG B C 1
ATOM 2784 O O . ARG B 1 2 ? -2.691 -41.594 -13.195 1 95.75 2 ARG B O 1
ATOM 2791 N N . VAL B 1 3 ? -3.605 -40.094 -11.75 1 97.75 3 VAL B N 1
ATOM 2792 C CA . VAL B 1 3 ? -2.77 -38.969 -12.164 1 97.75 3 VAL B CA 1
ATOM 2793 C C . VAL B 1 3 ? -1.812 -38.594 -11.039 1 97.75 3 VAL B C 1
ATOM 2795 O O . VAL B 1 3 ? -2.244 -38.312 -9.914 1 97.75 3 VAL B O 1
ATOM 2798 N N . VAL B 1 4 ? -0.52 -38.656 -11.312 1 98.5 4 VAL B N 1
ATOM 2799 C CA . VAL B 1 4 ? 0.478 -38.281 -10.312 1 98.5 4 VAL B CA 1
ATOM 2800 C C . VAL B 1 4 ? 1.161 -36.969 -10.711 1 98.5 4 VAL B C 1
ATOM 2802 O O . VAL B 1 4 ? 1.788 -36.906 -11.773 1 98.5 4 VAL B O 1
ATOM 2805 N N . VAL B 1 5 ? 0.983 -35.969 -9.938 1 98.81 5 VAL B N 1
ATOM 2806 C CA . VAL B 1 5 ? 1.708 -34.719 -10.086 1 98.81 5 VAL B CA 1
ATOM 2807 C C . VAL B 1 5 ? 2.98 -34.75 -9.242 1 98.81 5 VAL B C 1
ATOM 2809 O O . VAL B 1 5 ? 2.926 -35 -8.031 1 98.81 5 VAL B O 1
ATOM 2812 N N . ILE B 1 6 ? 4.137 -34.594 -9.914 1 98.75 6 ILE B N 1
ATOM 2813 C CA . ILE B 1 6 ? 5.406 -34.594 -9.195 1 98.75 6 ILE B CA 1
ATOM 2814 C C . ILE B 1 6 ? 5.859 -33.125 -9 1 98.75 6 ILE B C 1
ATOM 2816 O O . ILE B 1 6 ? 6.191 -32.438 -9.969 1 98.75 6 ILE B O 1
ATOM 2820 N N . GLY B 1 7 ? 5.957 -32.688 -7.754 1 98.62 7 GLY B N 1
ATOM 2821 C CA . GLY B 1 7 ? 6.25 -31.312 -7.41 1 98.62 7 GLY B CA 1
ATOM 2822 C C . GLY B 1 7 ? 5.098 -30.609 -6.707 1 98.62 7 GLY B C 1
ATOM 2823 O O . GLY B 1 7 ? 3.963 -30.641 -7.191 1 98.62 7 GLY B O 1
ATOM 2824 N N . ALA B 1 8 ? 5.426 -30.016 -5.586 1 98.69 8 ALA B N 1
ATOM 2825 C CA . ALA B 1 8 ? 4.375 -29.406 -4.77 1 98.69 8 ALA B CA 1
ATOM 2826 C C . ALA B 1 8 ? 4.562 -27.906 -4.656 1 98.69 8 ALA B C 1
ATOM 2828 O O . ALA B 1 8 ? 4.211 -27.297 -3.639 1 98.69 8 ALA B O 1
ATOM 2829 N N . GLY B 1 9 ? 5.195 -27.25 -5.602 1 98.5 9 GLY B N 1
ATOM 2830 C CA . GLY B 1 9 ? 5.16 -25.812 -5.738 1 98.5 9 GLY B CA 1
ATOM 2831 C C . GLY B 1 9 ? 3.877 -25.297 -6.359 1 98.5 9 GLY B C 1
ATOM 2832 O O . GLY B 1 9 ? 2.898 -26.031 -6.477 1 98.5 9 GLY B O 1
ATOM 2833 N N . VAL B 1 10 ? 3.938 -24.062 -6.746 1 98.88 10 VAL B N 1
ATOM 2834 C CA . VAL B 1 10 ? 2.723 -23.438 -7.254 1 98.88 10 VAL B CA 1
ATOM 2835 C C . VAL B 1 10 ? 2.309 -24.094 -8.57 1 98.88 10 VAL B C 1
ATOM 2837 O O . VAL B 1 10 ? 1.116 -24.234 -8.844 1 98.88 10 VAL B O 1
ATOM 2840 N N . ILE B 1 11 ? 3.266 -24.484 -9.375 1 98.88 11 ILE B N 1
ATOM 2841 C CA . ILE B 1 11 ? 2.959 -25.094 -10.664 1 98.88 11 ILE B CA 1
ATOM 2842 C C . ILE B 1 11 ? 2.268 -26.438 -10.453 1 98.88 11 ILE B C 1
ATOM 2844 O O . ILE B 1 11 ? 1.225 -26.703 -11.055 1 98.88 11 ILE B O 1
ATOM 2848 N N . GLY B 1 12 ? 2.82 -27.234 -9.594 1 98.88 12 GLY B N 1
ATOM 2849 C CA . GLY B 1 12 ? 2.252 -28.547 -9.352 1 98.88 12 GLY B CA 1
ATOM 2850 C C . GLY B 1 12 ? 0.881 -28.5 -8.703 1 98.88 12 GLY B C 1
ATOM 2851 O O . GLY B 1 12 ? -0.062 -29.141 -9.18 1 98.88 12 GLY B O 1
ATOM 2852 N N . LEU B 1 13 ? 0.781 -27.766 -7.648 1 98.94 13 LEU B N 1
ATOM 2853 C CA . LEU B 1 13 ? -0.462 -27.734 -6.887 1 98.94 13 LEU B CA 1
ATOM 2854 C C . LEU B 1 13 ? -1.587 -27.109 -7.695 1 98.94 13 LEU B C 1
ATOM 2856 O O . LEU B 1 13 ? -2.73 -27.562 -7.648 1 98.94 13 LEU B O 1
ATOM 2860 N N . SER B 1 14 ? -1.313 -26.031 -8.414 1 98.88 14 SER B N 1
ATOM 2861 C CA . SER B 1 14 ? -2.348 -25.422 -9.242 1 98.88 14 SER B CA 1
ATOM 2862 C C . SER B 1 14 ? -2.773 -26.344 -10.375 1 98.88 14 SER B C 1
ATOM 2864 O O . SER B 1 14 ? -3.949 -26.391 -10.734 1 98.88 14 SER B O 1
ATOM 2866 N N . THR B 1 15 ? -1.829 -27.047 -10.93 1 98.88 15 THR B N 1
ATOM 2867 C CA . THR B 1 15 ? -2.137 -28.016 -11.961 1 98.88 15 THR B CA 1
ATOM 2868 C C . THR B 1 15 ? -3.045 -29.125 -11.422 1 98.88 15 THR B C 1
ATOM 2870 O O . THR B 1 15 ? -4.043 -29.484 -12.055 1 98.88 15 THR B O 1
ATOM 2873 N N . ALA B 1 16 ? -2.674 -29.656 -10.273 1 98.81 16 ALA B N 1
ATOM 2874 C CA . ALA B 1 16 ? -3.494 -30.688 -9.641 1 98.81 16 ALA B CA 1
ATOM 2875 C C . ALA B 1 16 ? -4.922 -30.188 -9.414 1 98.81 16 ALA B C 1
ATOM 2877 O O . ALA B 1 16 ? -5.887 -30.891 -9.734 1 98.81 16 ALA B O 1
ATOM 2878 N N . LEU B 1 17 ? -5.039 -29.016 -8.898 1 98.75 17 LEU B N 1
ATOM 2879 C CA . LEU B 1 17 ? -6.352 -28.438 -8.625 1 98.75 17 LEU B CA 1
ATOM 2880 C C . LEU B 1 17 ? -7.148 -28.266 -9.914 1 98.75 17 LEU B C 1
ATOM 2882 O O . LEU B 1 17 ? -8.328 -28.609 -9.969 1 98.75 17 LEU B O 1
ATOM 2886 N N . CYS B 1 18 ? -6.512 -27.734 -10.922 1 98.69 18 CYS B N 1
ATOM 2887 C CA . CYS B 1 18 ? -7.18 -27.453 -12.188 1 98.69 18 CYS B CA 1
ATOM 2888 C C . CYS B 1 18 ? -7.68 -28.75 -12.836 1 98.69 18 CYS B C 1
ATOM 2890 O O . CYS B 1 18 ? -8.812 -28.812 -13.312 1 98.69 18 CYS B O 1
ATOM 2892 N N . ILE B 1 19 ? -6.863 -29.766 -12.844 1 98.25 19 ILE B N 1
ATOM 2893 C CA . ILE B 1 19 ? -7.25 -31.062 -13.398 1 98.25 19 ILE B CA 1
ATOM 2894 C C . ILE B 1 19 ? -8.453 -31.609 -12.633 1 98.25 19 ILE B C 1
ATOM 2896 O O . ILE B 1 19 ? -9.422 -32.062 -13.234 1 98.25 19 ILE B O 1
ATOM 2900 N N . HIS B 1 20 ? -8.328 -31.578 -11.352 1 97.56 20 HIS B N 1
ATOM 2901 C CA . HIS B 1 20 ? -9.422 -32.094 -10.523 1 97.56 20 HIS B CA 1
ATOM 2902 C C . HIS B 1 20 ? -10.719 -31.344 -10.805 1 97.56 20 HIS B C 1
ATOM 2904 O O . HIS B 1 20 ? -11.766 -31.969 -10.992 1 97.56 20 HIS B O 1
ATOM 2910 N N . GLU B 1 21 ? -10.672 -30.078 -10.852 1 96.31 21 GLU B N 1
ATOM 2911 C CA . GLU B 1 21 ? -11.867 -29.266 -11.07 1 96.31 21 GLU B CA 1
ATOM 2912 C C . GLU B 1 21 ? -12.461 -29.516 -12.445 1 96.31 21 GLU B C 1
ATOM 2914 O O . GLU B 1 21 ? -13.688 -29.531 -12.609 1 96.31 21 GLU B O 1
ATOM 2919 N N . CYS B 1 22 ? -11.641 -29.672 -13.391 1 96.56 22 CYS B N 1
ATOM 2920 C CA . CYS B 1 22 ? -12.094 -29.797 -14.773 1 96.56 22 CYS B CA 1
ATOM 2921 C C . CYS B 1 22 ? -12.688 -31.188 -15.023 1 96.56 22 CYS B C 1
ATOM 2923 O O . CYS B 1 22 ? -13.617 -31.328 -15.82 1 96.56 22 CYS B O 1
ATOM 2925 N N . TYR B 1 23 ? -12.195 -32.219 -14.289 1 96.5 23 TYR B N 1
ATOM 2926 C CA . TYR B 1 23 ? -12.5 -33.562 -14.836 1 96.5 23 TYR B CA 1
ATOM 2927 C C . TYR B 1 23 ? -13.117 -34.438 -13.766 1 96.5 23 TYR B C 1
ATOM 2929 O O . TYR B 1 23 ? -13.602 -35.531 -14.07 1 96.5 23 TYR B O 1
ATOM 2937 N N . ARG B 1 24 ? -13.172 -34 -12.562 1 92.69 24 ARG B N 1
ATOM 2938 C CA . ARG B 1 24 ? -13.734 -34.844 -11.5 1 92.69 24 ARG B CA 1
ATOM 2939 C C . ARG B 1 24 ? -15.18 -35.219 -11.812 1 92.69 24 ARG B C 1
ATOM 2941 O O . ARG B 1 24 ? -15.594 -36.344 -11.539 1 92.69 24 ARG B O 1
ATOM 2948 N N . SER B 1 25 ? -15.922 -34.344 -12.375 1 91.38 25 SER B N 1
ATOM 2949 C CA . SER B 1 25 ? -17.344 -34.594 -12.625 1 91.38 25 SER B CA 1
ATOM 2950 C C . SER B 1 25 ? -17.531 -35.531 -13.805 1 91.38 25 SER B C 1
ATOM 2952 O O . SER B 1 25 ? -18.562 -36.219 -13.891 1 91.38 25 SER B O 1
ATOM 2954 N N . VAL B 1 26 ? -16.625 -35.656 -14.711 1 91.31 26 VAL B N 1
ATOM 2955 C CA . VAL B 1 26 ? -16.828 -36.406 -15.938 1 91.31 26 VAL B CA 1
ATOM 2956 C C . VAL B 1 26 ? -16.016 -37.688 -15.906 1 91.31 26 VAL B C 1
ATOM 2958 O O . VAL B 1 26 ? -16.203 -38.594 -16.734 1 91.31 26 VAL B O 1
ATOM 2961 N N . LEU B 1 27 ? -15.109 -37.781 -14.969 1 92.06 27 LEU B N 1
ATOM 2962 C CA . LEU B 1 27 ? -14.273 -38.969 -14.781 1 92.06 27 LEU B CA 1
ATOM 2963 C C . LEU B 1 27 ? -14.281 -39.406 -13.328 1 92.06 27 LEU B C 1
ATOM 2965 O O . LEU B 1 27 ? -13.383 -39.062 -12.562 1 92.06 27 LEU B O 1
ATOM 2969 N N . LYS B 1 28 ? -15.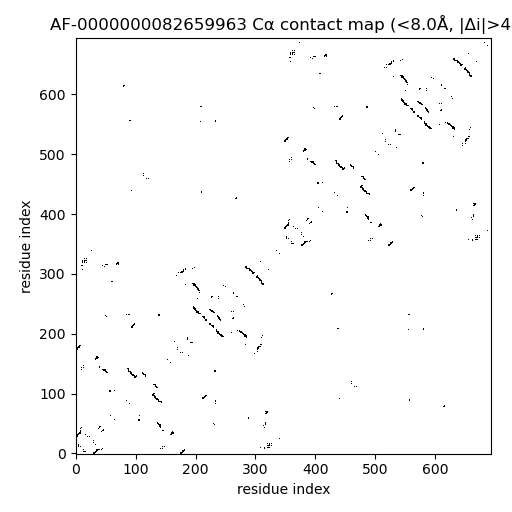18 -40.281 -12.992 1 87.38 28 LYS B N 1
ATOM 2970 C CA . LYS B 1 28 ? -15.398 -40.688 -11.609 1 87.38 28 LYS B CA 1
ATOM 2971 C C . LYS B 1 28 ? -14.18 -41.438 -11.062 1 87.38 28 LYS B C 1
ATOM 2973 O O . LYS B 1 28 ? -13.93 -41.406 -9.852 1 87.38 28 LYS B O 1
ATOM 2978 N N . SER B 1 29 ? -13.469 -42 -11.914 1 90.69 29 SER B N 1
ATOM 2979 C CA . SER B 1 29 ? -12.328 -42.812 -11.5 1 90.69 29 SER B CA 1
ATOM 2980 C C . SER B 1 29 ? -11.078 -41.969 -11.328 1 90.69 29 SER B C 1
ATOM 2982 O O . SER B 1 29 ? -9.992 -42.5 -11.086 1 90.69 29 SER B O 1
ATOM 2984 N N . LEU B 1 30 ? -11.242 -40.656 -11.461 1 95.25 30 LEU B N 1
ATOM 2985 C CA . LEU B 1 30 ? -10.086 -39.781 -11.383 1 95.25 30 LEU B CA 1
ATOM 2986 C C . LEU B 1 30 ? -9.484 -39.812 -9.984 1 95.25 30 LEU B C 1
ATOM 2988 O O . LEU B 1 30 ? -10.172 -39.5 -9.008 1 95.25 30 LEU B O 1
ATOM 2992 N N . ASP B 1 31 ? -8.219 -40.188 -9.891 1 96.69 31 ASP B N 1
ATOM 2993 C CA . ASP B 1 31 ? -7.434 -40.219 -8.664 1 96.69 31 ASP B CA 1
ATOM 2994 C C . ASP B 1 31 ? -6.156 -39.406 -8.82 1 96.69 31 ASP B C 1
ATOM 2996 O O . ASP B 1 31 ? -5.191 -39.844 -9.445 1 96.69 31 ASP B O 1
ATOM 3000 N N . VAL B 1 32 ? -6.145 -38.219 -8.203 1 97.81 32 VAL B N 1
ATOM 3001 C CA . VAL B 1 32 ? -5.012 -37.312 -8.328 1 97.81 32 VAL B CA 1
ATOM 3002 C C . VAL B 1 32 ? -4.141 -37.406 -7.074 1 97.81 32 VAL B C 1
ATOM 3004 O O . VAL B 1 32 ? -4.652 -37.344 -5.953 1 97.81 32 VAL B O 1
ATOM 3007 N N . MET B 1 33 ? -2.848 -37.594 -7.238 1 98.38 33 MET B N 1
ATOM 3008 C CA . MET B 1 33 ? -1.864 -37.625 -6.16 1 98.38 33 MET B CA 1
ATOM 3009 C C . MET B 1 33 ? -0.737 -36.625 -6.418 1 98.38 33 MET B C 1
ATOM 3011 O O . MET B 1 33 ? -0.389 -36.375 -7.57 1 98.38 33 MET B O 1
ATOM 3015 N N . VAL B 1 34 ? -0.195 -36.125 -5.324 1 98.81 34 VAL B N 1
ATOM 3016 C CA . VAL B 1 34 ? 0.945 -35.219 -5.422 1 98.81 34 VAL B CA 1
ATOM 3017 C C . VAL B 1 34 ? 2.152 -35.844 -4.715 1 98.81 34 VAL B C 1
ATOM 3019 O O . VAL B 1 34 ? 2.08 -36.188 -3.533 1 98.81 34 VAL B O 1
ATOM 3022 N N . TYR B 1 35 ? 3.209 -36.062 -5.488 1 98.75 35 TYR B N 1
ATOM 3023 C CA . TYR B 1 35 ? 4.492 -36.5 -4.945 1 98.75 35 TYR B CA 1
ATOM 3024 C C . TYR B 1 35 ? 5.473 -35.312 -4.867 1 98.75 35 TYR B C 1
ATOM 3026 O O . TYR B 1 35 ? 5.605 -34.562 -5.82 1 98.75 35 TYR B O 1
ATOM 3034 N N . ALA B 1 36 ? 6.133 -35.156 -3.771 1 98.5 36 ALA B N 1
ATOM 3035 C CA . ALA B 1 36 ? 7.148 -34.125 -3.662 1 98.5 36 ALA B CA 1
ATOM 3036 C C . ALA B 1 36 ? 8.148 -34.438 -2.555 1 98.5 36 ALA B C 1
ATOM 3038 O O . ALA B 1 36 ? 7.809 -35.125 -1.585 1 98.5 36 ALA B O 1
ATOM 3039 N N . ASP B 1 37 ? 9.312 -33.969 -2.699 1 97.44 37 ASP B N 1
ATOM 3040 C CA . ASP B 1 37 ? 10.328 -34.156 -1.668 1 97.44 37 ASP B CA 1
ATOM 3041 C C . ASP B 1 37 ? 10.32 -33.031 -0.651 1 97.44 37 ASP B C 1
ATOM 3043 O O . ASP B 1 37 ? 10.938 -33.125 0.408 1 97.44 37 ASP B O 1
ATOM 3047 N N . ARG B 1 38 ? 9.656 -31.969 -1.049 1 96.44 38 ARG B N 1
ATOM 3048 C CA . ARG B 1 38 ? 9.445 -30.828 -0.15 1 96.44 38 ARG B CA 1
ATOM 3049 C C . ARG B 1 38 ? 8.047 -30.25 -0.319 1 96.44 38 ARG B C 1
ATOM 3051 O O . ARG B 1 38 ? 7.5 -30.25 -1.421 1 96.44 38 ARG B O 1
ATOM 3058 N N . PHE B 1 39 ? 7.57 -29.797 0.77 1 98.12 39 PHE B N 1
ATOM 3059 C CA . PHE B 1 39 ? 6.312 -29.062 0.766 1 98.12 39 PHE B CA 1
ATOM 3060 C C . PHE B 1 39 ? 6.5 -27.672 1.377 1 98.12 39 PHE B C 1
ATOM 3062 O O . PHE B 1 39 ? 7.551 -27.375 1.951 1 98.12 39 PHE B O 1
ATOM 3069 N N . THR B 1 40 ? 5.535 -26.75 1.116 1 98.19 40 THR B N 1
ATOM 3070 C CA . THR B 1 40 ? 5.555 -25.453 1.781 1 98.19 40 THR B CA 1
ATOM 3071 C C . THR B 1 40 ? 5.781 -25.625 3.281 1 98.19 40 THR B C 1
ATOM 3073 O O . THR B 1 40 ? 5.199 -26.5 3.908 1 98.19 40 THR B O 1
ATOM 3076 N N . PRO B 1 41 ? 6.645 -24.812 3.814 1 97.31 41 PRO B N 1
ATOM 3077 C CA . PRO B 1 41 ? 7.211 -23.547 3.34 1 97.31 41 PRO B CA 1
ATOM 3078 C C . PRO B 1 41 ? 8.641 -23.703 2.83 1 97.31 41 PRO B C 1
ATOM 3080 O O . PRO B 1 41 ? 9.461 -22.781 2.988 1 97.31 41 PRO B O 1
ATOM 3083 N N . LEU B 1 42 ? 8.969 -24.859 2.312 1 95.62 42 LEU B N 1
ATOM 3084 C CA . LEU B 1 42 ? 10.359 -25.109 1.962 1 95.62 42 LEU B CA 1
ATOM 3085 C C . LEU B 1 42 ? 10.547 -25.141 0.448 1 95.62 42 LEU B C 1
ATOM 3087 O O . LEU B 1 42 ? 11.617 -25.5 -0.045 1 95.62 42 LEU B O 1
ATOM 3091 N N . THR B 1 43 ? 9.531 -24.781 -0.319 1 96.38 43 THR B N 1
ATOM 3092 C CA . THR B 1 43 ? 9.609 -24.844 -1.775 1 96.38 43 THR B CA 1
ATOM 3093 C C . THR B 1 43 ? 10.164 -23.531 -2.332 1 96.38 43 THR B C 1
ATOM 3095 O O . THR B 1 43 ? 10.266 -22.531 -1.613 1 96.38 43 THR B O 1
ATOM 3098 N N . THR B 1 44 ? 10.523 -23.562 -3.627 1 95.31 44 THR B N 1
ATOM 3099 C CA . THR B 1 44 ? 10.977 -22.359 -4.332 1 95.31 44 THR B CA 1
ATOM 3100 C C . THR B 1 44 ? 9.891 -21.297 -4.328 1 95.31 44 THR B C 1
ATOM 3102 O O . THR B 1 44 ? 10.188 -20.094 -4.246 1 95.31 44 THR B O 1
ATOM 3105 N N . THR B 1 45 ? 8.648 -21.688 -4.406 1 97.94 45 THR B N 1
ATOM 3106 C CA . THR B 1 45 ? 7.512 -20.766 -4.391 1 97.94 45 THR B CA 1
ATOM 3107 C C . THR B 1 45 ? 7.508 -19.938 -3.111 1 97.94 45 THR B C 1
ATOM 3109 O O . THR B 1 45 ? 7.117 -18.766 -3.127 1 97.94 45 THR B O 1
ATOM 3112 N N . ASP B 1 46 ? 7.973 -20.516 -1.998 1 97.31 46 ASP B N 1
ATOM 3113 C CA . ASP B 1 46 ? 7.941 -19.859 -0.69 1 97.31 46 ASP B CA 1
ATOM 3114 C C . ASP B 1 46 ? 8.938 -18.703 -0.626 1 97.31 46 ASP B C 1
ATOM 3116 O O . ASP B 1 46 ? 8.82 -17.828 0.235 1 97.31 46 ASP B O 1
ATOM 3120 N N . VAL B 1 47 ? 9.906 -18.688 -1.487 1 96.12 47 VAL B N 1
ATOM 3121 C CA . VAL B 1 47 ? 10.969 -17.688 -1.477 1 96.12 47 VAL B CA 1
ATOM 3122 C C . VAL B 1 47 ? 10.578 -16.5 -2.369 1 96.12 47 VAL B C 1
ATOM 3124 O O . VAL B 1 47 ? 11.023 -15.383 -2.152 1 96.12 47 VAL B O 1
ATOM 3127 N N . ALA B 1 48 ? 9.734 -16.734 -3.34 1 96.81 48 ALA B N 1
ATOM 3128 C CA . ALA B 1 48 ? 9.375 -15.75 -4.359 1 96.81 48 ALA B CA 1
ATOM 3129 C C . ALA B 1 48 ? 8.719 -14.523 -3.729 1 96.81 48 ALA B C 1
ATOM 3131 O O . ALA B 1 48 ? 8.031 -14.625 -2.709 1 96.81 48 ALA B O 1
ATOM 3132 N N . ALA B 1 49 ? 8.914 -13.352 -4.348 1 96.88 49 ALA B N 1
ATOM 3133 C CA . ALA B 1 49 ? 8.344 -12.094 -3.875 1 96.88 49 ALA B CA 1
ATOM 3134 C C . ALA B 1 49 ? 6.832 -12.062 -4.086 1 96.88 49 ALA B C 1
ATOM 3136 O O . ALA B 1 49 ? 6.105 -11.438 -3.316 1 96.88 49 ALA B O 1
ATOM 3137 N N . GLY B 1 50 ? 6.402 -12.672 -5.23 1 97.94 50 GLY B N 1
ATOM 3138 C CA . GLY B 1 50 ? 4.973 -12.914 -5.367 1 97.94 50 GLY B CA 1
ATOM 3139 C C . GLY B 1 50 ? 4.273 -11.875 -6.227 1 97.94 50 GLY B C 1
ATOM 3140 O O . GLY B 1 50 ? 3.064 -11.953 -6.445 1 97.94 50 GLY B O 1
ATOM 3141 N N . LEU B 1 51 ? 4.965 -10.891 -6.793 1 98.69 51 LEU B N 1
ATOM 3142 C CA . LEU B 1 51 ? 4.348 -9.875 -7.648 1 98.69 51 LEU B CA 1
ATOM 3143 C C . LEU B 1 51 ? 3.984 -10.461 -9.008 1 98.69 51 LEU B C 1
ATOM 3145 O O . LEU B 1 51 ? 4.797 -11.148 -9.633 1 98.69 51 LEU B O 1
ATOM 3149 N N . TRP B 1 52 ? 2.801 -10.234 -9.438 1 98.81 52 TRP B N 1
ATOM 3150 C CA . TRP B 1 52 ? 2.465 -10.594 -10.812 1 98.81 52 TRP B CA 1
ATOM 3151 C C . TRP B 1 52 ? 3.049 -9.586 -11.797 1 98.81 52 TRP B C 1
ATOM 3153 O O . TRP B 1 52 ? 2.57 -8.453 -11.891 1 98.81 52 TRP B O 1
ATOM 3163 N N . GLN B 1 53 ? 3.979 -10.008 -12.477 1 98.31 53 GLN B N 1
ATOM 3164 C CA . GLN B 1 53 ? 4.562 -9.25 -13.578 1 98.31 53 GLN B CA 1
ATOM 3165 C C . GLN B 1 53 ? 5.398 -10.156 -14.484 1 98.31 53 GLN B C 1
ATOM 3167 O O . GLN B 1 53 ? 6.445 -10.664 -14.07 1 98.31 53 GLN B O 1
ATOM 3172 N N . PRO B 1 54 ? 5.008 -10.336 -15.758 1 97.06 54 PRO B N 1
ATOM 3173 C CA . PRO B 1 54 ? 5.867 -11.031 -16.719 1 97.06 54 PRO B CA 1
ATOM 3174 C C . PRO B 1 54 ? 7.156 -10.273 -17.016 1 97.06 54 PRO B C 1
ATOM 3176 O O . PRO B 1 54 ? 7.289 -9.102 -16.641 1 97.06 54 PRO B O 1
ATOM 3179 N N . TYR B 1 55 ? 8.086 -10.984 -17.594 1 93.5 55 TYR B N 1
ATOM 3180 C CA . TYR B 1 55 ? 9.258 -10.297 -18.109 1 93.5 55 TYR B CA 1
ATOM 3181 C C . TYR B 1 55 ? 8.859 -9.203 -19.094 1 93.5 55 TYR B C 1
ATOM 3183 O O . TYR B 1 55 ? 7.77 -9.25 -19.688 1 93.5 55 TYR B O 1
ATOM 3191 N N . LEU B 1 56 ? 9.773 -8.305 -19.312 1 91.75 56 LEU B N 1
ATOM 3192 C CA . LEU B 1 56 ? 9.469 -7.156 -20.156 1 91.75 56 LEU B CA 1
ATOM 3193 C C . LEU B 1 56 ? 9.445 -7.555 -21.625 1 91.75 56 LEU B C 1
ATOM 3195 O O . LEU B 1 56 ? 8.664 -7.008 -22.406 1 91.75 56 LEU B O 1
ATOM 3199 N N . SER B 1 57 ? 10.312 -8.492 -21.969 1 87.62 57 SER B N 1
ATOM 3200 C CA . SER B 1 57 ? 10.398 -8.914 -23.359 1 87.62 57 SER B CA 1
ATOM 3201 C C . SER B 1 57 ? 9.227 -9.805 -23.734 1 87.62 57 SER B C 1
ATOM 3203 O O . SER B 1 57 ? 8.773 -10.625 -22.938 1 87.62 57 SER B O 1
ATOM 3205 N N . GLU B 1 58 ? 8.82 -9.664 -24.953 1 88.25 58 GLU B N 1
ATOM 3206 C CA . GLU B 1 58 ? 7.805 -10.57 -25.469 1 88.25 58 GLU B CA 1
ATOM 3207 C C . GLU B 1 58 ? 8.312 -12.008 -25.5 1 88.25 58 GLU B C 1
ATOM 3209 O O . GLU B 1 58 ? 9.438 -12.266 -25.953 1 88.25 58 GLU B O 1
ATOM 3214 N N . PRO B 1 59 ? 7.445 -12.859 -25.016 1 89.25 59 PRO B N 1
ATOM 3215 C CA . PRO B 1 59 ? 7.887 -14.258 -25.062 1 89.25 59 PRO B CA 1
ATOM 3216 C C . PRO B 1 59 ? 7.965 -14.805 -26.5 1 89.25 59 PRO B C 1
ATOM 3218 O O . PRO B 1 59 ? 7.152 -14.438 -27.344 1 89.25 59 PRO B O 1
ATOM 3221 N N . SER B 1 60 ? 8.961 -15.625 -26.703 1 87.06 60 SER B N 1
ATOM 3222 C CA . SER B 1 60 ? 9.086 -16.266 -28 1 87.06 60 SER B CA 1
ATOM 3223 C C . SER B 1 60 ? 7.883 -17.156 -28.297 1 87.06 60 SER B C 1
ATOM 3225 O O . SER B 1 60 ? 7.43 -17.25 -29.438 1 87.06 60 SER B O 1
ATOM 3227 N N . ASN B 1 61 ? 7.422 -17.797 -27.297 1 90.31 61 ASN B N 1
ATOM 3228 C CA . ASN B 1 61 ? 6.184 -18.562 -27.375 1 90.31 61 ASN B CA 1
ATOM 3229 C C . ASN B 1 61 ? 4.973 -17.719 -27.016 1 90.31 61 ASN B C 1
ATOM 3231 O O . ASN B 1 61 ? 4.77 -17.359 -25.859 1 90.31 61 ASN B O 1
ATOM 3235 N N . PRO B 1 62 ? 4.102 -17.422 -28 1 92.31 62 PRO B N 1
ATOM 3236 C CA . PRO B 1 62 ? 2.953 -16.547 -27.781 1 92.31 62 PRO B CA 1
ATOM 3237 C C . PRO B 1 62 ? 1.991 -17.094 -26.719 1 92.31 62 PRO B C 1
ATOM 3239 O O . PRO B 1 62 ? 1.264 -16.328 -26.094 1 92.31 62 PRO B O 1
ATOM 3242 N N . GLN B 1 63 ? 2.004 -18.391 -26.5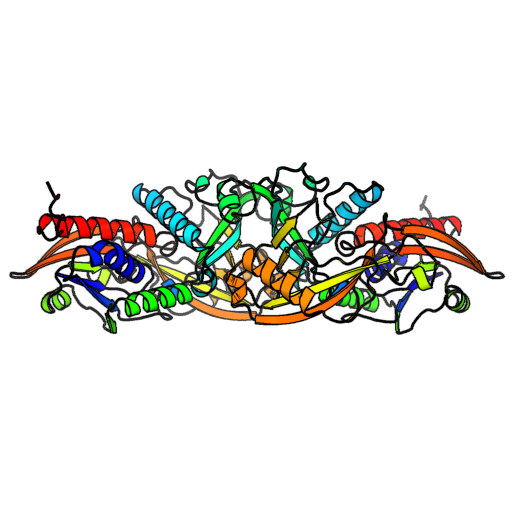16 1 95.56 63 GLN B N 1
ATOM 3243 C CA . GLN B 1 63 ? 1.119 -18.984 -25.516 1 95.56 63 GLN B CA 1
ATOM 3244 C C . GLN B 1 63 ? 1.441 -18.484 -24.109 1 95.56 63 GLN B C 1
ATOM 3246 O O . GLN B 1 63 ? 0.556 -18.406 -23.266 1 95.56 63 GLN B O 1
ATOM 3251 N N . GLU B 1 64 ? 2.67 -18.203 -23.906 1 96.94 64 GLU B N 1
ATOM 3252 C CA . GLU B 1 64 ? 3.07 -17.719 -22.578 1 96.94 64 GLU B CA 1
ATOM 3253 C C . GLU B 1 64 ? 2.389 -16.406 -22.234 1 96.94 64 GLU B C 1
ATOM 3255 O O . GLU B 1 64 ? 2.018 -16.172 -21.094 1 96.94 64 GLU B O 1
ATOM 3260 N N . ALA B 1 65 ? 2.266 -15.516 -23.266 1 97 65 ALA B N 1
ATOM 3261 C CA . ALA B 1 65 ? 1.533 -14.273 -23.062 1 97 65 ALA B CA 1
ATOM 3262 C C . ALA B 1 65 ? 0.085 -14.547 -22.656 1 97 65 ALA B C 1
ATOM 3264 O O . ALA B 1 65 ? -0.455 -13.898 -21.766 1 97 65 ALA B O 1
ATOM 3265 N N . HIS B 1 66 ? -0.452 -15.523 -23.375 1 97.81 66 HIS B N 1
ATOM 3266 C CA . HIS B 1 66 ? -1.83 -15.914 -23.094 1 97.81 66 HIS B CA 1
ATOM 3267 C C . HIS B 1 66 ? -1.961 -16.516 -21.688 1 97.81 66 HIS B C 1
ATOM 3269 O O . HIS B 1 66 ? -2.891 -16.172 -20.953 1 97.81 66 HIS B O 1
ATOM 3275 N N . TRP B 1 67 ? -1.047 -17.375 -21.281 1 98.69 67 TRP B N 1
ATOM 3276 C CA . TRP B 1 67 ? -1.068 -18 -19.953 1 98.69 67 TRP B CA 1
ATOM 3277 C C . TRP B 1 67 ? -0.932 -16.938 -18.859 1 98.69 67 TRP B C 1
ATOM 3279 O O . TRP B 1 67 ? -1.566 -17.047 -17.812 1 98.69 67 TRP B O 1
ATOM 3289 N N . ASN B 1 68 ? -0.121 -15.93 -19.094 1 98.44 68 ASN B N 1
ATOM 3290 C CA . ASN B 1 68 ? 0.018 -14.828 -18.156 1 98.44 68 ASN B CA 1
ATOM 3291 C C . ASN B 1 68 ? -1.303 -14.086 -17.969 1 98.44 68 ASN B C 1
ATOM 3293 O O . ASN B 1 68 ? -1.716 -13.836 -16.828 1 98.44 68 ASN B O 1
ATOM 3297 N N . GLN B 1 69 ? -1.9 -13.797 -19.078 1 98.44 69 GLN B N 1
ATOM 3298 C CA . GLN B 1 69 ? -3.172 -13.086 -19.016 1 98.44 69 GLN B CA 1
ATOM 3299 C C . GLN B 1 69 ? -4.234 -13.914 -18.312 1 98.44 69 GLN B C 1
ATOM 3301 O O . GLN B 1 69 ? -5 -13.391 -17.5 1 98.44 69 GLN B O 1
ATOM 3306 N N . GLN B 1 70 ? -4.309 -15.203 -18.562 1 98.69 70 GLN B N 1
ATOM 3307 C CA . GLN B 1 70 ? -5.262 -16.094 -17.906 1 98.69 70 GLN B CA 1
ATOM 3308 C C . GLN B 1 70 ? -5.047 -16.109 -16.406 1 98.69 70 GLN B C 1
ATOM 3310 O O . GLN B 1 70 ? -6.012 -16.125 -15.633 1 98.69 70 GLN B O 1
ATOM 3315 N N . THR B 1 71 ? -3.82 -16.141 -16.047 1 98.94 71 THR B N 1
ATOM 3316 C CA . THR B 1 71 ? -3.502 -16.188 -14.625 1 98.94 71 THR B CA 1
ATOM 3317 C C . THR B 1 71 ? -3.93 -14.891 -13.938 1 98.94 71 THR B C 1
ATOM 3319 O O . THR B 1 71 ? -4.547 -14.914 -12.867 1 98.94 71 THR B O 1
ATOM 3322 N N . PHE B 1 72 ? -3.627 -13.758 -14.602 1 98.81 72 PHE B N 1
ATOM 3323 C CA . PHE B 1 72 ? -4.035 -12.484 -14.031 1 98.81 72 PHE B CA 1
ATOM 3324 C C . PHE B 1 72 ? -5.547 -12.422 -13.859 1 98.81 72 PHE B C 1
ATOM 3326 O O . PHE B 1 72 ? -6.043 -12.031 -12.797 1 98.81 72 PHE B O 1
ATOM 3333 N N . ASN B 1 73 ? -6.25 -12.773 -14.906 1 98.56 73 ASN B N 1
ATOM 3334 C CA . ASN B 1 73 ? -7.711 -12.742 -14.867 1 98.56 73 ASN B CA 1
ATOM 3335 C C . ASN B 1 73 ? -8.266 -13.648 -13.773 1 98.56 73 ASN B C 1
ATOM 3337 O O . ASN B 1 73 ? -9.195 -13.273 -13.062 1 98.56 73 ASN B O 1
ATOM 3341 N N . TYR B 1 74 ? -7.719 -14.797 -13.641 1 98.5 74 TYR B N 1
ATOM 3342 C CA . TYR B 1 74 ? -8.125 -15.734 -12.602 1 98.5 74 TYR B CA 1
ATOM 3343 C C . TYR B 1 74 ? -7.934 -15.125 -11.219 1 98.5 74 TYR B C 1
ATOM 3345 O O . TYR B 1 74 ? -8.859 -15.109 -10.406 1 98.5 74 TYR B O 1
ATOM 3353 N N . LEU B 1 75 ? -6.73 -14.609 -10.977 1 98.62 75 LEU B N 1
ATOM 3354 C CA . LEU B 1 75 ? -6.426 -14.031 -9.672 1 98.62 75 LEU B CA 1
ATOM 3355 C C . LEU B 1 75 ? -7.309 -12.82 -9.398 1 98.62 75 LEU B C 1
ATOM 3357 O O . LEU B 1 75 ? -7.816 -12.656 -8.281 1 98.62 75 LEU B O 1
ATOM 3361 N N . LEU B 1 76 ? -7.469 -12.008 -10.43 1 98.19 76 LEU B N 1
ATOM 3362 C CA . LEU B 1 76 ? -8.297 -10.812 -10.273 1 98.19 76 LEU B CA 1
ATOM 3363 C C . LEU B 1 76 ? -9.734 -11.195 -9.914 1 98.19 76 LEU B C 1
ATOM 3365 O O . LEU B 1 76 ? -10.383 -10.492 -9.141 1 98.19 76 LEU B O 1
ATOM 3369 N N . SER B 1 77 ? -10.211 -12.281 -10.43 1 97.12 77 SER B N 1
ATOM 3370 C CA . SER B 1 77 ? -11.57 -12.727 -10.148 1 97.12 77 SER B CA 1
ATOM 3371 C C . SER B 1 77 ? -11.727 -13.148 -8.695 1 97.12 77 SER B C 1
ATOM 3373 O O . SER B 1 77 ? -12.844 -13.25 -8.188 1 97.12 77 SER B O 1
ATOM 3375 N N . LEU B 1 78 ? -10.648 -13.352 -8.008 1 96.81 78 LEU B N 1
ATOM 3376 C CA . LEU B 1 78 ? -10.695 -13.859 -6.645 1 96.81 78 LEU B CA 1
ATOM 3377 C C . LEU B 1 78 ? -10.508 -12.727 -5.637 1 96.81 78 LEU B C 1
ATOM 3379 O O . LEU B 1 78 ? -10.688 -12.93 -4.434 1 96.81 78 LEU B O 1
ATOM 3383 N N . ILE B 1 79 ? -10.164 -11.523 -6 1 94.69 79 ILE B N 1
ATOM 3384 C CA . ILE B 1 79 ? -9.773 -10.445 -5.098 1 94.69 79 ILE B CA 1
ATOM 3385 C C . ILE B 1 79 ? -10.977 -10.008 -4.266 1 94.69 79 ILE B C 1
ATOM 3387 O O . ILE B 1 79 ? -10.82 -9.523 -3.143 1 94.69 79 ILE B O 1
ATOM 3391 N N . GLY B 1 80 ? -12.188 -10.148 -4.746 1 91.38 80 GLY B N 1
ATOM 3392 C CA . GLY B 1 80 ? -13.383 -9.719 -4.039 1 91.38 80 GLY B CA 1
ATOM 3393 C C . GLY B 1 80 ? -13.836 -10.711 -2.982 1 91.38 80 GLY B C 1
ATOM 3394 O O . GLY B 1 80 ? -14.75 -10.414 -2.201 1 91.38 80 GLY B O 1
ATOM 3395 N N . SER B 1 81 ? -13.18 -11.852 -2.914 1 94.06 81 SER B N 1
ATOM 3396 C CA . SER B 1 81 ? -13.516 -12.883 -1.941 1 94.06 81 SER B CA 1
ATOM 3397 C C . SER B 1 81 ? -13.07 -12.484 -0.537 1 94.06 81 SER B C 1
ATOM 3399 O O . SER B 1 81 ? -12 -11.914 -0.36 1 94.06 81 SER B O 1
ATOM 3401 N N . PRO B 1 82 ? -13.906 -12.82 0.503 1 95.06 82 PRO B N 1
ATOM 3402 C CA . PRO B 1 82 ? -13.461 -12.594 1.879 1 95.06 82 PRO B CA 1
ATOM 3403 C C . PRO B 1 82 ? -12.203 -13.391 2.236 1 95.06 82 PRO B C 1
ATOM 3405 O O . PRO B 1 82 ? -11.523 -13.07 3.219 1 95.06 82 PRO B O 1
ATOM 3408 N N . ASN B 1 83 ? -11.859 -14.375 1.413 1 95.69 83 ASN B N 1
ATOM 3409 C CA . ASN B 1 83 ? -10.727 -15.242 1.717 1 95.69 83 ASN B CA 1
ATOM 3410 C C . ASN B 1 83 ? -9.469 -14.805 0.974 1 95.69 83 ASN B C 1
ATOM 3412 O O . ASN B 1 83 ? -8.422 -15.445 1.082 1 95.69 83 ASN B O 1
ATOM 3416 N N . ALA B 1 84 ? -9.562 -13.742 0.209 1 97.44 84 ALA B N 1
ATOM 3417 C CA . ALA B 1 84 ? -8.453 -13.336 -0.65 1 97.44 84 ALA B CA 1
ATOM 3418 C C . ALA B 1 84 ? -7.176 -13.133 0.161 1 97.44 84 ALA B C 1
ATOM 3420 O O . ALA B 1 84 ? -6.109 -13.633 -0.216 1 97.44 84 ALA B O 1
ATOM 3421 N N . ALA B 1 85 ? -7.336 -12.484 1.277 1 96.06 85 ALA B N 1
ATOM 3422 C CA . ALA B 1 85 ? -6.16 -12.234 2.111 1 96.06 85 ALA B CA 1
ATOM 3423 C C . ALA B 1 85 ? -5.59 -13.539 2.658 1 96.06 85 ALA B C 1
ATOM 3425 O O . ALA B 1 85 ? -4.371 -13.711 2.717 1 96.06 85 ALA B O 1
ATOM 3426 N N . ASN B 1 86 ? -6.398 -14.414 3.049 1 95.19 86 ASN B N 1
ATOM 3427 C CA . ASN B 1 86 ? -5.961 -15.711 3.564 1 95.19 86 ASN B CA 1
ATOM 3428 C C . ASN B 1 86 ? -5.289 -16.547 2.479 1 95.19 86 ASN B C 1
ATOM 3430 O O . ASN B 1 86 ? -4.41 -17.359 2.77 1 95.19 86 ASN B O 1
ATOM 3434 N N . MET B 1 87 ? -5.645 -16.312 1.257 1 97 87 MET B N 1
ATOM 3435 C CA . MET B 1 87 ? -5.02 -16.953 0.108 1 97 87 MET B CA 1
ATOM 3436 C C . MET B 1 87 ? -3.643 -16.359 -0.17 1 97 87 MET B C 1
ATOM 3438 O O . MET B 1 87 ? -2.84 -16.953 -0.895 1 97 87 MET B O 1
ATOM 3442 N N . GLY B 1 88 ? -3.412 -15.203 0.406 1 97.94 88 GLY B N 1
ATOM 3443 C CA . GLY B 1 88 ? -2.178 -14.492 0.115 1 97.94 88 GLY B CA 1
ATOM 3444 C C . GLY B 1 88 ? -2.295 -13.562 -1.078 1 97.94 88 GLY B C 1
ATOM 3445 O O . GLY B 1 88 ? -1.294 -13.242 -1.725 1 97.94 88 GLY B O 1
ATOM 3446 N N . LEU B 1 89 ? -3.492 -13.125 -1.421 1 98.62 89 LEU B N 1
ATOM 3447 C CA . LEU B 1 89 ? -3.756 -12.375 -2.645 1 98.62 89 LEU B CA 1
ATOM 3448 C C . LEU B 1 89 ? -4.238 -10.969 -2.326 1 98.62 89 LEU B C 1
ATOM 3450 O O . LEU B 1 89 ? -5.137 -10.781 -1.501 1 98.62 89 LEU B O 1
ATOM 3454 N N . ALA B 1 90 ? -3.654 -9.969 -2.947 1 98.38 90 ALA B N 1
ATOM 3455 C CA . ALA B 1 90 ? -4.074 -8.578 -2.787 1 98.38 90 ALA B CA 1
ATOM 3456 C C . ALA B 1 90 ? -3.609 -7.727 -3.965 1 98.38 90 ALA B C 1
ATOM 3458 O O . ALA B 1 90 ? -2.627 -8.062 -4.633 1 98.38 90 ALA B O 1
ATOM 3459 N N . PRO B 1 91 ? -4.383 -6.652 -4.277 1 98.38 91 PRO B N 1
ATOM 3460 C CA . PRO B 1 91 ? -3.854 -5.711 -5.27 1 98.38 91 PRO B CA 1
ATOM 3461 C C . PRO B 1 91 ? -2.717 -4.855 -4.723 1 98.38 91 PRO B C 1
ATOM 3463 O O . PRO B 1 91 ? -2.67 -4.578 -3.521 1 98.38 91 PRO B O 1
ATOM 3466 N N . VAL B 1 92 ? -1.825 -4.445 -5.527 1 98.75 92 VAL B N 1
ATOM 3467 C CA . VAL B 1 92 ? -0.714 -3.58 -5.145 1 98.75 92 VAL B CA 1
ATOM 3468 C C . VAL B 1 92 ? -0.303 -2.715 -6.332 1 98.75 92 VAL B C 1
ATOM 3470 O O . VAL B 1 92 ? -0.278 -3.184 -7.473 1 98.75 92 VAL B O 1
ATOM 3473 N N . SER B 1 93 ? -0.066 -1.445 -6.125 1 98.88 93 SER B N 1
ATOM 3474 C CA . SER B 1 93 ? 0.394 -0.524 -7.16 1 98.88 93 SER B CA 1
ATOM 3475 C C . SER B 1 93 ? 1.885 -0.237 -7.02 1 98.88 93 SER B C 1
ATOM 3477 O O . SER B 1 93 ? 2.455 -0.395 -5.938 1 98.88 93 SER B O 1
ATOM 3479 N N . GLY B 1 94 ? 2.438 0.146 -8.133 1 98.81 94 GLY B N 1
ATOM 3480 C CA . GLY B 1 94 ? 3.811 0.593 -7.973 1 98.81 94 GLY B CA 1
ATOM 3481 C C . GLY B 1 94 ? 4.473 0.973 -9.281 1 98.81 94 GLY B C 1
ATOM 3482 O O . GLY B 1 94 ? 3.793 1.31 -10.25 1 98.81 94 GLY B O 1
ATOM 3483 N N . TYR B 1 95 ? 5.781 0.998 -9.242 1 98.81 95 TYR B N 1
ATOM 3484 C CA . TYR B 1 95 ? 6.602 1.654 -10.258 1 98.81 95 TYR B CA 1
ATOM 3485 C C . TYR B 1 95 ? 7.539 0.658 -10.93 1 98.81 95 TYR B C 1
ATOM 3487 O O . TYR B 1 95 ? 8.117 -0.207 -10.266 1 98.81 95 TYR B O 1
ATOM 3495 N N . ASN B 1 96 ? 7.648 0.691 -12.219 1 98.69 96 ASN B N 1
ATOM 3496 C CA . ASN B 1 96 ? 8.781 0.208 -12.992 1 98.69 96 ASN B CA 1
ATOM 3497 C C . ASN B 1 96 ? 9.664 1.358 -13.477 1 98.69 96 ASN B C 1
ATOM 3499 O O . ASN B 1 96 ? 9.18 2.279 -14.141 1 98.69 96 ASN B O 1
ATOM 3503 N N . LEU B 1 97 ? 10.938 1.322 -13.195 1 98.69 97 LEU B N 1
ATOM 3504 C CA . LEU B 1 97 ? 11.805 2.469 -13.445 1 98.69 97 LEU B CA 1
ATOM 3505 C C . LEU B 1 97 ? 12.922 2.105 -14.414 1 98.69 97 LEU B C 1
ATOM 3507 O O . LEU B 1 97 ? 13.484 1.01 -14.336 1 98.69 97 LEU B O 1
ATOM 3511 N N . PHE B 1 98 ? 13.25 3.014 -15.273 1 98 98 PHE B N 1
ATOM 3512 C CA . PHE B 1 98 ? 14.281 2.865 -16.297 1 98 98 PHE B CA 1
ATOM 3513 C C . PHE B 1 98 ? 15.133 4.125 -16.406 1 98 98 PHE B C 1
ATOM 3515 O O . PHE B 1 98 ? 14.664 5.219 -16.062 1 98 98 PHE B O 1
ATOM 3522 N N . ARG B 1 99 ? 16.328 3.996 -16.828 1 96.88 99 ARG B N 1
ATOM 3523 C CA . ARG B 1 99 ? 17.203 5.148 -17.016 1 96.88 99 ARG B CA 1
ATOM 3524 C C . ARG B 1 99 ? 16.906 5.84 -18.344 1 96.88 99 ARG B C 1
ATOM 3526 O O . ARG B 1 99 ? 17.297 6.996 -18.547 1 96.88 99 ARG B O 1
ATOM 3533 N N . GLU B 1 100 ? 16.297 5.125 -19.297 1 96.25 100 GLU B N 1
ATOM 3534 C CA . GLU B 1 100 ? 15.914 5.66 -20.594 1 96.25 100 GLU B CA 1
ATOM 3535 C C . GLU B 1 100 ? 14.555 5.117 -21.047 1 96.25 100 GLU B C 1
ATOM 3537 O O . GLU B 1 100 ? 14.047 4.16 -20.453 1 96.25 100 GLU B O 1
ATOM 3542 N N . ALA B 1 101 ? 14.07 5.773 -22.031 1 96.56 101 ALA B N 1
ATOM 3543 C CA . ALA B 1 101 ? 12.766 5.371 -22.547 1 96.56 101 ALA B CA 1
ATOM 3544 C C . ALA B 1 101 ? 12.82 3.961 -23.141 1 96.56 101 ALA B C 1
ATOM 3546 O O . ALA B 1 101 ? 13.789 3.596 -23.797 1 96.56 101 ALA B O 1
ATOM 3547 N N . VAL B 1 102 ? 11.867 3.143 -22.859 1 95.88 102 VAL B N 1
ATOM 3548 C CA . VAL B 1 102 ? 11.719 1.795 -23.406 1 95.88 102 VAL B CA 1
ATOM 3549 C C . VAL B 1 102 ? 10.305 1.605 -23.938 1 95.88 102 VAL B C 1
ATOM 3551 O O . VAL B 1 102 ? 9.383 2.336 -23.562 1 95.88 102 VAL B O 1
ATOM 3554 N N . PRO B 1 103 ? 10.094 0.643 -24.891 1 95.12 103 PRO B N 1
ATOM 3555 C CA . PRO B 1 103 ? 8.727 0.367 -25.344 1 95.12 103 PRO B CA 1
ATOM 3556 C C . PRO B 1 103 ? 7.816 -0.126 -24.219 1 95.12 103 PRO B C 1
ATOM 3558 O O . PRO B 1 103 ? 8.297 -0.688 -23.234 1 95.12 103 PRO B O 1
ATOM 3561 N N . ASP B 1 104 ? 6.527 0.102 -24.406 1 97.12 104 ASP B N 1
ATOM 3562 C CA . ASP B 1 104 ? 5.559 -0.461 -23.469 1 97.12 104 ASP B CA 1
ATOM 3563 C C . ASP B 1 104 ? 5.645 -1.985 -23.438 1 97.12 104 ASP B C 1
ATOM 3565 O O . ASP B 1 104 ? 5.883 -2.619 -24.469 1 97.12 104 ASP B O 1
ATOM 3569 N N . PRO B 1 105 ? 5.477 -2.545 -22.328 1 96.94 105 PRO B N 1
ATOM 3570 C CA . PRO B 1 105 ? 5.473 -4.008 -22.266 1 96.94 105 PRO B CA 1
ATOM 3571 C C . PRO B 1 105 ? 4.227 -4.625 -22.891 1 96.94 105 PRO B C 1
ATOM 3573 O O . PRO B 1 105 ? 3.18 -3.977 -22.953 1 96.94 105 PRO B O 1
ATOM 3576 N N . TYR B 1 106 ? 4.293 -5.875 -23.266 1 96.88 106 TYR B N 1
ATOM 3577 C CA . TYR B 1 106 ? 3.176 -6.539 -23.922 1 96.88 106 TYR B CA 1
ATOM 3578 C C . TYR B 1 106 ? 2.012 -6.734 -22.969 1 96.88 106 TYR B C 1
ATOM 3580 O O . TYR B 1 106 ? 0.88 -6.984 -23.391 1 96.88 106 TYR B O 1
ATOM 3588 N N . TRP B 1 107 ? 2.268 -6.641 -21.703 1 98 107 TRP B N 1
ATOM 3589 C CA . TRP B 1 107 ? 1.229 -6.926 -20.719 1 98 107 TRP B CA 1
ATOM 3590 C C . TRP B 1 107 ? 0.611 -5.637 -20.188 1 98 107 TRP B C 1
ATOM 3592 O O . TRP B 1 107 ? -0.074 -5.645 -19.172 1 98 107 TRP B O 1
ATOM 3602 N N . LYS B 1 108 ? 0.833 -4.465 -20.828 1 97.94 108 LYS B N 1
ATOM 3603 C CA . LYS B 1 108 ? 0.364 -3.162 -20.375 1 97.94 108 LYS B CA 1
ATOM 3604 C C . LYS B 1 108 ? -1.154 -3.146 -20.219 1 97.94 108 LYS B C 1
ATOM 3606 O O . LYS B 1 108 ? -1.688 -2.447 -19.359 1 97.94 108 LYS B O 1
ATOM 3611 N N . ASP B 1 109 ? -1.852 -3.939 -21.062 1 97.44 109 ASP B N 1
ATOM 3612 C CA . ASP B 1 109 ? -3.311 -3.898 -21.047 1 97.44 109 ASP B CA 1
ATOM 3613 C C . ASP B 1 109 ? -3.877 -4.969 -20.125 1 97.44 109 ASP B C 1
ATOM 3615 O O . ASP B 1 109 ? -5.094 -5.062 -19.938 1 97.44 109 ASP B O 1
ATOM 3619 N N . ILE B 1 110 ? -3.053 -5.797 -19.609 1 98.19 110 ILE B N 1
ATOM 3620 C CA . ILE B 1 110 ? -3.488 -6.852 -18.688 1 98.19 110 ILE B CA 1
ATOM 3621 C C . ILE B 1 110 ? -3.629 -6.289 -17.281 1 98.19 110 ILE B C 1
ATOM 3623 O O . ILE B 1 110 ? -4.613 -6.566 -16.594 1 98.19 110 ILE B O 1
ATOM 3627 N N . VAL B 1 111 ? -2.725 -5.457 -16.844 1 98.62 111 VAL B N 1
ATOM 3628 C CA . VAL B 1 111 ? -2.721 -4.887 -15.5 1 98.62 111 VAL B CA 1
ATOM 3629 C C . VAL B 1 111 ? -3.736 -3.748 -15.414 1 98.62 111 VAL B C 1
ATOM 3631 O O . VAL B 1 111 ? -4.348 -3.381 -16.422 1 98.62 111 VAL B O 1
ATOM 3634 N N . LEU B 1 112 ? -3.945 -3.271 -14.234 1 98.62 112 LEU B N 1
ATOM 3635 C CA . LEU B 1 112 ? -4.945 -2.23 -14.016 1 98.62 112 LEU B CA 1
ATOM 3636 C C . LEU B 1 112 ? -4.297 -0.851 -14.008 1 98.62 112 LEU B C 1
ATOM 3638 O O . LEU B 1 112 ? -3.311 -0.627 -13.305 1 98.62 112 LEU B O 1
ATOM 3642 N N . GLY B 1 113 ? -4.855 0.039 -14.805 1 98.19 113 GLY B N 1
ATOM 3643 C CA . GLY B 1 113 ? -4.488 1.444 -14.75 1 98.19 113 GLY B CA 1
ATOM 3644 C C . GLY B 1 113 ? -3.068 1.708 -15.219 1 98.19 113 GLY B C 1
ATOM 3645 O O . GLY B 1 113 ? -2.375 2.562 -14.664 1 98.19 113 GLY B O 1
ATOM 3646 N N . PHE B 1 114 ? -2.641 1.007 -16.188 1 98.62 114 PHE B N 1
ATOM 3647 C CA . PHE B 1 114 ? -1.292 1.188 -16.703 1 98.62 114 PHE B CA 1
ATOM 3648 C C . PHE B 1 114 ? -1.115 2.592 -17.266 1 98.62 114 PHE B C 1
ATOM 3650 O O . PHE B 1 114 ? -1.975 3.084 -18 1 98.62 114 PHE B O 1
ATOM 3657 N N . ARG B 1 115 ? 0.019 3.273 -16.938 1 98.44 115 ARG B N 1
ATOM 3658 C CA . ARG B 1 115 ? 0.352 4.578 -17.5 1 98.44 115 ARG B CA 1
ATOM 3659 C C . ARG B 1 115 ? 1.841 4.875 -17.344 1 98.44 115 ARG B C 1
ATOM 3661 O O . ARG B 1 115 ? 2.52 4.27 -16.516 1 98.44 115 ARG B O 1
ATOM 3668 N N . LYS B 1 116 ? 2.293 5.824 -18.141 1 98.44 116 LYS B N 1
ATOM 3669 C CA . LYS B 1 116 ? 3.643 6.352 -17.969 1 98.44 116 LYS B CA 1
ATOM 3670 C C . LYS B 1 116 ? 3.719 7.285 -16.766 1 98.44 116 LYS B C 1
ATOM 3672 O O . LYS B 1 116 ? 2.734 7.941 -16.422 1 98.44 116 LYS B O 1
ATOM 3677 N N . LEU B 1 117 ? 4.871 7.316 -16.141 1 98.44 117 LEU B N 1
ATOM 3678 C CA . LEU B 1 117 ? 5.074 8.203 -15.008 1 98.44 117 LEU B CA 1
ATOM 3679 C C . LEU B 1 117 ? 5.102 9.664 -15.461 1 98.44 117 LEU B C 1
ATOM 3681 O O . LEU B 1 117 ? 5.625 9.977 -16.531 1 98.44 117 LEU B O 1
ATOM 3685 N N . THR B 1 118 ? 4.535 10.516 -14.648 1 97.44 118 THR B N 1
ATOM 3686 C CA . THR B 1 118 ? 4.68 11.945 -14.859 1 97.44 118 THR B CA 1
ATOM 3687 C C . THR B 1 118 ? 6.066 12.422 -14.43 1 97.44 118 THR B C 1
ATOM 3689 O O . THR B 1 118 ? 6.781 11.703 -13.727 1 97.44 118 THR B O 1
ATOM 3692 N N . LEU B 1 119 ? 6.414 13.648 -14.805 1 96.19 119 LEU B N 1
ATOM 3693 C CA . LEU B 1 119 ? 7.695 14.219 -14.414 1 96.19 119 LEU B CA 1
ATOM 3694 C C . LEU B 1 119 ? 7.793 14.359 -12.898 1 96.19 119 LEU B C 1
ATOM 3696 O O . LEU B 1 119 ? 8.852 14.125 -12.312 1 96.19 119 LEU B O 1
ATOM 3700 N N . ARG B 1 120 ? 6.723 14.695 -12.258 1 96.25 120 ARG B N 1
ATOM 3701 C CA . ARG B 1 120 ? 6.711 14.875 -10.812 1 96.25 120 ARG B CA 1
ATOM 3702 C C . ARG B 1 120 ? 6.957 13.555 -10.094 1 96.25 120 ARG B C 1
ATOM 3704 O O . ARG B 1 120 ? 7.621 13.516 -9.055 1 96.25 120 ARG B O 1
ATOM 3711 N N . GLU B 1 121 ? 6.391 12.492 -10.57 1 97.5 121 GLU B N 1
ATOM 3712 C CA . GLU B 1 121 ? 6.66 11.164 -10.016 1 97.5 121 GLU B CA 1
ATOM 3713 C C . GLU B 1 121 ? 8.117 10.766 -10.219 1 97.5 121 GLU B C 1
ATOM 3715 O O . GLU B 1 121 ? 8.734 10.172 -9.328 1 97.5 121 GLU B O 1
ATOM 3720 N N . LEU B 1 122 ? 8.633 11.094 -11.398 1 97.44 122 LEU B N 1
ATOM 3721 C CA . LEU B 1 122 ? 10.023 10.75 -11.695 1 97.44 122 LEU B CA 1
ATOM 3722 C C . LEU B 1 122 ? 10.977 11.492 -10.773 1 97.44 122 LEU B C 1
ATOM 3724 O O . LEU B 1 122 ? 12.062 10.992 -10.461 1 97.44 122 LEU B O 1
ATOM 3728 N N . ASP B 1 123 ? 10.562 12.656 -10.266 1 95.44 123 ASP B N 1
ATOM 3729 C CA . ASP B 1 123 ? 11.375 13.43 -9.328 1 95.44 123 ASP B CA 1
ATOM 3730 C C . ASP B 1 123 ? 11.609 12.664 -8.031 1 95.44 123 ASP B C 1
ATOM 3732 O O . ASP B 1 123 ? 12.57 12.938 -7.309 1 95.44 123 ASP B O 1
ATOM 3736 N N . MET B 1 124 ? 10.773 11.711 -7.758 1 95.62 124 MET B N 1
ATOM 3737 C CA . MET B 1 124 ? 10.93 10.914 -6.547 1 95.62 124 MET B CA 1
ATOM 3738 C C . MET B 1 124 ? 12.07 9.914 -6.691 1 95.62 124 MET B C 1
ATOM 3740 O O . MET B 1 124 ? 12.523 9.336 -5.707 1 95.62 124 MET B O 1
ATOM 3744 N N . PHE B 1 125 ? 12.484 9.656 -7.945 1 96.19 125 PHE B N 1
ATOM 3745 C CA . PHE B 1 125 ? 13.539 8.695 -8.258 1 96.19 125 PHE B CA 1
ATOM 3746 C C . PHE B 1 125 ? 14.625 9.336 -9.102 1 96.19 125 PHE B C 1
ATOM 3748 O O . PHE B 1 125 ? 14.758 9.039 -10.289 1 96.19 125 PHE B O 1
ATOM 3755 N N . PRO B 1 126 ? 15.5 10.117 -8.523 1 92.88 126 PRO B N 1
ATOM 3756 C CA . PRO B 1 126 ? 16.422 10.984 -9.273 1 92.88 126 PRO B CA 1
ATOM 3757 C C . PRO B 1 126 ? 17.344 10.195 -10.188 1 92.88 126 PRO B C 1
ATOM 3759 O O . PRO B 1 126 ? 17.859 10.75 -11.172 1 92.88 126 PRO B O 1
ATOM 3762 N N . ASP B 1 127 ? 17.578 8.914 -10.008 1 94.25 127 ASP B N 1
ATOM 3763 C CA . ASP B 1 127 ? 18.5 8.133 -10.828 1 94.25 127 ASP B CA 1
ATOM 3764 C C . ASP B 1 127 ? 17.812 7.578 -12.062 1 94.25 127 ASP B C 1
ATOM 3766 O O . ASP B 1 127 ? 18.438 6.945 -12.906 1 94.25 127 ASP B O 1
ATOM 3770 N N . TYR B 1 128 ? 16.562 7.824 -12.219 1 97.38 128 TYR B N 1
ATOM 3771 C CA . TYR B 1 128 ? 15.773 7.27 -13.305 1 97.38 128 TYR B CA 1
ATOM 3772 C C . TYR B 1 128 ? 15.055 8.367 -14.078 1 97.38 128 TYR B C 1
ATOM 3774 O O . TYR B 1 128 ? 14.68 9.398 -13.5 1 97.38 128 TYR B O 1
ATOM 3782 N N . SER B 1 129 ? 14.867 8.195 -15.375 1 97.75 129 SER B N 1
ATOM 3783 C CA . SER B 1 129 ? 14.297 9.25 -16.203 1 97.75 129 SER B CA 1
ATOM 3784 C C . SER B 1 129 ? 13.047 8.766 -16.938 1 97.75 129 SER B C 1
ATOM 3786 O O . SER B 1 129 ? 12.445 9.516 -17.703 1 97.75 129 SER B O 1
ATOM 3788 N N . TYR B 1 130 ? 12.711 7.535 -16.797 1 98.19 130 TYR B N 1
ATOM 3789 C CA . TYR B 1 130 ? 11.547 6.941 -17.438 1 98.19 130 TYR B CA 1
ATOM 3790 C C . TYR B 1 130 ? 10.938 5.852 -16.562 1 98.19 130 TYR B C 1
ATOM 3792 O O . TYR B 1 130 ? 11.617 5.262 -15.734 1 98.19 130 TYR B O 1
ATOM 3800 N N . GLY B 1 131 ? 9.594 5.609 -16.734 1 98.31 131 GLY B N 1
ATOM 3801 C CA . GLY B 1 131 ? 8.992 4.543 -15.953 1 98.31 131 GLY B CA 1
ATOM 3802 C C . GLY B 1 131 ? 7.5 4.398 -16.203 1 98.31 131 GLY B C 1
ATOM 3803 O O . GLY B 1 131 ? 6.902 5.199 -16.922 1 98.31 131 GLY B O 1
ATOM 3804 N N . TRP B 1 132 ? 6.965 3.312 -15.688 1 98.75 132 TRP B N 1
ATOM 3805 C CA . TRP B 1 132 ? 5.539 2.99 -15.742 1 98.75 132 TRP B CA 1
ATOM 3806 C C . TRP B 1 132 ? 4.949 2.881 -14.344 1 98.75 132 TRP B C 1
ATOM 3808 O O . TRP B 1 132 ? 5.668 2.594 -13.375 1 98.75 132 TRP B O 1
ATOM 3818 N N . PHE B 1 133 ? 3.689 3.141 -14.25 1 98.88 133 PHE B N 1
ATOM 3819 C CA . PHE B 1 133 ? 2.895 2.896 -13.047 1 98.88 133 PHE B CA 1
ATOM 3820 C C . PHE B 1 133 ? 1.687 2.023 -13.367 1 98.88 133 PHE B C 1
ATOM 3822 O O . PHE B 1 133 ? 1.042 2.203 -14.406 1 98.88 133 PHE B O 1
ATOM 3829 N N . ASN B 1 134 ? 1.355 1.047 -12.547 1 98.81 134 ASN B N 1
ATOM 3830 C CA . ASN B 1 134 ? 0.137 0.258 -12.695 1 98.81 134 ASN B CA 1
ATOM 3831 C C . ASN B 1 134 ? -0.265 -0.404 -11.375 1 98.81 134 ASN B C 1
ATOM 3833 O O . ASN B 1 134 ? 0.466 -0.323 -10.391 1 98.81 134 ASN B O 1
ATOM 3837 N N . THR B 1 135 ? -1.441 -0.906 -11.297 1 98.88 135 THR B N 1
ATOM 3838 C CA . THR B 1 135 ? -1.875 -1.801 -10.227 1 98.88 135 THR B CA 1
ATOM 3839 C C . THR B 1 135 ? -1.837 -3.254 -10.688 1 98.88 135 THR B C 1
ATOM 3841 O O . THR B 1 135 ? -2.43 -3.6 -11.711 1 98.88 135 THR B O 1
ATOM 3844 N N . SER B 1 136 ? -1.051 -3.973 -9.984 1 98.75 136 SER B N 1
ATOM 3845 C CA . SER B 1 136 ? -0.938 -5.41 -10.211 1 98.75 136 SER B CA 1
ATOM 3846 C C . SER B 1 136 ? -1.447 -6.199 -9.008 1 98.75 136 SER B C 1
ATOM 3848 O O . SER B 1 136 ? -2.336 -5.734 -8.289 1 98.75 136 SER B O 1
ATOM 3850 N N . LEU B 1 137 ? -0.996 -7.465 -8.938 1 98.75 137 LEU B N 1
ATOM 3851 C CA . LEU B 1 137 ? -1.406 -8.344 -7.844 1 98.75 137 LEU B CA 1
ATOM 3852 C C . LEU B 1 137 ? -0.191 -8.945 -7.145 1 98.75 137 LEU B C 1
ATOM 3854 O O . LEU B 1 137 ? 0.828 -9.219 -7.785 1 98.75 137 LEU B O 1
ATOM 3858 N N . ILE B 1 138 ? -0.304 -9.031 -5.883 1 98.69 138 ILE B N 1
ATOM 3859 C CA . ILE B 1 138 ? 0.668 -9.789 -5.105 1 98.69 138 ILE B CA 1
ATOM 3860 C C . ILE B 1 138 ? 0.044 -11.102 -4.641 1 98.69 138 ILE B C 1
ATOM 3862 O O . ILE B 1 138 ? -1.132 -11.148 -4.27 1 98.69 138 ILE B O 1
ATOM 3866 N N . LEU B 1 139 ? 0.727 -12.141 -4.801 1 98.75 139 LEU B N 1
ATOM 3867 C CA . LEU B 1 139 ? 0.355 -13.477 -4.336 1 98.75 139 LEU B CA 1
ATOM 3868 C C . LEU B 1 139 ? 1.466 -14.086 -3.486 1 98.75 139 LEU B C 1
ATOM 3870 O O . LEU B 1 139 ? 2.498 -14.5 -4.016 1 98.75 139 LEU B O 1
ATOM 3874 N N . GLU B 1 140 ? 1.236 -14.148 -2.213 1 98.25 140 GLU B N 1
ATOM 3875 C CA . GLU B 1 140 ? 2.244 -14.734 -1.332 1 98.25 140 GLU B CA 1
ATOM 3876 C C . GLU B 1 140 ? 2.277 -16.25 -1.459 1 98.25 140 GLU B C 1
ATOM 3878 O O . GLU B 1 140 ? 1.315 -16.938 -1.097 1 98.25 140 GLU B O 1
ATOM 3883 N N . GLY B 1 141 ? 3.377 -16.734 -1.866 1 98.25 141 GLY B N 1
ATOM 3884 C CA . GLY B 1 141 ? 3.506 -18.141 -2.217 1 98.25 141 GLY B CA 1
ATOM 3885 C C . GLY B 1 141 ? 3.17 -19.078 -1.071 1 98.25 141 GLY B C 1
ATOM 3886 O O . GLY B 1 141 ? 2.41 -20.031 -1.244 1 98.25 141 GLY B O 1
ATOM 3887 N N . THR B 1 142 ? 3.695 -18.766 0.134 1 98.06 142 THR B N 1
ATOM 3888 C CA . THR B 1 142 ? 3.498 -19.641 1.282 1 98.06 142 THR B CA 1
ATOM 3889 C C . THR B 1 142 ? 2.018 -19.766 1.627 1 98.06 142 THR B C 1
ATOM 3891 O O . THR B 1 142 ? 1.509 -20.859 1.837 1 98.06 142 THR B O 1
ATOM 3894 N N . LYS B 1 143 ? 1.348 -18.688 1.655 1 98.19 143 LYS B N 1
ATOM 3895 C CA . LYS B 1 143 ? -0.082 -18.703 1.95 1 98.19 143 LYS B CA 1
ATOM 3896 C C . LYS B 1 143 ? -0.867 -19.406 0.845 1 98.19 143 LYS B C 1
ATOM 3898 O O . LYS B 1 143 ? -1.769 -20.188 1.125 1 98.19 143 LYS B O 1
ATOM 3903 N N . TYR B 1 144 ? -0.544 -19.062 -0.333 1 98.75 144 TYR B N 1
ATOM 3904 C CA . TYR B 1 144 ? -1.272 -19.625 -1.467 1 98.75 144 TYR B CA 1
ATOM 3905 C C . TYR B 1 144 ? -1.09 -21.125 -1.543 1 98.75 144 TYR B C 1
ATOM 3907 O O . TYR B 1 144 ? -2.039 -21.859 -1.831 1 98.75 144 TYR B O 1
ATOM 3915 N N . LEU B 1 145 ? 0.133 -21.594 -1.338 1 98.81 145 LEU B N 1
ATOM 3916 C CA . LEU B 1 145 ? 0.385 -23.031 -1.35 1 98.81 145 LEU B CA 1
ATOM 3917 C C . LEU B 1 145 ? -0.404 -23.719 -0.248 1 98.81 145 LEU B C 1
ATOM 3919 O O . LEU B 1 145 ? -0.91 -24.828 -0.447 1 98.81 145 LEU B O 1
ATOM 3923 N N . GLN B 1 146 ? -0.415 -23.094 0.896 1 98.62 146 GLN B N 1
ATOM 3924 C CA . GLN B 1 146 ? -1.229 -23.641 1.97 1 98.62 146 GLN B CA 1
ATOM 3925 C C . GLN B 1 146 ? -2.697 -23.734 1.562 1 98.62 146 GLN B C 1
ATOM 3927 O O . GLN B 1 146 ? -3.355 -24.75 1.787 1 98.62 146 GLN B O 1
ATOM 3932 N N . TRP B 1 147 ? -3.188 -22.703 1 1 98.25 147 TRP B N 1
ATOM 3933 C CA . TRP B 1 147 ? -4.566 -22.656 0.528 1 98.25 147 TRP B CA 1
ATOM 3934 C C . TRP B 1 147 ? -4.824 -23.734 -0.511 1 98.25 147 TRP B C 1
ATOM 3936 O O . TRP B 1 147 ? -5.832 -24.438 -0.441 1 98.25 147 TRP B O 1
ATOM 3946 N N . LEU B 1 148 ? -3.953 -23.875 -1.495 1 98.62 148 LEU B N 1
ATOM 3947 C CA . LEU B 1 148 ? -4.078 -24.891 -2.525 1 98.62 148 LEU B CA 1
ATOM 3948 C C . LEU B 1 148 ? -4.078 -26.281 -1.905 1 98.62 148 LEU B C 1
ATOM 3950 O O . LEU B 1 148 ? -4.879 -27.141 -2.287 1 98.62 148 LEU B O 1
ATOM 3954 N N . THR B 1 149 ? -3.141 -26.484 -0.999 1 98.69 149 THR B N 1
ATOM 3955 C CA . THR B 1 149 ? -3.031 -27.781 -0.347 1 98.69 149 THR B CA 1
ATOM 3956 C C . THR B 1 149 ? -4.328 -28.141 0.38 1 98.69 149 THR B C 1
ATOM 3958 O O . THR B 1 149 ? -4.809 -29.266 0.289 1 98.69 149 THR B O 1
ATOM 3961 N N . GLU B 1 150 ? -4.836 -27.188 1.115 1 98.19 150 GLU B N 1
ATOM 3962 C CA . GLU B 1 150 ? -6.094 -27.406 1.827 1 98.19 150 GLU B CA 1
ATOM 3963 C C . GLU B 1 150 ? -7.23 -27.719 0.859 1 98.19 150 GLU B C 1
ATOM 3965 O O . GLU B 1 150 ? -8.016 -28.641 1.094 1 98.19 150 GLU B O 1
ATOM 3970 N N . ARG B 1 151 ? -7.352 -27.016 -0.208 1 97.5 151 ARG B N 1
ATOM 3971 C CA . ARG B 1 151 ? -8.391 -27.219 -1.209 1 97.5 151 ARG B CA 1
ATOM 3972 C C . ARG B 1 151 ? -8.273 -28.609 -1.848 1 97.5 151 ARG B C 1
ATOM 3974 O O . ARG B 1 151 ? -9.281 -29.281 -2.064 1 97.5 151 ARG B O 1
ATOM 3981 N N . LEU B 1 152 ? -7.086 -28.953 -2.148 1 98.56 152 LEU B N 1
ATOM 3982 C CA . LEU B 1 152 ? -6.84 -30.25 -2.752 1 98.56 152 LEU B CA 1
ATOM 3983 C C . LEU B 1 152 ? -7.148 -31.375 -1.765 1 98.56 152 LEU B C 1
ATOM 3985 O O . LEU B 1 152 ? -7.75 -32.375 -2.137 1 98.56 152 LEU B O 1
ATOM 3989 N N . SER B 1 153 ? -6.754 -31.156 -0.527 1 98.38 153 SER B N 1
ATOM 3990 C CA . SER B 1 153 ? -7.027 -32.156 0.504 1 98.38 153 SER B CA 1
ATOM 3991 C C . SER B 1 153 ? -8.523 -32.375 0.693 1 98.38 153 SER B C 1
ATOM 3993 O O . SER B 1 153 ? -8.984 -33.5 0.842 1 98.38 153 SER B O 1
ATOM 3995 N N . GLU B 1 154 ? -9.242 -31.297 0.701 1 97.38 154 GLU B N 1
ATOM 3996 C CA . GLU B 1 154 ? -10.695 -31.344 0.834 1 97.38 154 GLU B CA 1
ATOM 3997 C C . GLU B 1 154 ? -11.32 -32.156 -0.308 1 97.38 154 GLU B C 1
ATOM 3999 O O . GLU B 1 154 ? -12.406 -32.719 -0.154 1 97.38 154 GLU B O 1
ATOM 4004 N N . ARG B 1 155 ? -10.633 -32.25 -1.374 1 95.94 155 ARG B N 1
ATOM 4005 C CA . ARG B 1 155 ? -11.133 -32.906 -2.57 1 95.94 155 ARG B CA 1
ATOM 4006 C C . ARG B 1 155 ? -10.633 -34.344 -2.646 1 95.94 155 ARG B C 1
ATOM 4008 O O . ARG B 1 155 ? -10.844 -35.031 -3.646 1 95.94 155 ARG B O 1
ATOM 4015 N N . GLY B 1 156 ? -9.922 -34.75 -1.626 1 96.12 156 GLY B N 1
ATOM 4016 C CA . GLY B 1 156 ? -9.492 -36.125 -1.526 1 96.12 156 GLY B CA 1
ATOM 4017 C C . GLY B 1 156 ? -8.148 -36.375 -2.178 1 96.12 156 GLY B C 1
ATOM 4018 O O . GLY B 1 156 ? -7.727 -37.531 -2.311 1 96.12 156 GLY B O 1
ATOM 4019 N N . VAL B 1 157 ? -7.496 -35.312 -2.609 1 98.06 157 VAL B N 1
ATOM 4020 C CA . VAL B 1 157 ? -6.168 -35.469 -3.189 1 98.06 157 VAL B CA 1
ATOM 4021 C C . VAL B 1 157 ? -5.176 -35.875 -2.102 1 98.06 157 VAL B C 1
ATOM 4023 O O . VAL B 1 157 ? -5.207 -35.344 -0.991 1 98.06 157 VAL B O 1
ATOM 4026 N N . LYS B 1 158 ? -4.34 -36.844 -2.404 1 97.5 158 LYS B N 1
ATOM 4027 C CA . LYS B 1 158 ? -3.359 -37.344 -1.444 1 97.5 158 LYS B CA 1
ATOM 4028 C C . LYS B 1 158 ? -1.976 -36.75 -1.721 1 97.5 158 LYS B C 1
ATOM 4030 O O . LYS B 1 158 ? -1.59 -36.594 -2.879 1 97.5 158 LYS B O 1
ATOM 4035 N N . PHE B 1 159 ? -1.291 -36.5 -0.662 1 98.62 159 PHE B N 1
ATOM 4036 C CA . PHE B 1 159 ? 0.057 -35.969 -0.719 1 98.62 159 PHE B CA 1
ATOM 4037 C C . PHE B 1 159 ? 1.072 -36.969 -0.164 1 98.62 159 PHE B C 1
ATOM 4039 O O . PHE B 1 159 ? 0.858 -37.531 0.9 1 98.62 159 PHE B O 1
ATOM 4046 N N . PHE B 1 160 ? 2.133 -37.156 -0.883 1 98.44 160 PHE B N 1
ATOM 4047 C CA . PHE B 1 160 ? 3.178 -38.094 -0.468 1 98.44 160 PHE B CA 1
ATOM 4048 C C . PHE B 1 160 ? 4.531 -37.406 -0.404 1 98.44 160 PHE B C 1
ATOM 4050 O O . PHE B 1 160 ? 5.02 -36.875 -1.415 1 98.44 160 PHE B O 1
ATOM 4057 N N . LEU B 1 161 ? 5.094 -37.375 0.8 1 98.25 161 LEU B N 1
ATOM 4058 C CA . LEU B 1 161 ? 6.449 -36.844 0.967 1 98.25 161 LEU B CA 1
ATOM 4059 C C . LEU B 1 161 ? 7.48 -37.875 0.499 1 98.25 161 LEU B C 1
ATOM 4061 O O . LEU B 1 161 ? 7.816 -38.812 1.231 1 98.25 161 LEU B O 1
ATOM 4065 N N . ARG B 1 162 ? 7.988 -37.656 -0.741 1 95.56 162 ARG B N 1
ATOM 4066 C CA . ARG B 1 162 ? 8.984 -38.594 -1.276 1 95.56 162 ARG B CA 1
ATOM 4067 C C . ARG B 1 162 ? 9.734 -37.969 -2.451 1 95.56 162 ARG B C 1
ATOM 4069 O O . ARG B 1 162 ? 9.156 -37.188 -3.221 1 95.56 162 ARG B O 1
ATOM 4076 N N . LYS B 1 163 ? 10.914 -38.344 -2.543 1 96.38 163 LYS B N 1
ATOM 4077 C CA . LYS B 1 163 ? 11.703 -37.969 -3.715 1 96.38 163 LYS B CA 1
ATOM 4078 C C . LYS B 1 163 ? 11.492 -38.969 -4.852 1 96.38 163 LYS B C 1
ATOM 4080 O O . LYS B 1 163 ? 11.703 -40.188 -4.676 1 96.38 163 LYS B O 1
ATOM 4085 N N . VAL B 1 164 ? 11 -38.5 -5.965 1 97.56 164 VAL B N 1
ATOM 4086 C CA . VAL B 1 164 ? 10.836 -39.344 -7.145 1 97.56 164 VAL B CA 1
ATOM 4087 C C . VAL B 1 164 ? 12.148 -39.438 -7.918 1 97.56 164 VAL B C 1
ATOM 4089 O O . VAL B 1 164 ? 12.672 -38.406 -8.359 1 97.56 164 VAL B O 1
ATOM 4092 N N . GLU B 1 165 ? 12.648 -40.625 -8.094 1 96.25 165 GLU B N 1
ATOM 4093 C CA . GLU B 1 165 ? 13.969 -40.781 -8.703 1 96.25 165 GLU B CA 1
ATOM 4094 C C . GLU B 1 165 ? 13.859 -40.969 -10.211 1 96.25 165 GLU B C 1
ATOM 4096 O O . GLU B 1 165 ? 14.805 -40.688 -10.953 1 96.25 165 GLU B O 1
ATOM 4101 N N . SER B 1 166 ? 12.766 -41.531 -10.625 1 95.75 166 SER B N 1
ATOM 4102 C CA . SER B 1 166 ? 12.531 -41.75 -12.047 1 95.75 166 SER B CA 1
ATOM 4103 C C . SER B 1 166 ? 11.039 -41.875 -12.344 1 95.75 166 SER B C 1
ATOM 4105 O O . SER B 1 166 ? 10.25 -42.219 -11.469 1 95.75 166 SER B O 1
ATOM 4107 N N . PHE B 1 167 ? 10.688 -41.594 -13.594 1 95.75 167 PHE B N 1
ATOM 4108 C CA . PHE B 1 167 ? 9.297 -41.781 -13.992 1 95.75 167 PHE B CA 1
ATOM 4109 C C . PHE B 1 167 ? 8.891 -43.25 -13.867 1 95.75 167 PHE B C 1
ATOM 4111 O O . PHE B 1 167 ? 7.738 -43.531 -13.547 1 95.75 167 PHE B O 1
ATOM 4118 N N . GLU B 1 168 ? 9.82 -44.094 -14.055 1 93.5 168 GLU B N 1
ATOM 4119 C CA . GLU B 1 168 ? 9.57 -45.531 -14.031 1 93.5 168 GLU B CA 1
ATOM 4120 C C . GLU B 1 168 ? 9 -45.969 -12.688 1 93.5 168 GLU B C 1
ATOM 4122 O O . GLU B 1 168 ? 8.094 -46.812 -12.633 1 93.5 168 GLU B O 1
ATOM 4127 N N . GLU B 1 169 ? 9.602 -45.5 -11.672 1 94.38 169 GLU B N 1
ATOM 4128 C CA . GLU B 1 169 ? 9.125 -45.906 -10.359 1 94.38 169 GLU B CA 1
ATOM 4129 C C . GLU B 1 169 ? 7.664 -45.5 -10.148 1 94.38 169 GLU B C 1
ATOM 4131 O O . GLU B 1 169 ? 6.895 -46.219 -9.531 1 94.38 169 GLU B O 1
ATOM 4136 N N . VAL B 1 170 ? 7.258 -44.344 -10.672 1 95.69 170 VAL B N 1
ATOM 4137 C CA . VAL B 1 170 ? 5.887 -43.844 -10.547 1 95.69 170 VAL B CA 1
ATOM 4138 C C . VAL B 1 170 ? 4.961 -44.688 -11.43 1 95.69 170 VAL B C 1
ATOM 4140 O O . VAL B 1 170 ? 3.828 -44.969 -11.039 1 95.69 170 VAL B O 1
ATOM 4143 N N . VAL B 1 171 ? 5.445 -45.062 -12.594 1 94.56 171 VAL B N 1
ATOM 4144 C CA . VAL B 1 171 ? 4.699 -45.906 -13.516 1 94.56 171 VAL B CA 1
ATOM 4145 C C . VAL B 1 171 ? 4.438 -47.25 -12.875 1 94.56 171 VAL B C 1
ATOM 4147 O O . VAL B 1 171 ? 3.332 -47.812 -12.961 1 94.56 171 VAL B O 1
ATOM 4150 N N . ARG B 1 172 ? 5.398 -47.781 -12.211 1 92.81 172 ARG B N 1
ATOM 4151 C CA . ARG B 1 172 ? 5.285 -49.062 -11.57 1 92.81 172 ARG B CA 1
ATOM 4152 C C . ARG B 1 172 ? 4.23 -49.062 -10.469 1 92.81 172 ARG B C 1
ATOM 4154 O O . ARG B 1 172 ? 3.633 -50.094 -10.156 1 92.81 172 ARG B O 1
ATOM 4161 N N . GLU B 1 173 ? 4.035 -47.906 -9.992 1 92.94 173 GLU B N 1
ATOM 4162 C CA . GLU B 1 173 ? 3.037 -47.75 -8.93 1 92.94 173 GLU B CA 1
ATOM 4163 C C . GLU B 1 173 ? 1.635 -47.625 -9.516 1 92.94 173 GLU B C 1
ATOM 4165 O O . GLU B 1 173 ? 0.66 -47.5 -8.773 1 92.94 173 GLU B O 1
ATOM 4170 N N . GLY B 1 174 ? 1.523 -47.594 -10.867 1 92.44 174 GLY B N 1
ATOM 4171 C CA . GLY B 1 174 ? 0.217 -47.656 -11.508 1 92.44 174 GLY B CA 1
ATOM 4172 C C . GLY B 1 174 ? -0.252 -46.312 -12.039 1 92.44 174 GLY B C 1
ATOM 4173 O O . GLY B 1 174 ? -1.438 -46.125 -12.328 1 92.44 174 GLY B O 1
ATOM 4174 N N . ALA B 1 175 ? 0.668 -45.375 -12.195 1 95.19 175 ALA B N 1
ATOM 4175 C CA . ALA B 1 175 ? 0.271 -44.062 -12.711 1 95.19 175 ALA B CA 1
ATOM 4176 C C . ALA B 1 175 ? -0.097 -44.156 -14.188 1 95.19 175 ALA B C 1
ATOM 4178 O O . ALA B 1 175 ? 0.645 -44.75 -14.992 1 95.19 175 ALA B O 1
ATOM 4179 N N . ASP B 1 176 ? -1.266 -43.625 -14.555 1 94.88 176 ASP B N 1
ATOM 4180 C CA . ASP B 1 176 ? -1.69 -43.531 -15.945 1 94.88 176 ASP B CA 1
ATOM 4181 C C . ASP B 1 176 ? -1.114 -42.281 -16.625 1 94.88 176 ASP B C 1
ATOM 4183 O O . ASP B 1 176 ? -0.757 -42.344 -17.797 1 94.88 176 ASP B O 1
ATOM 4187 N N . VAL B 1 177 ? -1.104 -41.219 -15.922 1 97 177 VAL B N 1
ATOM 4188 C CA . VAL B 1 177 ? -0.575 -39.938 -16.391 1 97 177 VAL B CA 1
ATOM 4189 C C . VAL B 1 177 ? 0.32 -39.344 -15.312 1 97 177 VAL B C 1
ATOM 4191 O O . VAL B 1 177 ? -0.027 -39.344 -14.125 1 97 177 VAL B O 1
ATOM 4194 N N . ILE B 1 178 ? 1.507 -38.938 -15.695 1 98.12 178 ILE B N 1
ATOM 4195 C CA . ILE B 1 178 ? 2.436 -38.25 -14.82 1 98.12 178 ILE B CA 1
ATOM 4196 C C . ILE B 1 178 ? 2.553 -36.781 -15.258 1 98.12 178 ILE B C 1
ATOM 4198 O O . ILE B 1 178 ? 2.713 -36.5 -16.438 1 98.12 178 ILE B O 1
ATOM 4202 N N . ILE B 1 179 ? 2.371 -35.844 -14.375 1 98.69 179 ILE B N 1
ATOM 4203 C CA . ILE B 1 179 ? 2.621 -34.438 -14.641 1 98.69 179 ILE B CA 1
ATOM 4204 C C . ILE B 1 179 ? 3.895 -34 -13.922 1 98.69 179 ILE B C 1
ATOM 4206 O O . ILE B 1 179 ? 3.943 -33.969 -12.695 1 98.69 179 ILE B O 1
ATOM 4210 N N . ASN B 1 180 ? 4.934 -33.688 -14.672 1 98.56 180 ASN B N 1
ATOM 4211 C CA . ASN B 1 180 ? 6.23 -33.281 -14.141 1 98.56 180 ASN B CA 1
ATOM 4212 C C . ASN B 1 180 ? 6.281 -31.781 -13.844 1 98.56 180 ASN B C 1
ATOM 4214 O O . ASN B 1 180 ? 6.484 -30.969 -14.758 1 98.56 180 ASN B O 1
ATOM 4218 N N . CYS B 1 181 ? 6.164 -31.422 -12.633 1 98.69 181 CYS B N 1
ATOM 4219 C CA . CYS B 1 181 ? 6.207 -30.031 -12.156 1 98.69 181 CYS B CA 1
ATOM 4220 C C . CYS B 1 181 ? 7.336 -29.844 -11.148 1 98.69 181 CYS B C 1
ATOM 4222 O O . CYS B 1 181 ? 7.152 -29.203 -10.117 1 98.69 181 CYS B O 1
ATOM 4224 N N . THR B 1 182 ? 8.516 -30.328 -11.398 1 98.12 182 THR B N 1
ATOM 4225 C CA . THR B 1 182 ? 9.586 -30.406 -10.414 1 98.12 182 THR B CA 1
ATOM 4226 C C . THR B 1 182 ? 10.531 -29.219 -10.555 1 98.12 182 THR B C 1
ATOM 4228 O O . THR B 1 182 ? 11.648 -29.234 -10.031 1 98.12 182 THR B O 1
ATOM 4231 N N . GLY B 1 183 ? 10.07 -28.172 -11.32 1 97 183 GLY B N 1
ATOM 4232 C CA . GLY B 1 183 ? 10.836 -26.938 -11.406 1 97 183 GLY B CA 1
ATOM 4233 C C . GLY B 1 183 ? 12.258 -27.141 -11.891 1 97 183 GLY B C 1
ATOM 4234 O O . GLY B 1 183 ? 12.484 -27.781 -12.922 1 97 183 GLY B O 1
ATOM 4235 N N . VAL B 1 184 ? 13.234 -26.641 -11.117 1 96.75 184 VAL B N 1
ATOM 4236 C CA . VAL B 1 184 ? 14.633 -26.656 -11.516 1 96.75 184 VAL B CA 1
ATOM 4237 C C . VAL B 1 184 ? 15.164 -28.094 -11.453 1 96.75 184 VAL B C 1
ATOM 4239 O O . VAL B 1 184 ? 16.156 -28.422 -12.102 1 96.75 184 VAL B O 1
ATOM 4242 N N . TRP B 1 185 ? 14.484 -28.938 -10.789 1 96.06 185 TRP B N 1
ATOM 4243 C CA . TRP B 1 185 ? 14.953 -30.297 -10.609 1 96.06 185 TRP B CA 1
ATOM 4244 C C . TRP B 1 185 ? 14.375 -31.234 -11.68 1 96.06 185 TRP B C 1
ATOM 4246 O O . TRP B 1 185 ? 14.578 -32.438 -11.633 1 96.06 185 TRP B O 1
ATOM 4256 N N . ALA B 1 186 ? 13.648 -30.672 -12.57 1 97.12 186 ALA B N 1
ATOM 4257 C CA . ALA B 1 186 ? 13.086 -31.469 -13.656 1 97.12 186 ALA B CA 1
ATOM 4258 C C . ALA B 1 186 ? 14.18 -32.188 -14.438 1 97.12 186 ALA B C 1
ATOM 4260 O O . ALA B 1 186 ? 13.961 -33.281 -14.938 1 97.12 186 ALA B O 1
ATOM 4261 N N . GLY B 1 187 ? 15.352 -31.562 -14.469 1 94.38 187 GLY B N 1
ATOM 4262 C CA . GLY B 1 187 ? 16.469 -32.156 -15.195 1 94.38 187 GLY B CA 1
ATOM 4263 C C . GLY B 1 187 ? 16.906 -33.5 -14.633 1 94.38 187 GLY B C 1
ATOM 4264 O O . GLY B 1 187 ? 17.484 -34.312 -15.344 1 94.38 187 GLY B O 1
ATOM 4265 N N . ALA B 1 188 ? 16.641 -33.719 -13.414 1 94.38 188 ALA B N 1
ATOM 4266 C CA . ALA B 1 188 ? 17 -34.969 -12.773 1 94.38 188 ALA B CA 1
ATOM 4267 C C . ALA B 1 188 ? 16.094 -36.125 -13.25 1 94.38 188 ALA B C 1
ATOM 4269 O O . ALA B 1 188 ? 16.516 -37.281 -13.289 1 94.38 188 ALA B O 1
ATOM 4270 N N . LEU B 1 189 ? 14.859 -35.844 -13.602 1 95 189 LEU B N 1
ATOM 4271 C CA . LEU B 1 189 ? 13.898 -36.812 -14.055 1 95 189 LEU B CA 1
ATOM 4272 C C . LEU B 1 189 ? 13.906 -36.938 -15.578 1 95 189 LEU B C 1
ATOM 4274 O O . LEU B 1 189 ? 13.648 -38 -16.125 1 95 189 LEU B O 1
ATOM 4278 N N . GLN B 1 190 ? 14.109 -35.812 -16.219 1 92.62 190 GLN B N 1
ATOM 4279 C CA . GLN B 1 190 ? 14.156 -35.688 -17.672 1 92.62 190 GLN B CA 1
ATOM 4280 C C . GLN B 1 190 ? 15.305 -34.781 -18.094 1 92.62 190 GLN B C 1
ATOM 4282 O O . GLN B 1 190 ? 15.195 -33.562 -18.031 1 92.62 190 GLN B O 1
ATOM 4287 N N . PRO B 1 191 ? 16.422 -35.438 -18.578 1 93.75 191 PRO B N 1
ATOM 4288 C CA . PRO B 1 191 ? 17.531 -34.562 -18.984 1 93.75 191 PRO B CA 1
ATOM 4289 C C . PRO B 1 191 ? 17.109 -33.438 -19.922 1 93.75 191 PRO B C 1
ATOM 4291 O O . PRO B 1 191 ? 16.438 -33.688 -20.938 1 93.75 191 PRO B O 1
ATOM 4294 N N . ASP B 1 192 ? 17.391 -32.219 -19.547 1 96.44 192 ASP B N 1
ATOM 4295 C CA . ASP B 1 192 ? 17.062 -31.016 -20.281 1 96.44 192 ASP B CA 1
ATOM 4296 C C . ASP B 1 192 ? 18.219 -30 -20.219 1 96.44 192 ASP B C 1
ATOM 4298 O O . ASP B 1 192 ? 18.312 -29.219 -19.266 1 96.44 192 ASP B O 1
ATOM 4302 N N . PRO B 1 193 ? 19.062 -29.953 -21.234 1 95.94 193 PRO B N 1
ATOM 4303 C CA . PRO B 1 193 ? 20.25 -29.109 -21.219 1 95.94 193 PRO B CA 1
ATOM 4304 C C . PRO B 1 193 ? 19.906 -27.609 -21.203 1 95.94 193 PRO B C 1
ATOM 4306 O O . PRO B 1 193 ? 20.766 -26.781 -20.922 1 95.94 193 PRO B O 1
ATOM 4309 N N . LEU B 1 194 ? 18.703 -27.281 -21.484 1 96.69 194 LEU B N 1
ATOM 4310 C CA . LEU B 1 194 ? 18.312 -25.875 -21.547 1 96.69 194 LEU B CA 1
ATOM 4311 C C . LEU B 1 194 ? 17.906 -25.375 -20.172 1 96.69 194 LEU B C 1
ATOM 4313 O O . LEU B 1 194 ? 17.719 -24.172 -19.969 1 96.69 194 LEU B O 1
ATOM 4317 N N . LEU B 1 195 ? 17.734 -26.281 -19.234 1 98.06 195 LEU B N 1
ATOM 4318 C CA . LEU B 1 195 ? 17.266 -25.938 -17.891 1 98.06 195 LEU B CA 1
ATOM 4319 C C . LEU B 1 195 ? 18.438 -25.672 -16.953 1 98.06 195 LEU B C 1
ATOM 4321 O O . LEU B 1 195 ? 19.375 -26.484 -16.875 1 98.06 195 LEU B O 1
ATOM 4325 N N . GLN B 1 196 ? 18.453 -24.531 -16.312 1 97.38 196 GLN B N 1
ATOM 4326 C CA . GLN B 1 196 ? 19.5 -24.172 -15.359 1 97.38 196 GLN B CA 1
ATOM 4327 C C . GLN B 1 196 ? 18.922 -23.406 -14.172 1 97.38 196 GLN B C 1
ATOM 4329 O O . GLN B 1 196 ? 17.859 -22.781 -14.289 1 97.38 196 GLN B O 1
ATOM 4334 N N . PRO B 1 197 ? 19.609 -23.516 -13.039 1 97.81 197 PRO B N 1
ATOM 4335 C CA . PRO B 1 197 ? 19.156 -22.688 -11.922 1 97.81 197 PRO B CA 1
ATOM 4336 C C . PRO B 1 197 ? 19.469 -21.203 -12.094 1 97.81 197 PRO B C 1
ATOM 4338 O O . PRO B 1 197 ? 20.562 -20.859 -12.539 1 97.81 197 PRO B O 1
ATOM 4341 N N . GLY B 1 198 ? 18.516 -20.344 -11.922 1 97.75 198 GLY B N 1
ATOM 4342 C CA . GLY B 1 198 ? 18.734 -18.922 -11.656 1 97.75 198 GLY B CA 1
ATOM 4343 C C . GLY B 1 198 ? 18.703 -18.578 -10.18 1 97.75 198 GLY B C 1
ATOM 4344 O O . GLY B 1 198 ? 17.641 -18.25 -9.648 1 97.75 198 GLY B O 1
ATOM 4345 N N . ARG B 1 199 ? 19.844 -18.656 -9.586 1 98.06 199 ARG B N 1
ATOM 4346 C CA . ARG B 1 199 ? 19.891 -18.453 -8.148 1 98.06 199 ARG B CA 1
ATOM 4347 C C . ARG B 1 199 ? 19.547 -17.016 -7.789 1 98.06 199 ARG B C 1
ATOM 4349 O O . ARG B 1 199 ? 20.031 -16.078 -8.438 1 98.06 199 ARG B O 1
ATOM 4356 N N . GLY B 1 200 ? 18.656 -16.875 -6.82 1 97.44 200 GLY B N 1
ATOM 4357 C CA . GLY B 1 200 ? 18.359 -15.57 -6.242 1 97.44 200 GLY B CA 1
ATOM 4358 C C . GLY B 1 200 ? 18.453 -15.555 -4.727 1 97.44 200 GLY B C 1
ATOM 4359 O O . GLY B 1 200 ? 18.531 -16.609 -4.094 1 97.44 200 GLY B O 1
ATOM 4360 N N . GLN B 1 201 ? 18.641 -14.445 -4.184 1 98.19 201 GLN B N 1
ATOM 4361 C CA . GLN B 1 201 ? 18.594 -14.172 -2.75 1 98.19 201 GLN B CA 1
ATOM 4362 C C . GLN B 1 201 ? 17.688 -12.977 -2.453 1 98.19 201 GLN B C 1
ATOM 4364 O O . GLN B 1 201 ? 17.688 -11.992 -3.199 1 98.19 201 GLN B O 1
ATOM 4369 N N . ILE B 1 202 ? 16.875 -13.094 -1.383 1 98.44 202 ILE B N 1
ATOM 4370 C CA . ILE B 1 202 ? 16 -11.984 -1.025 1 98.44 202 ILE B CA 1
ATOM 4371 C C . ILE B 1 202 ? 16.156 -11.664 0.459 1 98.44 202 ILE B C 1
ATOM 4373 O O . ILE B 1 202 ? 16.625 -12.5 1.237 1 98.44 202 ILE B O 1
ATOM 4377 N N . ILE B 1 203 ? 15.875 -10.461 0.771 1 98.75 203 ILE B N 1
ATOM 4378 C CA . ILE B 1 203 ? 15.758 -9.992 2.146 1 98.75 203 ILE B CA 1
ATOM 4379 C C . ILE B 1 203 ? 14.32 -9.562 2.428 1 98.75 203 ILE B C 1
ATOM 4381 O O . ILE B 1 203 ? 13.711 -8.859 1.617 1 98.75 203 ILE B O 1
ATOM 4385 N N . LYS B 1 204 ? 13.758 -10.039 3.484 1 98.62 204 LYS B N 1
ATOM 4386 C CA . LYS B 1 204 ? 12.461 -9.555 3.936 1 98.62 204 LYS B CA 1
ATOM 4387 C C . LYS B 1 204 ? 12.609 -8.594 5.113 1 98.62 204 LYS B C 1
ATOM 4389 O O . LYS B 1 204 ? 13.352 -8.875 6.059 1 98.62 204 LYS B O 1
ATOM 4394 N N . VAL B 1 205 ? 11.891 -7.465 5.02 1 98.81 205 VAL B N 1
ATOM 4395 C CA . VAL B 1 205 ? 12 -6.465 6.078 1 98.81 205 VAL B CA 1
ATOM 4396 C C . VAL B 1 205 ? 10.602 -6.078 6.562 1 98.81 205 VAL B C 1
ATOM 4398 O O . VAL B 1 205 ? 9.617 -6.246 5.84 1 98.81 205 VAL B O 1
ATOM 4401 N N . ASP B 1 206 ? 10.523 -5.66 7.82 1 98.31 206 ASP B N 1
ATOM 4402 C CA . ASP B 1 206 ? 9.32 -5.051 8.375 1 98.31 206 ASP B CA 1
ATOM 4403 C C . ASP B 1 206 ? 9.281 -3.553 8.078 1 98.31 206 ASP B C 1
ATOM 4405 O O . ASP B 1 206 ? 9.852 -2.754 8.828 1 98.31 206 ASP B O 1
ATOM 4409 N N . ALA B 1 207 ? 8.641 -3.154 7.059 1 98.06 207 ALA B N 1
ATOM 4410 C CA . ALA B 1 207 ? 8.492 -1.772 6.609 1 98.06 207 ALA B CA 1
ATOM 4411 C C . ALA B 1 207 ? 7.062 -1.494 6.152 1 98.06 207 ALA B C 1
ATOM 4413 O O . ALA B 1 207 ? 6.828 -1.172 4.984 1 98.06 207 ALA B O 1
ATOM 4414 N N . PRO B 1 208 ? 6.145 -1.531 7.117 1 97.31 208 PRO B N 1
ATOM 4415 C CA . PRO B 1 208 ? 4.723 -1.472 6.77 1 97.31 208 PRO B CA 1
ATOM 4416 C C . PRO B 1 208 ? 4.324 -0.141 6.133 1 97.31 208 PRO B C 1
ATOM 4418 O O . PRO B 1 208 ? 3.225 -0.017 5.59 1 97.31 208 PRO B O 1
ATOM 4421 N N . TRP B 1 209 ? 5.203 0.894 6.105 1 97.56 209 TRP B N 1
ATOM 4422 C CA . TRP B 1 209 ? 4.91 2.188 5.496 1 97.56 209 TRP B CA 1
ATOM 4423 C C . TRP B 1 209 ? 5.098 2.131 3.984 1 97.56 209 TRP B C 1
ATOM 4425 O O . TRP B 1 209 ? 4.668 3.035 3.266 1 97.56 209 TRP B O 1
ATOM 4435 N N . LEU B 1 210 ? 5.754 1.12 3.502 1 98.06 210 LEU B N 1
ATOM 4436 C CA . LEU B 1 210 ? 5.938 0.966 2.064 1 98.06 210 LEU B CA 1
ATOM 4437 C C . LEU B 1 210 ? 4.734 0.278 1.432 1 98.06 210 LEU B C 1
ATOM 4439 O O . LEU B 1 210 ? 4.496 -0.908 1.67 1 98.06 210 LEU B O 1
ATOM 4443 N N . LYS B 1 211 ? 4.012 1.032 0.575 1 98.25 211 LYS B N 1
ATOM 4444 C CA . LYS B 1 211 ? 2.766 0.516 0.018 1 98.25 211 LYS B CA 1
ATOM 4445 C C . LYS B 1 211 ? 2.916 0.201 -1.468 1 98.25 211 LYS B C 1
ATOM 4447 O O . LYS B 1 211 ? 2.09 -0.509 -2.043 1 98.25 211 LYS B O 1
ATOM 4452 N N . HIS B 1 212 ? 3.959 0.75 -2.107 1 98.75 212 HIS B N 1
ATOM 4453 C CA . HIS B 1 212 ? 4.156 0.593 -3.543 1 98.75 212 HIS B CA 1
ATOM 4454 C C . HIS B 1 212 ? 5.32 -0.346 -3.84 1 98.75 212 HIS B C 1
ATOM 4456 O O . HIS B 1 212 ? 6.34 -0.317 -3.145 1 98.75 212 HIS B O 1
ATOM 4462 N N . PHE B 1 213 ? 5.18 -1.162 -4.871 1 98.88 213 PHE B N 1
ATOM 4463 C CA . PHE B 1 213 ? 6.379 -1.833 -5.359 1 98.88 213 PHE B CA 1
ATOM 4464 C C . PHE B 1 213 ? 7.23 -0.881 -6.191 1 98.88 213 PHE B C 1
ATOM 4466 O O . PHE B 1 213 ? 6.707 0.042 -6.82 1 98.88 213 PHE B O 1
ATOM 4473 N N . VAL B 1 214 ? 8.477 -1.017 -6.141 1 98.75 214 VAL B N 1
ATOM 4474 C CA . VAL B 1 214 ? 9.453 -0.306 -6.957 1 98.75 214 VAL B CA 1
ATOM 4475 C C . VAL B 1 214 ? 10.414 -1.305 -7.594 1 98.75 214 VAL B C 1
ATOM 4477 O O . VAL B 1 214 ? 11.203 -1.95 -6.895 1 98.75 214 VAL B O 1
ATOM 4480 N N . ILE B 1 215 ? 10.297 -1.454 -8.867 1 98.44 215 ILE B N 1
ATOM 4481 C CA . ILE B 1 215 ? 11.172 -2.355 -9.609 1 98.44 215 ILE B CA 1
ATOM 4482 C C . ILE B 1 215 ? 12.039 -1.552 -10.578 1 98.44 215 ILE B C 1
ATOM 4484 O O . ILE B 1 215 ? 11.523 -0.765 -11.375 1 98.44 215 ILE B O 1
ATOM 4488 N N . THR B 1 216 ? 13.289 -1.703 -10.492 1 98.44 216 THR B N 1
ATOM 4489 C CA . THR B 1 216 ? 14.195 -1.037 -11.414 1 98.44 216 THR B CA 1
ATOM 4490 C C . THR B 1 216 ? 14.719 -2.02 -12.461 1 98.44 216 THR B C 1
ATOM 4492 O O . THR B 1 216 ? 14.789 -3.223 -12.211 1 98.44 216 THR B O 1
ATOM 4495 N N . HIS B 1 217 ? 14.977 -1.484 -13.617 1 97.19 217 HIS B N 1
ATOM 4496 C CA . HIS B 1 217 ? 15.453 -2.291 -14.734 1 97.19 217 HIS B CA 1
ATOM 4497 C C . HIS B 1 217 ? 16.734 -1.701 -15.336 1 97.19 217 HIS B C 1
ATOM 4499 O O . HIS B 1 217 ? 16.844 -0.482 -15.469 1 97.19 217 HIS B O 1
ATOM 4505 N N . ASP B 1 218 ? 17.609 -2.572 -15.562 1 92.38 218 ASP B N 1
ATOM 4506 C CA . ASP B 1 218 ? 18.828 -2.268 -16.297 1 92.38 218 ASP B CA 1
ATOM 4507 C C . ASP B 1 218 ? 19.016 -3.23 -17.469 1 92.38 218 ASP B C 1
ATOM 4509 O O . ASP B 1 218 ? 19.656 -4.27 -17.328 1 92.38 218 ASP B O 1
ATOM 4513 N N . PRO B 1 219 ? 18.594 -2.842 -18.594 1 86.19 219 PRO B N 1
ATOM 4514 C CA . PRO B 1 219 ? 18.641 -3.758 -19.734 1 86.19 219 PRO B CA 1
ATOM 4515 C C . PRO B 1 219 ? 20.062 -4.223 -20.062 1 86.19 219 PRO B C 1
ATOM 4517 O O . PRO B 1 219 ? 20.25 -5.328 -20.562 1 86.19 219 PRO B O 1
ATOM 4520 N N . GLU B 1 220 ? 21.062 -3.461 -19.734 1 86.56 220 GLU B N 1
ATOM 4521 C CA . GLU B 1 220 ? 22.453 -3.82 -20.016 1 86.56 220 GLU B CA 1
ATOM 4522 C C . GLU B 1 220 ? 22.938 -4.922 -19.094 1 86.56 220 GLU B C 1
ATOM 4524 O O . GLU B 1 220 ? 23.781 -5.734 -19.469 1 86.56 220 GLU B O 1
ATOM 4529 N N . ARG B 1 221 ? 22.406 -4.961 -17.969 1 86.81 221 ARG B N 1
ATOM 4530 C CA . ARG B 1 221 ? 22.859 -5.926 -16.969 1 86.81 221 ARG B CA 1
ATOM 4531 C C . ARG B 1 221 ? 22.031 -7.203 -17.031 1 86.81 221 ARG B C 1
ATOM 4533 O O . ARG B 1 221 ? 22.453 -8.242 -16.516 1 86.81 221 ARG B O 1
ATOM 4540 N N . GLY B 1 222 ? 20.844 -7.102 -17.516 1 87 222 GLY B N 1
ATOM 4541 C CA . GLY B 1 222 ? 19.969 -8.266 -17.609 1 87 222 GLY B CA 1
ATOM 4542 C C . GLY B 1 222 ? 18.828 -8.227 -16.609 1 87 222 GLY B C 1
ATOM 4543 O O . GLY B 1 222 ? 18.578 -7.195 -15.984 1 87 222 GLY B O 1
ATOM 4544 N N . ILE B 1 223 ? 18.125 -9.375 -16.469 1 85.5 223 ILE B N 1
ATOM 4545 C CA . ILE B 1 223 ? 16.891 -9.438 -15.688 1 85.5 223 ILE B CA 1
ATOM 4546 C C . ILE B 1 223 ? 17.234 -9.656 -14.219 1 85.5 223 ILE B C 1
ATOM 4548 O O . ILE B 1 223 ? 18.141 -10.422 -13.891 1 85.5 223 ILE B O 1
ATOM 4552 N N . TYR B 1 224 ? 16.5 -8.961 -13.359 1 88.88 224 TYR B N 1
ATOM 4553 C CA . TYR B 1 224 ? 16.531 -9.141 -11.914 1 88.88 224 TYR B CA 1
ATOM 4554 C C . TYR B 1 224 ? 17.922 -8.859 -11.359 1 88.88 224 TYR B C 1
ATOM 4556 O O . TYR B 1 224 ? 18.375 -9.547 -10.445 1 88.88 224 TYR B O 1
ATOM 4564 N N . LYS B 1 225 ? 18.656 -8 -11.938 1 94.06 225 LYS B N 1
ATOM 4565 C CA . LYS B 1 225 ? 20 -7.688 -11.477 1 94.06 225 LYS B CA 1
ATOM 4566 C C . LYS B 1 225 ? 20.078 -6.262 -10.945 1 94.06 225 LYS B C 1
ATOM 4568 O O . LYS B 1 225 ? 21.172 -5.691 -10.836 1 94.06 225 LYS B O 1
ATOM 4573 N N . SER B 1 226 ? 18.969 -5.656 -10.82 1 96.69 226 SER B N 1
ATOM 4574 C CA . SER B 1 226 ? 18.812 -4.352 -10.18 1 96.69 226 SER B CA 1
ATOM 4575 C C . SER B 1 226 ? 17.828 -4.414 -9.016 1 96.69 226 SER B C 1
ATOM 4577 O O . SER B 1 226 ? 17.031 -5.344 -8.93 1 96.69 226 SER B O 1
ATOM 4579 N N . PRO B 1 227 ? 17.984 -3.471 -8.133 1 97.56 227 PRO B N 1
ATOM 4580 C CA . PRO B 1 227 ? 17.188 -3.559 -6.91 1 97.56 227 PRO B CA 1
ATOM 4581 C C . PRO B 1 227 ? 15.68 -3.516 -7.184 1 97.56 227 PRO B C 1
ATOM 4583 O O . PRO B 1 227 ? 15.234 -2.812 -8.094 1 97.56 227 PRO B O 1
ATOM 4586 N N . TYR B 1 228 ? 14.977 -4.242 -6.406 1 98.44 228 TYR B N 1
ATOM 4587 C CA . TYR B 1 228 ? 13.523 -4.109 -6.387 1 98.44 228 TYR B CA 1
ATOM 4588 C C . TYR B 1 228 ? 12.992 -4.168 -4.961 1 98.44 228 TYR B C 1
ATOM 4590 O O . TYR B 1 228 ? 13.609 -4.785 -4.086 1 98.44 228 TYR B O 1
ATOM 4598 N N . ILE B 1 229 ? 11.945 -3.527 -4.691 1 98.88 229 ILE B N 1
ATOM 4599 C CA . ILE B 1 229 ? 11.188 -3.465 -3.449 1 98.88 229 ILE B CA 1
ATOM 4600 C C . ILE B 1 229 ? 9.742 -3.867 -3.711 1 98.88 229 ILE B C 1
ATOM 4602 O O . ILE B 1 229 ? 9.023 -3.195 -4.461 1 98.88 229 ILE B O 1
ATOM 4606 N N . ILE B 1 230 ? 9.273 -4.953 -3.086 1 98.81 230 ILE B N 1
ATOM 4607 C CA . ILE B 1 230 ? 7.934 -5.465 -3.357 1 98.81 230 ILE B CA 1
ATOM 4608 C C . ILE B 1 230 ? 7.184 -5.676 -2.043 1 98.81 230 ILE B C 1
ATOM 4610 O O . ILE B 1 230 ? 7.527 -6.566 -1.261 1 98.81 230 ILE B O 1
ATOM 4614 N N . PRO B 1 231 ? 6.168 -4.879 -1.83 1 98.56 231 PRO B N 1
ATOM 4615 C CA . PRO B 1 231 ? 5.363 -5.094 -0.625 1 98.56 231 PRO B CA 1
ATOM 4616 C C . PRO B 1 231 ? 4.543 -6.383 -0.683 1 98.56 231 PRO B C 1
ATOM 4618 O O . PRO B 1 231 ? 3.744 -6.566 -1.602 1 98.56 231 PRO B O 1
ATOM 4621 N N . GLY B 1 232 ? 4.75 -7.254 0.278 1 97.75 232 GLY B N 1
ATOM 4622 C CA . GLY B 1 232 ? 3.859 -8.383 0.479 1 97.75 232 GLY B CA 1
ATOM 4623 C C . GLY B 1 232 ? 2.668 -8.055 1.36 1 97.75 232 GLY B C 1
ATOM 4624 O O . GLY B 1 232 ? 2.314 -6.887 1.522 1 97.75 232 GLY B O 1
ATOM 4625 N N . LEU B 1 233 ? 2.025 -9.109 1.842 1 96.94 233 LEU B N 1
ATOM 4626 C CA . LEU B 1 233 ? 0.866 -8.875 2.695 1 96.94 233 LEU B CA 1
ATOM 4627 C C . LEU B 1 233 ? 1.289 -8.32 4.051 1 96.94 233 LEU B C 1
ATOM 4629 O O . LEU B 1 233 ? 0.603 -7.465 4.617 1 96.94 233 LEU B O 1
ATOM 4633 N N . GLN B 1 234 ? 2.416 -8.82 4.508 1 93.81 234 GLN B N 1
ATOM 4634 C CA . GLN B 1 234 ? 2.893 -8.367 5.812 1 93.81 234 GLN B CA 1
ATOM 4635 C C . GLN B 1 234 ? 4.285 -7.75 5.707 1 93.81 234 GLN B C 1
ATOM 4637 O O . GLN B 1 234 ? 4.539 -6.672 6.246 1 93.81 234 GLN B O 1
ATOM 4642 N N . ALA B 1 235 ? 5.184 -8.367 4.996 1 97.56 235 ALA B N 1
ATOM 4643 C CA . ALA B 1 235 ? 6.578 -7.957 4.902 1 97.56 235 ALA B CA 1
ATOM 4644 C C . ALA B 1 235 ? 6.914 -7.465 3.498 1 97.56 235 ALA B C 1
ATOM 4646 O O . ALA B 1 235 ? 6.18 -7.742 2.547 1 97.56 235 ALA B O 1
ATOM 4647 N N . ILE B 1 236 ? 8.016 -6.734 3.43 1 98.62 236 ILE B N 1
ATOM 4648 C CA . ILE B 1 236 ? 8.523 -6.227 2.162 1 98.62 236 ILE B CA 1
ATOM 4649 C C . ILE B 1 236 ? 9.672 -7.105 1.678 1 98.62 236 ILE B C 1
ATOM 4651 O O . ILE B 1 236 ? 10.562 -7.457 2.453 1 98.62 236 ILE B O 1
ATOM 4655 N N . THR B 1 237 ? 9.617 -7.477 0.426 1 98.88 237 THR B N 1
ATOM 4656 C CA . THR B 1 237 ? 10.695 -8.273 -0.161 1 98.88 237 THR B CA 1
ATOM 4657 C C . THR B 1 237 ? 11.664 -7.379 -0.931 1 98.88 237 THR B C 1
ATOM 4659 O O . THR B 1 237 ? 11.25 -6.602 -1.792 1 98.88 237 THR B O 1
ATOM 4662 N N . LEU B 1 238 ? 12.898 -7.457 -0.567 1 98.88 238 LEU B N 1
ATOM 4663 C CA . LEU B 1 238 ? 13.984 -6.785 -1.27 1 98.88 238 LEU B CA 1
ATOM 4664 C C . LEU B 1 238 ? 14.805 -7.781 -2.084 1 98.88 238 LEU B C 1
ATOM 4666 O O . LEU B 1 238 ? 15.086 -8.891 -1.618 1 98.88 238 LEU B O 1
ATOM 4670 N N . GLY B 1 239 ? 15.086 -7.422 -3.281 1 98.31 239 GLY B N 1
ATOM 4671 C CA . GLY B 1 239 ? 15.875 -8.328 -4.105 1 98.31 239 GLY B CA 1
ATOM 4672 C C . GLY B 1 239 ? 16.641 -7.617 -5.203 1 98.31 239 GLY B C 1
ATOM 4673 O O . GLY B 1 239 ? 16.906 -6.418 -5.105 1 98.31 239 GLY B O 1
ATOM 4674 N N . GLY B 1 240 ? 17.078 -8.469 -6.156 1 95.81 240 GLY B N 1
ATOM 4675 C CA . GLY B 1 240 ? 17.875 -7.996 -7.281 1 95.81 240 GLY B CA 1
ATOM 4676 C C . GLY B 1 240 ? 19.047 -8.891 -7.594 1 95.81 240 GLY B C 1
ATOM 4677 O O . GLY B 1 240 ? 20.078 -8.422 -8.086 1 95.81 240 GLY B O 1
ATOM 4678 N N . ILE B 1 241 ? 18.922 -10.172 -7.176 1 97.19 241 ILE B N 1
ATOM 4679 C CA . ILE B 1 241 ? 20.016 -11.117 -7.434 1 97.19 241 ILE B CA 1
ATOM 4680 C C . ILE B 1 241 ? 19.547 -12.164 -8.438 1 97.19 241 ILE B C 1
ATOM 4682 O O . ILE B 1 241 ? 18.516 -12.805 -8.25 1 97.19 241 ILE B O 1
ATOM 4686 N N . PHE B 1 242 ? 20.266 -12.328 -9.477 1 97.06 242 PHE B N 1
ATOM 4687 C CA . PHE B 1 242 ? 20.047 -13.367 -10.484 1 97.06 242 PHE B CA 1
ATOM 4688 C C . PHE B 1 242 ? 21.375 -13.953 -10.945 1 97.06 242 PHE B C 1
ATOM 4690 O O . PHE B 1 242 ? 22.141 -13.289 -11.648 1 97.06 242 PHE B O 1
ATOM 4697 N N . GLN B 1 243 ? 21.656 -15.203 -10.578 1 97.62 243 GLN B N 1
ATOM 4698 C CA . GLN B 1 243 ? 22.922 -15.867 -10.883 1 97.62 243 GLN B CA 1
ATOM 4699 C C . GLN B 1 243 ? 22.672 -17.188 -11.594 1 97.62 243 GLN B C 1
ATOM 4701 O O . GLN B 1 243 ? 22.422 -18.219 -10.945 1 97.62 243 GLN B O 1
ATOM 4706 N N . LEU B 1 244 ? 22.859 -17.203 -12.867 1 96.69 244 LEU B N 1
ATOM 4707 C CA . LEU B 1 244 ? 22.609 -18.359 -13.711 1 96.69 244 LEU B CA 1
ATOM 4708 C C . LEU B 1 244 ? 23.656 -19.438 -13.453 1 96.69 244 LEU B C 1
ATOM 4710 O O . LEU B 1 244 ? 24.859 -19.156 -13.398 1 96.69 244 LEU B O 1
ATOM 4714 N N . GLY B 1 245 ? 23.203 -20.625 -13.258 1 97.25 245 GLY B N 1
ATOM 4715 C CA . GLY B 1 245 ? 24.094 -21.781 -13.133 1 97.25 245 GLY B CA 1
ATOM 4716 C C . GLY B 1 245 ? 24.641 -21.969 -11.727 1 97.25 245 GLY B C 1
ATOM 4717 O O . GLY B 1 245 ? 25.375 -22.922 -11.461 1 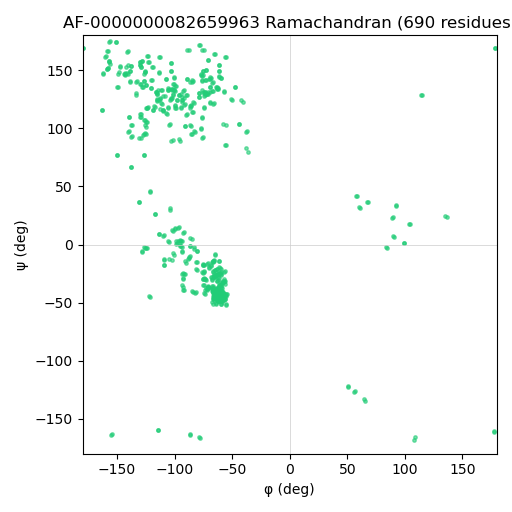97.25 245 GLY B O 1
ATOM 4718 N N . ASN B 1 246 ? 24.297 -21.062 -10.844 1 97.88 246 ASN B N 1
ATOM 4719 C CA . ASN B 1 246 ? 24.766 -21.141 -9.461 1 97.88 246 ASN B CA 1
ATOM 4720 C C . ASN B 1 246 ? 23.844 -22.016 -8.609 1 97.88 246 ASN B C 1
ATOM 4722 O O . ASN B 1 246 ? 22.672 -21.688 -8.414 1 97.88 246 ASN B O 1
ATOM 4726 N N . TRP B 1 247 ? 24.312 -23.109 -8.031 1 97.12 247 TRP B N 1
ATOM 4727 C CA . TRP B 1 247 ? 23.5 -24.094 -7.305 1 97.12 247 TRP B CA 1
ATOM 4728 C C . TRP B 1 247 ? 23.656 -23.906 -5.801 1 97.12 247 TRP B C 1
ATOM 4730 O O . TRP B 1 247 ? 23.25 -24.766 -5.016 1 97.12 247 TRP B O 1
ATOM 4740 N N . SER B 1 248 ? 24.266 -22.734 -5.398 1 97.06 248 SER B N 1
ATOM 4741 C CA . SER B 1 248 ? 24.453 -22.516 -3.969 1 97.06 248 SER B CA 1
ATOM 4742 C C . SER B 1 248 ? 23.141 -22.156 -3.285 1 97.06 248 SER B C 1
ATOM 4744 O O . SER B 1 248 ? 22.438 -21.234 -3.715 1 97.06 248 SER B O 1
ATOM 4746 N N . GLU B 1 249 ? 22.766 -22.844 -2.221 1 94.31 249 GLU B N 1
ATOM 4747 C CA . GLU B 1 249 ? 21.562 -22.562 -1.453 1 94.31 249 GLU B CA 1
ATOM 4748 C C . GLU B 1 249 ? 21.859 -21.641 -0.277 1 94.31 249 GLU B C 1
ATOM 4750 O O . GLU B 1 249 ? 20.953 -21.25 0.458 1 94.31 249 GLU B O 1
ATOM 4755 N N . THR B 1 250 ? 23.094 -21.297 -0.115 1 96.25 250 THR B N 1
ATOM 4756 C CA . THR B 1 250 ? 23.516 -20.547 1.062 1 96.25 250 THR B CA 1
ATOM 4757 C C . THR B 1 250 ? 23.406 -19.047 0.814 1 96.25 250 THR B C 1
ATOM 4759 O O . THR B 1 250 ? 23.734 -18.562 -0.275 1 96.25 250 THR B O 1
ATOM 4762 N N . ASN B 1 251 ? 23 -18.406 1.865 1 97.5 251 ASN B N 1
ATOM 4763 C CA . ASN B 1 251 ? 23 -16.953 1.788 1 97.5 251 ASN B CA 1
ATOM 4764 C C . ASN B 1 251 ? 24.406 -16.391 1.692 1 97.5 251 ASN B C 1
ATOM 4766 O O . ASN B 1 251 ? 25.328 -16.891 2.346 1 97.5 251 ASN B O 1
ATOM 4770 N N . SER B 1 252 ? 24.594 -15.406 0.892 1 97.5 252 SER B N 1
ATOM 4771 C CA . SER B 1 252 ? 25.875 -14.75 0.64 1 97.5 252 SER B CA 1
ATOM 4772 C C . SER B 1 252 ? 25.891 -13.328 1.189 1 97.5 252 SER B C 1
ATOM 4774 O O . SER B 1 252 ? 24.969 -12.547 0.933 1 97.5 252 SER B O 1
ATOM 4776 N N . ILE B 1 253 ? 26.938 -12.992 1.882 1 97.88 253 ILE B N 1
ATOM 4777 C CA . ILE B 1 253 ? 27.078 -11.656 2.449 1 97.88 253 ILE B CA 1
ATOM 4778 C C . ILE B 1 253 ? 27.203 -10.633 1.325 1 97.88 253 ILE B C 1
ATOM 4780 O O . ILE B 1 253 ? 26.547 -9.594 1.35 1 97.88 253 ILE B O 1
ATOM 4784 N N . PRO B 1 254 ? 28.031 -10.906 0.322 1 98.12 254 PRO B N 1
ATOM 4785 C CA . PRO B 1 254 ? 28.094 -9.961 -0.798 1 98.12 254 PRO B CA 1
ATOM 4786 C C . PRO B 1 254 ? 26.719 -9.727 -1.442 1 98.12 254 PRO B C 1
ATOM 4788 O O . PRO B 1 254 ? 26.391 -8.594 -1.8 1 98.12 254 PRO B O 1
ATOM 4791 N N . ASP B 1 255 ? 25.953 -10.789 -1.637 1 98.19 255 ASP B N 1
ATOM 4792 C CA . ASP B 1 255 ? 24.609 -10.648 -2.203 1 98.19 255 ASP B CA 1
ATOM 4793 C C . ASP B 1 255 ? 23.719 -9.836 -1.282 1 98.19 255 ASP B C 1
ATOM 4795 O O . ASP B 1 255 ? 22.953 -8.977 -1.747 1 98.19 255 ASP B O 1
ATOM 4799 N N . HIS B 1 256 ? 23.812 -10.109 0.019 1 98.5 256 HIS B N 1
ATOM 4800 C CA . HIS B 1 256 ? 23.078 -9.32 1.002 1 98.5 256 HIS B CA 1
ATOM 4801 C C . HIS B 1 256 ? 23.406 -7.832 0.855 1 98.5 256 HIS B C 1
ATOM 4803 O O . HIS B 1 256 ? 22.484 -7 0.818 1 98.5 256 HIS B O 1
ATOM 4809 N N . ASN B 1 257 ? 24.641 -7.488 0.831 1 98.56 257 ASN B N 1
ATOM 4810 C CA . ASN B 1 257 ? 25.078 -6.098 0.75 1 98.56 257 ASN B CA 1
ATOM 4811 C C . ASN B 1 257 ? 24.578 -5.426 -0.528 1 98.56 257 ASN B C 1
ATOM 4813 O O . ASN B 1 257 ? 24.156 -4.273 -0.504 1 98.56 257 ASN B O 1
ATOM 4817 N N . THR B 1 258 ? 24.688 -6.188 -1.603 1 98.12 258 THR B N 1
ATOM 4818 C CA . THR B 1 258 ? 24.234 -5.672 -2.885 1 98.12 258 THR B CA 1
ATOM 4819 C C . THR B 1 258 ? 22.75 -5.312 -2.818 1 98.12 258 THR B C 1
ATOM 4821 O O . THR B 1 258 ? 22.344 -4.223 -3.23 1 98.12 258 THR B O 1
ATOM 4824 N N . ILE B 1 259 ? 21.938 -6.18 -2.289 1 98.56 259 ILE B N 1
ATOM 4825 C CA . ILE B 1 259 ? 20.5 -5.961 -2.174 1 98.56 259 ILE B CA 1
ATOM 4826 C C . ILE B 1 259 ? 20.234 -4.777 -1.247 1 98.56 259 ILE B C 1
ATOM 4828 O O . ILE B 1 259 ? 19.516 -3.844 -1.611 1 98.56 259 ILE B O 1
ATOM 4832 N N . TRP B 1 260 ? 20.844 -4.82 -0.062 1 98.62 260 TRP B N 1
ATOM 4833 C CA . TRP B 1 260 ? 20.562 -3.842 0.985 1 98.62 260 TRP B CA 1
ATOM 4834 C C . TRP B 1 260 ? 20.938 -2.436 0.532 1 98.62 260 TRP B C 1
ATOM 4836 O O . TRP B 1 260 ? 20.125 -1.511 0.62 1 98.62 260 TRP B O 1
ATOM 4846 N N . GLU B 1 261 ? 22.109 -2.271 0.003 1 98.19 261 GLU B N 1
ATOM 4847 C CA . GLU B 1 261 ? 22.594 -0.959 -0.427 1 98.19 261 GLU B CA 1
ATOM 4848 C C . GLU B 1 261 ? 21.781 -0.438 -1.607 1 98.19 261 GLU B C 1
ATOM 4850 O O . GLU B 1 261 ? 21.422 0.744 -1.654 1 98.19 261 GLU B O 1
ATOM 4855 N N . GLY B 1 262 ? 21.531 -1.339 -2.561 1 97.56 262 GLY B N 1
ATOM 4856 C CA . GLY B 1 262 ? 20.719 -0.942 -3.707 1 97.56 262 GLY B CA 1
ATOM 4857 C C . GLY B 1 262 ? 19.328 -0.481 -3.326 1 97.56 262 GLY B C 1
ATOM 4858 O O . GLY B 1 262 ? 18.859 0.562 -3.795 1 97.56 262 GLY B O 1
ATOM 4859 N N . CYS B 1 263 ? 18.688 -1.212 -2.486 1 98.38 263 CYS B N 1
ATOM 4860 C CA . CYS B 1 263 ? 17.328 -0.889 -2.082 1 98.38 263 CYS B CA 1
ATOM 4861 C C . CYS B 1 263 ? 17.297 0.351 -1.197 1 98.38 263 CYS B C 1
ATOM 4863 O O . CYS B 1 263 ? 16.391 1.177 -1.307 1 98.38 263 CYS B O 1
ATOM 4865 N N . CYS B 1 264 ? 18.297 0.521 -0.319 1 97.69 264 CYS B N 1
ATOM 4866 C CA . CYS B 1 264 ? 18.344 1.694 0.546 1 97.69 264 CYS B CA 1
ATOM 4867 C C . CYS B 1 264 ? 18.594 2.961 -0.264 1 97.69 264 CYS B C 1
ATOM 4869 O O . CYS B 1 264 ? 18.141 4.043 0.108 1 97.69 264 CYS B O 1
ATOM 4871 N N . ARG B 1 265 ? 19.297 2.848 -1.365 1 95.75 265 ARG B N 1
ATOM 4872 C CA . ARG B 1 265 ? 19.469 3.988 -2.258 1 95.75 265 ARG B CA 1
ATOM 4873 C C . ARG B 1 265 ? 18.156 4.379 -2.918 1 95.75 265 ARG B C 1
ATOM 4875 O O . ARG B 1 265 ? 17.859 5.566 -3.078 1 95.75 265 ARG B O 1
ATOM 4882 N N . LEU B 1 266 ? 17.422 3.365 -3.227 1 95.94 266 LEU B N 1
ATOM 4883 C CA . LEU B 1 266 ? 16.125 3.574 -3.871 1 95.94 266 LEU B CA 1
ATOM 4884 C C . LEU B 1 266 ? 15.109 4.117 -2.879 1 95.94 266 LEU B C 1
ATOM 4886 O O . LEU B 1 266 ? 14.281 4.953 -3.236 1 95.94 266 LEU B O 1
ATOM 4890 N N . GLU B 1 267 ? 15.094 3.672 -1.698 1 97.44 267 GLU B N 1
ATOM 4891 C CA . GLU B 1 267 ? 14.18 4.012 -0.605 1 97.44 267 GLU B CA 1
ATOM 4892 C C . GLU B 1 267 ? 14.938 4.18 0.708 1 97.44 267 GLU B C 1
ATOM 4894 O O . GLU B 1 267 ? 15.031 3.244 1.505 1 97.44 267 GLU B O 1
ATOM 4899 N N . PRO B 1 268 ? 15.305 5.348 0.997 1 97.19 268 PRO B N 1
ATOM 4900 C CA . PRO B 1 268 ? 16.203 5.59 2.133 1 97.19 268 PRO B CA 1
ATOM 4901 C C . PRO B 1 268 ? 15.562 5.23 3.473 1 97.19 268 PRO B C 1
ATOM 4903 O O . PRO B 1 268 ? 16.266 4.949 4.441 1 97.19 268 PRO B O 1
ATOM 4906 N N . THR B 1 269 ? 14.25 5.184 3.592 1 97.81 269 THR B N 1
ATOM 4907 C CA . THR B 1 269 ? 13.586 4.863 4.852 1 97.81 269 THR B CA 1
ATOM 4908 C C . THR B 1 269 ? 13.859 3.418 5.254 1 97.81 269 THR B C 1
ATOM 4910 O O . THR B 1 269 ? 13.617 3.033 6.402 1 97.81 269 THR B O 1
ATOM 4913 N N . LEU B 1 270 ? 14.352 2.6 4.371 1 98.31 270 LEU B N 1
ATOM 4914 C CA . LEU B 1 270 ? 14.641 1.194 4.641 1 98.31 270 LEU B CA 1
ATOM 4915 C C . LEU B 1 270 ? 15.781 1.055 5.645 1 98.31 270 LEU B C 1
ATOM 4917 O O . LEU B 1 270 ? 15.938 0 6.266 1 98.31 270 LEU B O 1
ATOM 4921 N N . LYS B 1 271 ? 16.547 2.098 5.691 1 96.69 271 LYS B N 1
ATOM 4922 C CA . LYS B 1 271 ? 17.719 2.039 6.57 1 96.69 271 LYS B CA 1
ATOM 4923 C C . LYS B 1 271 ? 17.312 1.731 8.008 1 96.69 271 LYS B C 1
ATOM 4925 O O . LYS B 1 271 ? 18.078 1.123 8.758 1 96.69 271 LYS B O 1
ATOM 4930 N N . ASP B 1 272 ? 16.078 2.035 8.352 1 92.62 272 ASP B N 1
ATOM 4931 C CA . ASP B 1 272 ? 15.586 1.829 9.711 1 92.62 272 ASP B CA 1
ATOM 4932 C C . ASP B 1 272 ? 14.664 0.611 9.781 1 92.62 272 ASP B C 1
ATOM 4934 O O . ASP B 1 272 ? 14.078 0.335 10.836 1 92.62 272 ASP B O 1
ATOM 4938 N N . ALA B 1 273 ? 14.492 -0.058 8.703 1 97.12 273 ALA B N 1
ATOM 4939 C CA . ALA B 1 273 ? 13.586 -1.2 8.688 1 97.12 273 ALA B CA 1
ATOM 4940 C C . ALA B 1 273 ? 14.211 -2.412 9.367 1 97.12 273 ALA B C 1
ATOM 4942 O O . ALA B 1 273 ? 15.414 -2.652 9.234 1 97.12 273 ALA B O 1
ATOM 4943 N N . LYS B 1 274 ? 13.477 -3.152 10.086 1 97.56 274 LYS B N 1
ATOM 4944 C CA . LYS B 1 274 ? 13.93 -4.387 10.719 1 97.56 274 LYS B CA 1
ATOM 4945 C C . LYS B 1 274 ? 13.961 -5.539 9.711 1 97.56 274 LYS B C 1
ATOM 4947 O O . LYS B 1 274 ? 12.977 -5.801 9.023 1 97.56 274 LYS B O 1
ATOM 4952 N N . ILE B 1 275 ? 15.047 -6.246 9.648 1 98.06 275 ILE B N 1
ATOM 4953 C CA . ILE B 1 275 ? 15.156 -7.43 8.805 1 98.06 275 ILE B CA 1
ATOM 4954 C C . ILE B 1 275 ? 14.469 -8.617 9.477 1 98.06 275 ILE B C 1
ATOM 4956 O O . ILE B 1 275 ? 14.766 -8.938 10.633 1 98.06 275 ILE B O 1
ATOM 4960 N N . ILE B 1 276 ? 13.609 -9.203 8.766 1 97.38 276 ILE B N 1
ATOM 4961 C CA . ILE B 1 276 ? 12.82 -10.336 9.25 1 97.38 276 ILE B CA 1
ATOM 4962 C C . ILE B 1 276 ? 13.523 -11.641 8.898 1 97.38 276 ILE B C 1
ATOM 4964 O O . ILE B 1 276 ? 13.43 -12.633 9.633 1 97.38 276 ILE B O 1
ATOM 4968 N N . GLY B 1 277 ? 14.094 -11.672 7.703 1 96.94 277 GLY B N 1
ATOM 4969 C CA . GLY B 1 277 ? 14.742 -12.891 7.23 1 96.94 277 GLY B CA 1
ATOM 4970 C C . GLY B 1 277 ? 15.352 -12.742 5.848 1 96.94 277 GLY B C 1
ATOM 4971 O O . GLY B 1 277 ? 15.148 -11.727 5.184 1 96.94 277 GLY B O 1
ATOM 4972 N N . GLU B 1 278 ? 16.109 -13.758 5.559 1 97.5 278 GLU B N 1
ATOM 4973 C CA . GLU B 1 278 ? 16.781 -13.844 4.262 1 97.5 278 GLU B CA 1
ATOM 4974 C C . GLU B 1 278 ? 16.734 -15.266 3.709 1 97.5 278 GLU B C 1
ATOM 4976 O O . GLU B 1 278 ? 16.891 -16.234 4.457 1 97.5 278 GLU B O 1
ATOM 4981 N N . TRP B 1 279 ? 16.531 -15.367 2.4 1 97.81 279 TRP B N 1
ATOM 4982 C CA . TRP B 1 279 ? 16.391 -16.688 1.787 1 97.81 279 TRP B CA 1
ATOM 4983 C C . TRP B 1 279 ? 17.031 -16.703 0.406 1 97.81 279 TRP B C 1
ATOM 4985 O O . TRP B 1 279 ? 17.047 -15.703 -0.304 1 97.81 279 TRP B O 1
ATOM 4995 N N . SER B 1 280 ? 17.547 -17.812 0.114 1 97.56 280 SER B N 1
ATOM 4996 C CA . SER B 1 280 ? 18.047 -18.094 -1.232 1 97.56 280 SER B CA 1
ATOM 4997 C C . SER B 1 280 ? 17.219 -19.188 -1.906 1 97.56 280 SER B C 1
ATOM 4999 O O . SER B 1 280 ? 16.641 -20.031 -1.23 1 97.56 280 SER B O 1
ATOM 5001 N N . GLY B 1 281 ? 17.078 -19.125 -3.209 1 96.25 281 GLY B N 1
ATOM 5002 C CA . GLY B 1 281 ? 16.344 -20.125 -3.969 1 96.25 281 GLY B CA 1
ATOM 5003 C C . GLY B 1 281 ? 16.75 -20.203 -5.426 1 96.25 281 GLY B C 1
ATOM 5004 O O . GLY B 1 281 ? 17.609 -19.438 -5.867 1 96.25 281 GLY B O 1
ATOM 5005 N N . PHE B 1 282 ? 16.156 -21.203 -6.129 1 97.44 282 PHE B N 1
ATOM 5006 C CA . PHE B 1 282 ? 16.531 -21.469 -7.512 1 97.44 282 PHE B CA 1
ATOM 5007 C C . PHE B 1 282 ? 15.336 -21.281 -8.438 1 97.44 282 PHE B C 1
ATOM 5009 O O . PHE B 1 282 ? 14.398 -22.078 -8.43 1 97.44 282 PHE B O 1
ATOM 5016 N N . ARG B 1 283 ? 15.422 -20.328 -9.297 1 97.62 283 ARG B N 1
ATOM 5017 C CA . ARG B 1 283 ? 14.461 -20.234 -10.391 1 97.62 283 ARG B CA 1
ATOM 5018 C C . ARG B 1 283 ? 14.758 -21.266 -11.469 1 97.62 283 ARG B C 1
ATOM 5020 O O . ARG B 1 283 ? 15.914 -21.5 -11.828 1 97.62 283 ARG B O 1
ATOM 5027 N N . PRO B 1 284 ? 13.719 -21.922 -11.852 1 98.38 284 PRO B N 1
ATOM 5028 C CA . PRO B 1 284 ? 13.93 -22.828 -12.984 1 98.38 284 PRO B CA 1
ATOM 5029 C C . PRO B 1 284 ? 14.039 -22.094 -14.32 1 98.38 284 PRO B C 1
ATOM 5031 O O . PRO B 1 284 ? 13.031 -21.938 -15.016 1 98.38 284 PRO B O 1
ATOM 5034 N N . VAL B 1 285 ? 15.195 -21.75 -14.75 1 97.62 285 VAL B N 1
ATOM 5035 C CA . VAL B 1 285 ? 15.391 -20.891 -15.914 1 97.62 285 VAL B CA 1
ATOM 5036 C C . VAL B 1 285 ? 15.5 -21.75 -17.172 1 97.62 285 VAL B C 1
ATOM 5038 O O . VAL B 1 285 ? 16.266 -22.719 -17.203 1 97.62 285 VAL B O 1
ATOM 5041 N N . ARG B 1 286 ? 14.742 -21.406 -18.125 1 96.69 286 ARG B N 1
ATOM 5042 C CA . ARG B 1 286 ? 14.703 -22 -19.453 1 96.69 286 ARG B CA 1
ATOM 5043 C C . ARG B 1 286 ? 14.312 -20.969 -20.5 1 96.69 286 ARG B C 1
ATOM 5045 O O . ARG B 1 286 ? 13.617 -20 -20.188 1 96.69 286 ARG B O 1
ATOM 5052 N N . PRO B 1 287 ? 14.828 -21.047 -21.766 1 93.31 287 PRO B N 1
ATOM 5053 C CA . PRO B 1 287 ? 14.461 -20.047 -22.766 1 93.31 287 PRO B CA 1
ATOM 5054 C C . PRO B 1 287 ? 12.953 -19.953 -22.984 1 93.31 287 PRO B C 1
ATOM 5056 O O . PRO B 1 287 ? 12.43 -18.875 -23.281 1 93.31 287 PRO B O 1
ATOM 5059 N N . GLN B 1 288 ? 12.344 -21.094 -22.828 1 94.56 288 GLN B N 1
ATOM 5060 C CA . GLN B 1 288 ? 10.883 -21.172 -22.906 1 94.56 288 GLN B CA 1
ATOM 5061 C C . GLN B 1 288 ? 10.336 -22.188 -21.906 1 94.56 288 GLN B C 1
ATOM 5063 O O . GLN B 1 288 ? 10.984 -23.188 -21.594 1 94.56 288 GLN B O 1
ATOM 5068 N N . VAL B 1 289 ? 9.156 -21.844 -21.438 1 97.56 289 VAL B N 1
ATOM 5069 C CA . VAL B 1 289 ? 8.484 -22.828 -20.594 1 97.56 289 VAL B CA 1
ATOM 5070 C C . VAL B 1 289 ? 8.312 -24.141 -21.359 1 97.56 289 VAL B C 1
ATOM 5072 O O . VAL B 1 289 ? 7.941 -24.125 -22.531 1 97.56 289 VAL B O 1
ATOM 5075 N N . ARG B 1 290 ? 8.672 -25.234 -20.734 1 97.75 290 ARG B N 1
ATOM 5076 C CA . ARG B 1 290 ? 8.391 -26.531 -21.344 1 97.75 290 ARG B CA 1
ATOM 5077 C C . ARG B 1 290 ? 7.039 -27.062 -20.891 1 97.75 290 ARG B C 1
ATOM 5079 O O . ARG B 1 290 ? 6.895 -27.469 -19.734 1 97.75 290 ARG B O 1
ATOM 5086 N N . LEU B 1 291 ? 6.086 -26.953 -21.672 1 98.12 291 LEU B N 1
ATOM 5087 C CA . LEU B 1 291 ? 4.746 -27.484 -21.453 1 98.12 291 LEU B CA 1
ATOM 5088 C C . LEU B 1 291 ? 4.312 -28.375 -22.609 1 98.12 291 LEU B C 1
ATOM 5090 O O . LEU B 1 291 ? 3.738 -27.891 -23.594 1 98.12 291 LEU B O 1
ATOM 5094 N N . GLU B 1 292 ? 4.512 -29.625 -22.438 1 96.31 292 GLU B N 1
ATOM 5095 C CA . GLU B 1 292 ? 4.277 -30.547 -23.547 1 96.31 292 GLU B CA 1
ATOM 5096 C C . GLU B 1 292 ? 4.008 -31.969 -23.031 1 96.31 292 GLU B C 1
ATOM 5098 O O . GLU B 1 292 ? 4.363 -32.312 -21.906 1 96.31 292 GLU B O 1
ATOM 5103 N N . ARG B 1 293 ? 3.367 -32.656 -23.891 1 96.44 293 ARG B N 1
ATOM 5104 C CA . ARG B 1 293 ? 3.023 -34.062 -23.625 1 96.44 293 ARG B CA 1
ATOM 5105 C C . ARG B 1 293 ? 4.004 -35 -24.297 1 96.44 293 ARG B C 1
ATOM 5107 O O . ARG B 1 293 ? 4.477 -34.719 -25.406 1 96.44 293 ARG B O 1
ATOM 5114 N N . GLU B 1 294 ? 4.402 -36 -23.578 1 93.88 294 GLU B N 1
ATOM 5115 C CA . GLU B 1 294 ? 5.258 -37.062 -24.094 1 93.88 294 GLU B CA 1
ATOM 5116 C C . GLU B 1 294 ? 4.738 -38.438 -23.688 1 93.88 294 GLU B C 1
ATOM 5118 O O . GLU B 1 294 ? 4.227 -38.625 -22.578 1 93.88 294 GLU B O 1
ATOM 5123 N N . GLN B 1 295 ? 4.824 -39.344 -24.625 1 91.31 295 GLN B N 1
ATOM 5124 C CA . GLN B 1 295 ? 4.48 -40.75 -24.281 1 91.31 295 GLN B CA 1
ATOM 5125 C C . GLN B 1 295 ? 5.719 -41.531 -23.875 1 91.31 295 GLN B C 1
ATOM 5127 O O . GLN B 1 295 ? 6.746 -41.469 -24.547 1 91.31 295 GLN B O 1
ATOM 5132 N N . LEU B 1 296 ? 5.633 -42.062 -22.734 1 86.44 296 LEU B N 1
ATOM 5133 C CA . LEU B 1 296 ? 6.711 -42.906 -22.234 1 86.44 296 LEU B CA 1
ATOM 5134 C C . LEU B 1 296 ? 6.32 -44.375 -22.328 1 86.44 296 LEU B C 1
ATOM 5136 O O . LEU B 1 296 ? 5.199 -44.75 -21.984 1 86.44 296 LEU B O 1
ATOM 5140 N N . ARG B 1 297 ? 7.152 -45.125 -23 1 83.12 297 ARG B N 1
ATOM 5141 C CA . ARG B 1 297 ? 6.93 -46.562 -23.078 1 83.12 297 ARG B CA 1
ATOM 5142 C C . ARG B 1 297 ? 7.895 -47.312 -22.172 1 83.12 297 ARG B C 1
ATOM 5144 O O . ARG B 1 297 ? 9.109 -47.219 -22.344 1 83.12 297 ARG B O 1
ATOM 5151 N N . PHE B 1 298 ? 7.27 -47.656 -21.156 1 78.25 298 PHE B N 1
ATOM 5152 C CA . PHE B 1 298 ? 8.031 -48.562 -20.281 1 78.25 298 PHE B CA 1
ATOM 5153 C C . PHE B 1 298 ? 7.445 -49.969 -20.297 1 78.25 298 PHE B C 1
ATOM 5155 O O . PHE B 1 298 ? 6.363 -50.188 -19.75 1 78.25 298 PHE B O 1
ATOM 5162 N N . GLY B 1 299 ? 8.18 -50.938 -20.781 1 73.5 299 GLY B N 1
ATOM 5163 C CA . GLY B 1 299 ? 7.613 -52.281 -20.906 1 73.5 299 GLY B CA 1
ATOM 5164 C C . GLY B 1 299 ? 6.277 -52.281 -21.625 1 73.5 299 GLY B C 1
ATOM 5165 O O . GLY B 1 299 ? 6.156 -51.75 -22.734 1 73.5 299 GLY B O 1
ATOM 5166 N N . SER B 1 300 ? 5.234 -52.812 -20.922 1 71.81 300 SER B N 1
ATOM 5167 C CA . SER B 1 300 ? 3.906 -52.938 -21.516 1 71.81 300 SER B CA 1
ATOM 5168 C C . SER B 1 300 ? 3.037 -51.75 -21.156 1 71.81 300 SER B C 1
ATOM 5170 O O . SER B 1 300 ? 1.934 -51.594 -21.688 1 71.81 300 SER B O 1
ATOM 5172 N N . SER B 1 301 ? 3.627 -50.844 -20.375 1 78.62 301 SER B N 1
ATOM 5173 C CA . SER B 1 301 ? 2.824 -49.719 -19.922 1 78.62 301 SER B CA 1
ATOM 5174 C C . SER B 1 301 ? 2.996 -48.531 -20.844 1 78.62 301 SER B C 1
ATOM 5176 O O . SER B 1 301 ? 4.102 -48.25 -21.312 1 78.62 301 SER B O 1
ATOM 5178 N N . ASN B 1 302 ? 1.794 -48 -21.25 1 86.38 302 ASN B N 1
ATOM 5179 C CA . ASN B 1 302 ? 1.766 -46.75 -21.984 1 86.38 302 ASN B CA 1
ATOM 5180 C C . ASN B 1 302 ? 1.348 -45.594 -21.094 1 86.38 302 ASN B C 1
ATOM 5182 O O . ASN B 1 302 ? 0.156 -45.375 -20.891 1 86.38 302 ASN B O 1
ATOM 5186 N N . THR B 1 303 ? 2.367 -45.031 -20.5 1 92.12 303 THR B N 1
ATOM 5187 C CA . THR B 1 303 ? 2.094 -43.906 -19.594 1 92.12 303 THR B CA 1
ATOM 5188 C C . THR B 1 303 ? 2.373 -42.562 -20.281 1 92.12 303 THR B C 1
ATOM 5190 O O . THR B 1 303 ? 3.332 -42.438 -21.031 1 92.12 303 THR B O 1
ATOM 5193 N N . GLU B 1 304 ? 1.461 -41.594 -20.047 1 95.19 304 GLU B N 1
ATOM 5194 C CA . GLU B 1 304 ? 1.617 -40.25 -20.578 1 95.19 304 GLU B CA 1
ATOM 5195 C C . GLU B 1 304 ? 2.318 -39.344 -19.562 1 95.19 304 GLU B C 1
ATOM 5197 O O . GLU B 1 304 ? 2.041 -39.406 -18.359 1 95.19 304 GLU B O 1
ATOM 5202 N N . VAL B 1 305 ? 3.309 -38.625 -20.062 1 97.06 305 VAL B N 1
ATOM 5203 C CA . VAL B 1 305 ? 3.967 -37.625 -19.234 1 97.06 305 VAL B CA 1
ATOM 5204 C C . VAL B 1 305 ? 3.689 -36.25 -19.781 1 97.06 305 VAL B C 1
ATOM 5206 O O . VAL B 1 305 ? 3.842 -36 -20.984 1 97.06 305 VAL B O 1
ATOM 5209 N N . ILE B 1 306 ? 3.152 -35.375 -18.984 1 98.44 306 ILE B N 1
ATOM 5210 C CA . ILE B 1 306 ? 3.033 -33.969 -19.328 1 98.44 306 ILE B CA 1
ATOM 5211 C C . ILE B 1 306 ? 4.051 -33.156 -18.531 1 98.44 306 ILE B C 1
ATOM 5213 O O . ILE B 1 306 ? 4.023 -33.156 -17.297 1 98.44 306 ILE B O 1
ATOM 5217 N N . HIS B 1 307 ? 4.969 -32.5 -19.219 1 98.31 307 HIS B N 1
ATOM 5218 C CA . HIS B 1 307 ? 5.945 -31.625 -18.578 1 98.31 307 HIS B CA 1
ATOM 5219 C C . HIS B 1 307 ? 5.371 -30.234 -18.359 1 98.31 307 HIS B C 1
ATOM 5221 O O . HIS B 1 307 ? 4.641 -29.719 -19.219 1 98.31 307 HIS B O 1
ATOM 5227 N N . ASN B 1 308 ? 5.645 -29.609 -17.297 1 98.69 308 ASN B N 1
ATOM 5228 C CA . ASN B 1 308 ? 5.258 -28.25 -16.922 1 98.69 308 ASN B CA 1
ATOM 5229 C C . ASN B 1 308 ? 6.297 -27.609 -16.016 1 98.69 308 ASN B C 1
ATOM 5231 O O . ASN B 1 308 ? 6.094 -27.516 -14.805 1 98.69 308 ASN B O 1
ATOM 5235 N N . TYR B 1 309 ? 7.422 -27.156 -16.594 1 98.44 309 TYR B N 1
ATOM 5236 C CA . TYR B 1 309 ? 8.508 -26.547 -15.836 1 98.44 309 TYR B CA 1
ATOM 5237 C C . TYR B 1 309 ? 9.266 -25.531 -16.688 1 98.44 309 TYR B C 1
ATOM 5239 O O . TYR B 1 309 ? 8.945 -25.344 -17.859 1 98.44 309 TYR B O 1
ATOM 5247 N N . GLY B 1 310 ? 10.188 -24.828 -16.094 1 97.94 310 GLY B N 1
ATOM 5248 C CA . GLY B 1 310 ? 10.992 -23.859 -16.828 1 97.94 310 GLY B CA 1
ATOM 5249 C C . GLY B 1 310 ? 10.414 -22.453 -16.797 1 97.94 310 GLY B C 1
ATOM 5250 O O . GLY B 1 310 ? 10.602 -21.672 -17.734 1 97.94 310 GLY B O 1
ATOM 5251 N N . HIS B 1 311 ? 9.789 -22.078 -15.742 1 97.44 311 HIS B N 1
ATOM 5252 C CA . HIS B 1 311 ? 9.031 -20.828 -15.688 1 97.44 311 HIS B CA 1
ATOM 5253 C C . HIS B 1 311 ? 9.922 -19.656 -15.273 1 97.44 311 HIS B C 1
ATOM 5255 O O . HIS B 1 311 ? 9.508 -18.5 -15.359 1 97.44 311 HIS B O 1
ATOM 5261 N N . GLY B 1 312 ? 11.117 -19.938 -14.82 1 95.19 312 GLY B N 1
ATOM 5262 C CA . GLY B 1 312 ? 11.992 -18.875 -14.391 1 95.19 312 GLY B CA 1
ATOM 5263 C C . GLY B 1 312 ? 11.477 -18.125 -13.18 1 95.19 312 GLY B C 1
ATOM 5264 O O . GLY B 1 312 ? 11.086 -18.734 -12.188 1 95.19 312 GLY B O 1
ATOM 5265 N N . GLY B 1 313 ? 11.516 -16.781 -13.242 1 93.25 313 GLY B N 1
ATOM 5266 C CA . GLY B 1 313 ? 11.164 -15.969 -12.094 1 93.25 313 GLY B CA 1
ATOM 5267 C C . GLY B 1 313 ? 9.695 -15.57 -12.078 1 93.25 313 GLY B C 1
ATOM 5268 O O . GLY B 1 313 ? 9.281 -14.758 -11.25 1 93.25 313 GLY B O 1
ATOM 5269 N N . PHE B 1 314 ? 8.891 -16.156 -12.961 1 95.06 314 PHE B N 1
ATOM 5270 C CA . PHE B 1 314 ? 7.516 -15.672 -13.023 1 95.06 314 PHE B CA 1
ATOM 5271 C C . PHE B 1 314 ? 6.531 -16.828 -12.969 1 95.06 314 PHE B C 1
ATOM 5273 O O . PHE B 1 314 ? 5.516 -16.828 -13.672 1 95.06 314 PHE B O 1
ATOM 5280 N N . GLY B 1 315 ? 6.863 -17.906 -12.141 1 97.81 315 GLY B N 1
ATOM 5281 C CA . GLY B 1 315 ? 5.984 -19.047 -11.922 1 97.81 315 GLY B CA 1
ATOM 5282 C C . GLY B 1 315 ? 4.629 -18.656 -11.359 1 97.81 315 GLY B C 1
ATOM 5283 O O . GLY B 1 315 ? 3.594 -19.094 -11.859 1 97.81 315 GLY B O 1
ATOM 5284 N N . LEU B 1 316 ? 4.621 -17.812 -10.336 1 98.56 316 LEU B N 1
ATOM 5285 C CA . LEU B 1 316 ? 3.373 -17.344 -9.742 1 98.56 316 LEU B CA 1
ATOM 5286 C C . LEU B 1 316 ? 2.586 -16.484 -10.734 1 98.56 316 LEU B C 1
ATOM 5288 O O . LEU B 1 316 ? 1.354 -16.484 -10.711 1 98.56 316 LEU B O 1
ATOM 5292 N N . THR B 1 317 ? 3.244 -15.852 -11.625 1 98.56 317 THR B N 1
ATOM 5293 C CA . THR B 1 317 ? 2.66 -14.945 -12.609 1 98.56 317 THR B CA 1
ATOM 5294 C C . THR B 1 317 ? 1.935 -15.727 -13.703 1 98.56 317 THR B C 1
ATOM 5296 O O . THR B 1 317 ? 0.981 -15.227 -14.305 1 98.56 317 THR B O 1
ATOM 5299 N N . ILE B 1 318 ? 2.322 -17.016 -13.914 1 98.69 318 ILE B N 1
ATOM 5300 C CA . ILE B 1 318 ? 1.854 -17.703 -15.109 1 98.69 318 ILE B CA 1
ATOM 5301 C C . ILE B 1 318 ? 1.161 -19.016 -14.727 1 98.69 318 ILE B C 1
ATOM 5303 O O . ILE B 1 318 ? 0.604 -19.703 -15.586 1 98.69 318 ILE B O 1
ATOM 5307 N N . HIS B 1 319 ? 1.115 -19.375 -13.508 1 98.88 319 HIS B N 1
ATOM 5308 C CA . HIS B 1 319 ? 0.868 -20.719 -13.016 1 98.88 319 HIS B CA 1
ATOM 5309 C C . HIS B 1 319 ? -0.51 -21.219 -13.438 1 98.88 319 HIS B C 1
ATOM 5311 O O . HIS B 1 319 ? -0.658 -22.375 -13.859 1 98.88 319 HIS B O 1
ATOM 5317 N N . TRP B 1 320 ? -1.513 -20.375 -13.32 1 98.94 320 TRP B N 1
ATOM 5318 C CA . TRP B 1 320 ? -2.863 -20.875 -13.555 1 98.94 320 TRP B CA 1
ATOM 5319 C C . TRP B 1 320 ? -3.113 -21.094 -15.039 1 98.94 320 TRP B C 1
ATOM 5321 O O . TRP B 1 320 ? -3.775 -22.062 -15.43 1 98.94 320 TRP B O 1
ATOM 5331 N N . GLY B 1 321 ? -2.623 -20.109 -15.828 1 98.88 321 GLY B N 1
ATOM 5332 C CA . GLY B 1 321 ? -2.703 -20.344 -17.266 1 98.88 321 GLY B CA 1
ATOM 5333 C C . GLY B 1 321 ? -2.049 -21.641 -17.688 1 98.88 321 GLY B C 1
ATOM 5334 O O . GLY B 1 321 ? -2.594 -22.375 -18.516 1 98.88 321 GLY B O 1
ATOM 5335 N N . CYS B 1 322 ? -0.911 -21.953 -17.156 1 98.88 322 CYS B N 1
ATOM 5336 C CA . CYS B 1 322 ? -0.221 -23.203 -17.453 1 98.88 322 CYS B CA 1
ATOM 5337 C C . CYS B 1 322 ? -1.023 -24.391 -16.953 1 98.88 322 CYS B C 1
ATOM 5339 O O . CYS B 1 322 ? -1.062 -25.438 -17.609 1 98.88 322 CYS B O 1
ATOM 5341 N N . ALA B 1 323 ? -1.618 -24.234 -15.766 1 98.94 323 ALA B N 1
ATOM 5342 C CA . ALA B 1 323 ? -2.461 -25.312 -15.234 1 98.94 323 ALA B CA 1
ATOM 5343 C C . ALA B 1 323 ? -3.611 -25.625 -16.188 1 98.94 323 ALA B C 1
ATOM 5345 O O . ALA B 1 323 ? -3.926 -26.797 -16.422 1 98.94 323 ALA B O 1
ATOM 5346 N N . GLN B 1 324 ? -4.203 -24.609 -16.719 1 98.81 324 GLN B N 1
ATOM 5347 C CA . GLN B 1 324 ? -5.297 -24.781 -17.656 1 98.81 324 GLN B CA 1
ATOM 5348 C C . GLN B 1 324 ? -4.816 -25.5 -18.922 1 98.81 324 GLN B C 1
ATOM 5350 O O . GLN B 1 324 ? -5.531 -26.328 -19.484 1 98.81 324 GLN B O 1
ATOM 5355 N N . GLU B 1 325 ? -3.672 -25.094 -19.359 1 98.62 325 GLU B N 1
ATOM 5356 C CA . GLU B 1 325 ? -3.117 -25.75 -20.531 1 98.62 325 GLU B CA 1
ATOM 5357 C C . GLU B 1 325 ? -2.85 -27.234 -20.266 1 98.62 325 GLU B C 1
ATOM 5359 O O . GLU B 1 325 ? -3.109 -28.078 -21.125 1 98.62 325 GLU B O 1
ATOM 5364 N N . VAL B 1 326 ? -2.297 -27.547 -19.125 1 98.81 326 VAL B N 1
ATOM 5365 C CA . VAL B 1 326 ? -2.072 -28.938 -18.75 1 98.81 326 VAL B CA 1
ATOM 5366 C C . VAL B 1 326 ? -3.402 -29.688 -18.734 1 98.81 326 VAL B C 1
ATOM 5368 O O . VAL B 1 326 ? -3.49 -30.828 -19.203 1 98.81 326 VAL B O 1
ATOM 5371 N N . ALA B 1 327 ? -4.422 -29.094 -18.156 1 98.5 327 ALA B N 1
ATOM 5372 C CA . ALA B 1 327 ? -5.746 -29.703 -18.109 1 98.5 327 ALA B CA 1
ATOM 5373 C C . ALA B 1 327 ? -6.254 -30 -19.531 1 98.5 327 ALA B C 1
ATOM 5375 O O . ALA B 1 327 ? -6.887 -31.031 -19.766 1 98.5 327 ALA B O 1
ATOM 5376 N N . LYS B 1 328 ? -6.031 -29.078 -20.406 1 98.12 328 LYS B N 1
ATOM 5377 C CA . LYS B 1 328 ? -6.422 -29.297 -21.797 1 98.12 328 LYS B CA 1
ATOM 5378 C C . LYS B 1 328 ? -5.711 -30.516 -22.391 1 98.12 328 LYS B C 1
ATOM 5380 O O . LYS B 1 328 ? -6.336 -31.344 -23.062 1 98.12 328 LYS B O 1
ATOM 5385 N N . LEU B 1 329 ? -4.418 -30.609 -22.188 1 98.06 329 LEU B N 1
ATOM 5386 C CA . LEU B 1 329 ? -3.643 -31.75 -22.656 1 98.06 329 LEU B CA 1
ATOM 5387 C C . LEU B 1 329 ? -4.148 -33.031 -22.031 1 98.06 329 LEU B C 1
ATOM 5389 O O . LEU B 1 329 ? -4.25 -34.062 -22.719 1 98.06 329 LEU B O 1
ATOM 5393 N N . PHE B 1 330 ? -4.41 -33 -20.766 1 97.69 330 PHE B N 1
ATOM 5394 C CA . PHE B 1 330 ? -4.969 -34.125 -20.078 1 97.69 330 PHE B CA 1
ATOM 5395 C C . PHE B 1 330 ? -6.301 -34.562 -20.688 1 97.69 330 PHE B C 1
ATOM 5397 O O . PHE B 1 330 ? -6.555 -35.75 -20.891 1 97.69 330 PHE B O 1
ATOM 5404 N N . GLY B 1 331 ? -7.129 -33.562 -21.031 1 96.62 331 GLY B N 1
ATOM 5405 C CA . GLY B 1 331 ? -8.391 -33.812 -21.703 1 96.62 331 GLY B CA 1
ATOM 5406 C C . GLY B 1 331 ? -8.211 -34.531 -23.031 1 96.62 331 GLY B C 1
ATOM 5407 O O . GLY B 1 331 ? -9 -35.438 -23.359 1 96.62 331 GLY B O 1
ATOM 5408 N N . LYS B 1 332 ? -7.25 -34.156 -23.719 1 96.44 332 LYS B N 1
ATOM 5409 C CA . LYS B 1 332 ? -6.965 -34.812 -24.984 1 96.44 332 LYS B CA 1
ATOM 5410 C C . LYS B 1 332 ? -6.609 -36.281 -24.766 1 96.44 332 LYS B C 1
ATOM 5412 O O . LYS B 1 332 ? -6.992 -37.156 -25.562 1 96.44 332 LYS B O 1
ATOM 5417 N N . ILE B 1 333 ? -5.797 -36.531 -23.766 1 95.06 333 ILE B N 1
ATOM 5418 C CA . ILE B 1 333 ? -5.449 -37.906 -23.422 1 95.06 333 ILE B CA 1
ATOM 5419 C C . ILE B 1 333 ? -6.719 -38.719 -23.125 1 95.06 333 ILE B C 1
ATOM 5421 O O . ILE B 1 333 ? -6.879 -39.844 -23.594 1 95.06 333 ILE B O 1
ATOM 5425 N N . LEU B 1 334 ? -7.594 -38.125 -22.359 1 94.75 334 LEU B N 1
ATOM 5426 C CA . LEU B 1 334 ? -8.844 -38.781 -22 1 94.75 334 LEU B CA 1
ATOM 5427 C C . LEU B 1 334 ? -9.688 -39.062 -23.234 1 94.75 334 LEU B C 1
ATOM 5429 O O . LEU B 1 334 ? -10.289 -40.125 -23.359 1 94.75 334 LEU B O 1
ATOM 5433 N N . GLU B 1 335 ? -9.695 -38.125 -24.109 1 94.56 335 GLU B N 1
ATOM 5434 C CA . GLU B 1 335 ? -10.438 -38.281 -25.359 1 94.56 335 GLU B CA 1
ATOM 5435 C C . GLU B 1 335 ? -9.859 -39.438 -26.188 1 94.56 335 GLU B C 1
ATOM 5437 O O . GLU B 1 335 ? -10.609 -40.25 -26.703 1 94.56 335 GLU B O 1
ATOM 5442 N N . GLU B 1 336 ? -8.617 -39.406 -26.297 1 93.44 336 GLU B N 1
ATOM 5443 C CA . GLU B 1 336 ? -7.934 -40.438 -27.094 1 93.44 336 GLU B CA 1
ATOM 5444 C C . GLU B 1 336 ? -8.156 -41.812 -26.484 1 93.44 336 GLU B C 1
ATOM 5446 O O . GLU B 1 336 ? -8.172 -42.812 -27.203 1 93.44 336 GLU B O 1
ATOM 5451 N N . ARG B 1 337 ? -8.359 -41.875 -25.188 1 90.94 337 ARG B N 1
ATOM 5452 C CA . ARG B 1 337 ? -8.57 -43.156 -24.5 1 90.94 337 ARG B CA 1
ATOM 5453 C C . ARG B 1 337 ? -10.055 -43.438 -24.344 1 90.94 337 ARG B C 1
ATOM 5455 O O . ARG B 1 337 ? -10.438 -44.375 -23.625 1 90.94 337 ARG B O 1
ATOM 5462 N N . ASN B 1 338 ? -10.969 -42.625 -24.859 1 91.38 338 ASN B N 1
ATOM 5463 C CA . ASN B 1 338 ? -12.422 -42.75 -24.812 1 91.38 338 ASN B CA 1
ATOM 5464 C C . ASN B 1 338 ? -12.938 -42.812 -23.375 1 91.38 338 ASN B C 1
ATOM 5466 O O . ASN B 1 338 ? -13.758 -43.688 -23.047 1 91.38 338 ASN B O 1
ATOM 5470 N N . LEU B 1 339 ? -12.383 -42.031 -22.609 1 89.5 339 LEU B N 1
ATOM 5471 C CA . LEU B 1 339 ? -12.75 -42.031 -21.203 1 89.5 339 LEU B CA 1
ATOM 5472 C C . LEU B 1 339 ? -13.656 -40.875 -20.859 1 89.5 339 LEU B C 1
ATOM 5474 O O . LEU B 1 339 ? -14.203 -40.812 -19.75 1 89.5 339 LEU B O 1
ATOM 5478 N N . LEU B 1 340 ? -13.859 -39.844 -21.656 1 81.5 340 LEU B N 1
ATOM 5479 C CA . LEU B 1 340 ? -14.711 -38.719 -21.359 1 81.5 340 LEU B CA 1
ATOM 5480 C C . LEU B 1 340 ? -16.172 -39.031 -21.672 1 81.5 340 LEU B C 1
ATOM 5482 O O . LEU B 1 340 ? -16.484 -39.562 -22.734 1 81.5 340 LEU B O 1
ATOM 5486 N N . ARG B 1 341 ? -16.984 -39.469 -20.516 1 65.12 341 ARG B N 1
ATOM 5487 C CA . ARG B 1 341 ? -18.406 -39.781 -20.688 1 65.12 341 ARG B CA 1
ATOM 5488 C C . ARG B 1 341 ? -19.172 -38.594 -21.297 1 65.12 341 ARG B C 1
ATOM 5490 O O . ARG B 1 341 ? -19.125 -37.5 -20.766 1 65.12 341 ARG B O 1
ATOM 5497 N N . ILE B 1 342 ? -19.172 -38.5 -22.625 1 57.16 342 ILE B N 1
ATOM 5498 C CA . ILE B 1 342 ? -20.125 -37.562 -23.188 1 57.16 342 ILE B CA 1
ATOM 5499 C C . ILE B 1 342 ? -21.531 -37.875 -22.719 1 57.16 342 ILE B C 1
ATOM 5501 O O . ILE B 1 342 ? -22.016 -39 -22.906 1 57.16 342 ILE B O 1
ATOM 5505 N N . PRO B 1 343 ? -22.047 -37.094 -21.75 1 53.09 343 PRO B N 1
ATOM 5506 C CA . PRO B 1 343 ? -23.422 -37.469 -21.391 1 53.09 343 PRO B CA 1
ATOM 5507 C C . PRO B 1 343 ? -24.281 -37.781 -22.609 1 53.09 343 PRO B C 1
ATOM 5509 O O . PRO B 1 343 ? -24.094 -37.188 -23.672 1 53.09 343 PRO B O 1
ATOM 5512 N N . PRO B 1 344 ? -24.859 -39 -22.594 1 44.59 344 PRO B N 1
ATOM 5513 C CA . PRO B 1 344 ? -25.781 -39.281 -23.703 1 44.59 344 PRO B CA 1
ATOM 5514 C C . PRO B 1 344 ? -26.719 -38.125 -24.016 1 44.59 344 PRO B C 1
ATOM 5516 O O . PRO B 1 344 ? -27.156 -37.438 -23.109 1 44.59 344 PRO B O 1
ATOM 5519 N N . SER B 1 345 ? -26.453 -37.406 -25.062 1 40.47 345 SER B N 1
ATOM 5520 C CA . SER B 1 345 ? -27.438 -36.469 -25.578 1 40.47 345 SER B CA 1
ATOM 5521 C C . SER B 1 345 ? -28.844 -37 -25.438 1 40.47 345 SER B C 1
ATOM 5523 O O . SER B 1 345 ? -29.141 -38.125 -25.875 1 40.47 345 SER B O 1
ATOM 5525 N N . HIS B 1 346 ? -29.422 -36.906 -24.266 1 37.53 346 HIS B N 1
ATOM 5526 C CA . HIS B 1 346 ? -30.844 -37.219 -24.391 1 37.53 346 HIS B CA 1
ATOM 5527 C C . HIS B 1 346 ? -31.422 -36.656 -25.703 1 37.53 346 HIS B C 1
ATOM 5529 O O . HIS B 1 346 ? -31.328 -35.469 -25.969 1 37.53 346 HIS B O 1
ATOM 5535 N N . LEU B 1 347 ? -31.5 -37.562 -26.75 1 27.12 347 LEU B N 1
ATOM 5536 C CA . LEU B 1 347 ? -32.5 -37.25 -27.766 1 27.12 347 LEU B CA 1
ATOM 5537 C C . LEU B 1 347 ? -33.875 -37.125 -27.141 1 27.12 347 LEU B C 1
ATOM 5539 O O . LEU B 1 347 ? -34.25 -37.938 -26.281 1 27.12 347 LEU B O 1
#